Protein AF-A0A7S3WVI8-F1 (afdb_monomer)

Secondary structure (DSSP, 8-state):
---PPP-EEEEEEE-TTSPEEEEEEETT-BHHHHHHHHHHHH---GGGEEEE-SS-BPPTT-BGGGS-TTPPEEEEE--GGGSS---S-------TT--S--EEP--SSS---EEEE-SSSTTTHHHHHHHHHHHHHH--EEEEEE--HHHHHHTTTBGGGSEEEEE-BTTSSS-EEEEEE-TT--S--SSSSBSSEEEEETTT--B----TTSTTEEEEEETTTEEEEEESSBSEEEEE--HHHHHH-TTHHHHHHHHH--TT-EEEEEE-SBTTTB-TTGGGT--HHHHHHHHHTTSEEEE-SS-EEE--TTTPPPEEE-S-EEHHHHHHHHTTT-HHHHHHTTSHHHHHHHHHHHHHHSEEEETTS--B--HHHHHHHHHHHHHHHHHHB-TTSBBHHHHHHHHHHTTTSEEEEEESSSTHHHHHHHH-S-STTSEEEEESGGGS-HHHHHHHHHHHS---

Structure (mmCIF, N/CA/C/O backbone):
data_AF-A0A7S3WVI8-F1
#
_entry.id   AF-A0A7S3WVI8-F1
#
loop_
_atom_site.group_PDB
_atom_site.id
_atom_site.type_symbol
_atom_site.label_atom_id
_atom_site.label_alt_id
_atom_site.label_comp_id
_atom_site.label_asym_id
_atom_site.label_entity_id
_atom_site.label_seq_id
_atom_site.pdbx_PDB_ins_code
_atom_site.Cartn_x
_atom_site.Cartn_y
_atom_site.Cartn_z
_atom_site.occupancy
_atom_site.B_iso_or_equiv
_atom_site.auth_seq_id
_atom_site.auth_comp_id
_atom_site.auth_asym_id
_atom_site.auth_atom_id
_atom_site.pdbx_PDB_model_num
ATOM 1 N N . MET A 1 1 ? -26.622 28.959 64.400 1.00 35.22 1 MET A N 1
ATOM 2 C CA . MET A 1 1 ? -27.069 28.238 63.194 1.00 35.22 1 MET A CA 1
ATOM 3 C C . MET A 1 1 ? -25.890 28.204 62.249 1.00 35.22 1 MET A C 1
ATOM 5 O O . MET A 1 1 ? -25.579 29.219 61.642 1.00 35.22 1 MET A O 1
ATOM 9 N N . GLU A 1 2 ? -25.176 27.083 62.250 1.00 38.44 2 GLU A N 1
ATOM 10 C CA . GLU A 1 2 ? -24.232 26.728 61.192 1.00 38.44 2 GLU A CA 1
ATOM 11 C C . GLU A 1 2 ? -25.010 26.485 59.897 1.00 38.44 2 GLU A C 1
ATOM 13 O O . GLU A 1 2 ? -26.091 25.893 59.929 1.00 38.44 2 GLU A O 1
ATOM 18 N N . ILE A 1 3 ? -24.444 26.899 58.766 1.00 35.81 3 ILE A N 1
ATOM 19 C CA . ILE A 1 3 ? -24.697 26.242 57.486 1.00 35.81 3 ILE A CA 1
ATOM 20 C C . ILE A 1 3 ? -23.308 25.917 56.938 1.00 35.81 3 ILE A C 1
ATOM 22 O O . ILE A 1 3 ? -22.500 26.812 56.701 1.00 35.81 3 ILE A O 1
ATOM 26 N N . ASN A 1 4 ? -23.013 24.621 56.912 1.00 38.12 4 ASN A N 1
ATOM 27 C CA . ASN A 1 4 ? -21.703 24.026 56.684 1.00 38.12 4 ASN A CA 1
ATOM 28 C C . ASN A 1 4 ? -21.051 24.500 55.380 1.00 38.12 4 ASN A C 1
ATOM 30 O O . ASN A 1 4 ? -21.688 24.510 54.329 1.00 38.12 4 ASN A O 1
ATOM 34 N N . GLY A 1 5 ? -19.759 24.828 55.458 1.00 41.59 5 GLY A N 1
ATOM 35 C CA . GLY A 1 5 ? -18.912 25.021 54.288 1.00 41.59 5 GLY A CA 1
ATOM 36 C C . GLY A 1 5 ? -18.833 23.728 53.483 1.00 41.59 5 GLY A C 1
ATOM 37 O O . GLY A 1 5 ? -18.353 22.712 53.986 1.00 41.59 5 GLY A O 1
ATOM 38 N N . GLY A 1 6 ? -19.315 23.762 52.242 1.00 47.34 6 GLY A N 1
ATOM 39 C CA . GLY A 1 6 ? -19.049 22.698 51.283 1.00 47.34 6 GLY A CA 1
ATOM 40 C C . GLY A 1 6 ? -17.546 22.639 51.025 1.00 47.34 6 GLY A C 1
ATOM 41 O O . GLY A 1 6 ? -16.931 23.662 50.728 1.00 47.34 6 GLY A O 1
ATOM 42 N N . GLU A 1 7 ? -16.931 21.465 51.177 1.00 60.12 7 GLU A N 1
ATOM 43 C CA . GLU A 1 7 ? -15.527 21.268 50.812 1.00 60.12 7 GLU A CA 1
ATOM 44 C C . GLU A 1 7 ? -15.332 21.645 49.335 1.00 60.12 7 GLU A C 1
ATOM 46 O O . GLU A 1 7 ? -15.820 20.958 48.430 1.00 60.12 7 GLU A O 1
ATOM 51 N N . ALA A 1 8 ? -14.630 22.752 49.090 1.00 63.53 8 ALA A N 1
ATOM 52 C CA . ALA A 1 8 ? -14.197 23.134 47.756 1.00 63.53 8 ALA A CA 1
ATOM 53 C C . ALA A 1 8 ? -13.132 22.137 47.273 1.00 63.53 8 ALA A C 1
ATOM 55 O O . ALA A 1 8 ? -12.114 21.917 47.931 1.00 63.53 8 ALA A O 1
ATOM 56 N N . VAL A 1 9 ? -13.360 21.535 46.111 1.00 69.50 9 VAL A N 1
ATOM 57 C CA . VAL A 1 9 ? -12.444 20.618 45.432 1.00 69.50 9 VAL A CA 1
ATOM 58 C C . VAL A 1 9 ? -11.845 21.335 44.231 1.00 69.50 9 VAL A C 1
ATOM 60 O O . VAL A 1 9 ? -12.524 22.059 43.512 1.00 69.50 9 VAL A O 1
ATOM 63 N N . THR A 1 10 ? -10.550 21.140 43.993 1.00 70.81 10 THR A N 1
ATOM 64 C CA . THR A 1 10 ? -9.917 21.587 42.747 1.00 70.81 10 THR A CA 1
ATOM 65 C C . THR A 1 10 ? -9.973 20.453 41.735 1.00 70.81 10 THR A C 1
ATOM 67 O O . THR A 1 10 ? -9.287 19.445 41.905 1.00 70.81 10 THR A O 1
ATOM 70 N N . LEU A 1 11 ? -10.768 20.616 40.680 1.00 71.06 11 LEU A N 1
ATOM 71 C CA . LEU A 1 11 ? -10.830 19.664 39.576 1.00 71.06 11 LEU A CA 1
ATOM 72 C C . LEU A 1 11 ? -9.773 20.004 38.531 1.00 71.06 11 LEU A C 1
ATOM 74 O O . LEU A 1 11 ? -9.671 21.143 38.072 1.00 71.06 11 LEU A O 1
ATOM 78 N N . LYS A 1 12 ? -8.987 18.996 38.145 1.00 69.69 12 LYS A N 1
ATOM 79 C CA . LYS A 1 12 ? -8.108 19.074 36.980 1.00 69.69 12 LYS A CA 1
ATOM 80 C C . LYS A 1 12 ? -8.892 18.578 35.772 1.00 69.69 12 LYS A C 1
ATOM 82 O O . LYS A 1 12 ? -9.225 17.399 35.713 1.00 69.69 12 LYS A O 1
ATOM 87 N N . ILE A 1 13 ? -9.155 19.484 34.840 1.00 66.00 13 ILE A N 1
ATOM 88 C CA . ILE A 1 13 ? -9.888 19.224 33.607 1.00 66.00 13 ILE A CA 1
ATOM 89 C C . ILE A 1 13 ? -8.903 19.262 32.449 1.00 66.00 13 ILE A C 1
ATOM 91 O O . ILE A 1 13 ? -8.327 20.306 32.146 1.00 66.00 13 ILE A O 1
ATOM 95 N N . SER A 1 14 ? -8.684 18.122 31.808 1.00 62.94 14 SER A N 1
ATOM 96 C CA . SER A 1 14 ? -7.863 18.054 30.598 1.00 62.94 14 SER A CA 1
ATOM 97 C C . SER A 1 14 ? -8.748 18.316 29.381 1.00 62.94 14 SER A C 1
ATOM 99 O O . SER A 1 14 ? -9.724 17.598 29.168 1.00 62.94 14 SER A O 1
ATOM 101 N N . SER A 1 15 ? -8.428 19.361 28.614 1.00 59.47 15 SER A N 1
ATOM 102 C CA . SER A 1 15 ? -9.075 19.646 27.324 1.00 59.47 15 SER A CA 1
ATOM 103 C C . SER A 1 15 ? -8.373 18.906 26.178 1.00 59.47 15 SER A C 1
ATOM 105 O O . SER A 1 15 ? -7.208 18.528 26.303 1.00 59.47 15 SER A O 1
ATOM 107 N N . PHE A 1 16 ? -9.041 18.766 25.029 1.00 46.78 16 PHE A N 1
ATOM 108 C CA . PHE A 1 16 ? -8.487 18.136 23.815 1.00 46.78 16 PHE A CA 1
ATOM 109 C C . PHE A 1 16 ? -7.230 18.830 23.256 1.00 46.78 16 PHE A C 1
ATOM 111 O O . PHE A 1 16 ? -6.512 18.244 22.458 1.00 46.78 16 PHE A O 1
ATOM 118 N N . THR A 1 17 ? -6.933 20.060 23.691 1.00 45.22 17 THR A N 1
ATOM 119 C CA . THR A 1 17 ? -5.690 20.772 23.336 1.00 45.22 17 THR A CA 1
ATOM 120 C C . THR A 1 17 ? -4.491 20.356 24.201 1.00 45.22 17 THR A C 1
ATOM 122 O O . THR A 1 17 ? -3.407 20.921 24.073 1.00 45.22 17 THR A O 1
ATOM 125 N N . GLY A 1 18 ? -4.683 19.428 25.147 1.00 45.31 18 GLY A N 1
ATOM 126 C CA . GLY A 1 18 ? -3.672 19.020 26.126 1.00 45.31 18 GLY A CA 1
ATOM 127 C C . GLY A 1 18 ? -3.461 20.028 27.264 1.00 45.31 18 GLY A C 1
ATOM 128 O O . GLY A 1 18 ? -2.729 19.747 28.216 1.00 45.31 18 GLY A O 1
ATOM 129 N N . LYS A 1 19 ? -4.124 21.194 27.225 1.00 58.06 19 LYS A N 1
ATOM 130 C CA . LYS A 1 19 ? -4.105 22.171 28.320 1.00 58.06 19 LYS A CA 1
ATOM 131 C C . LYS A 1 19 ? -4.947 21.650 29.486 1.00 58.06 19 LYS A C 1
ATOM 133 O O . LYS A 1 19 ? -6.149 21.412 29.337 1.00 58.06 19 LYS A O 1
ATOM 138 N N . ALA A 1 20 ? -4.309 21.498 30.647 1.00 62.31 20 ALA A N 1
ATOM 139 C CA . ALA A 1 20 ? -4.981 21.185 31.902 1.00 62.31 20 ALA A CA 1
ATOM 140 C C . ALA A 1 20 ? -5.499 22.471 32.560 1.00 62.31 20 ALA A C 1
ATOM 142 O O . ALA A 1 20 ? -4.715 23.336 32.954 1.00 62.31 20 ALA A O 1
ATOM 143 N N . LEU A 1 21 ? -6.814 22.571 32.707 1.00 69.44 21 LEU A N 1
ATOM 144 C CA . LEU A 1 21 ? -7.495 23.615 33.457 1.00 69.44 21 LEU A CA 1
ATOM 145 C C . LEU A 1 21 ? -7.665 23.166 34.913 1.00 69.44 21 LEU A C 1
ATOM 147 O O . LEU A 1 21 ? -7.975 22.006 35.180 1.00 69.44 21 LEU A O 1
ATOM 151 N N . LYS A 1 22 ? -7.449 24.071 35.870 1.00 78.75 22 LYS A N 1
ATOM 152 C CA . LYS A 1 22 ? -7.734 23.822 37.289 1.00 78.75 22 LYS A CA 1
ATOM 153 C C . LYS A 1 22 ? -8.911 24.692 37.699 1.00 78.75 22 LYS A C 1
ATOM 155 O O . LYS A 1 22 ? -8.749 25.907 37.764 1.00 78.75 22 LYS A O 1
ATOM 160 N N . LEU A 1 23 ? -10.057 24.076 37.978 1.00 78.00 23 LEU A N 1
ATOM 161 C CA . LEU A 1 23 ? -11.263 24.790 38.395 1.00 78.00 23 LEU A CA 1
ATOM 162 C C . LEU A 1 23 ? -11.604 24.498 39.861 1.00 78.00 23 LEU A C 1
ATOM 164 O O . LEU A 1 23 ? -11.618 23.327 40.252 1.00 78.00 23 LEU A O 1
ATOM 168 N N . PRO A 1 24 ? -11.893 25.527 40.677 1.00 81.50 24 PRO A N 1
ATOM 169 C CA . PRO A 1 24 ? -12.534 25.327 41.967 1.00 81.50 24 PRO A CA 1
ATOM 170 C C . PRO A 1 24 ? -14.001 24.931 41.745 1.00 81.50 24 PRO A C 1
ATOM 172 O O . PRO A 1 24 ? -14.727 25.611 41.022 1.00 81.50 24 PRO A O 1
ATOM 175 N N . ALA A 1 25 ? -14.429 23.837 42.365 1.00 81.12 25 ALA A N 1
ATOM 176 C CA . ALA A 1 25 ? -15.795 23.327 42.317 1.00 81.12 25 ALA A CA 1
ATOM 177 C C . ALA A 1 25 ? -16.238 22.886 43.716 1.00 81.12 25 ALA A C 1
ATOM 179 O O . ALA A 1 25 ? -15.407 22.540 44.555 1.00 81.12 25 ALA A O 1
ATOM 180 N N . GLU A 1 26 ? -17.537 22.864 43.988 1.00 85.56 26 GLU A N 1
ATOM 181 C CA . GLU A 1 26 ? -18.055 22.339 45.255 1.00 85.56 26 GLU A CA 1
ATOM 182 C C . GLU A 1 26 ? -18.483 20.883 45.069 1.00 85.56 26 GLU A C 1
ATOM 184 O O . GLU A 1 26 ? -19.076 20.532 44.052 1.00 85.56 26 GLU A O 1
ATOM 189 N N . ARG A 1 27 ? -18.237 20.009 46.057 1.00 82.50 27 ARG A N 1
ATOM 190 C CA . ARG A 1 27 ? -18.648 18.589 45.966 1.00 82.50 27 ARG A CA 1
ATOM 191 C C . ARG A 1 27 ? -20.147 18.386 45.728 1.00 82.50 27 ARG A C 1
ATOM 193 O O . ARG A 1 27 ? -20.550 17.345 45.219 1.00 82.50 27 ARG A O 1
ATOM 200 N N . GLN A 1 28 ? -20.958 19.358 46.123 1.00 85.56 28 GLN A N 1
ATOM 201 C CA . GLN A 1 28 ? -22.409 19.348 45.957 1.00 85.56 28 GLN A CA 1
ATOM 202 C C . GLN A 1 28 ? -22.884 19.841 44.589 1.00 85.56 28 GLN A C 1
ATOM 204 O O . GLN A 1 28 ? -24.075 19.736 44.318 1.00 85.56 28 GLN A O 1
ATOM 209 N N . TRP A 1 29 ? -21.987 20.361 43.745 1.00 89.75 29 TRP A N 1
ATOM 210 C CA . TRP A 1 29 ? -22.363 20.738 42.391 1.00 89.75 29 TRP A CA 1
ATOM 211 C C . TRP A 1 29 ? -22.738 19.511 41.569 1.00 89.75 29 TRP A C 1
ATOM 213 O O . TRP A 1 29 ? -22.165 18.423 41.700 1.00 89.75 29 TRP A O 1
ATOM 223 N N . THR A 1 30 ? -23.692 19.738 40.687 1.00 90.50 30 THR A N 1
ATOM 224 C CA . THR A 1 30 ? -24.028 18.887 39.559 1.00 90.50 30 THR A CA 1
ATOM 225 C C . THR A 1 30 ? -23.033 19.086 38.416 1.00 90.50 30 THR A C 1
ATOM 227 O O . THR A 1 30 ? -22.301 20.078 38.334 1.00 90.50 30 THR A O 1
ATOM 230 N N . VAL A 1 31 ? -23.018 18.139 37.486 1.00 88.25 31 VAL A N 1
ATOM 231 C CA . VAL A 1 31 ? -22.256 18.254 36.240 1.00 88.25 31 VAL A CA 1
ATOM 232 C C . VAL A 1 31 ? -22.734 19.438 35.392 1.00 88.25 31 VAL A C 1
ATOM 234 O O . VAL A 1 31 ? -21.889 20.088 34.781 1.00 88.25 31 VAL A O 1
ATOM 237 N N . ASP A 1 32 ? -24.029 19.785 35.385 1.00 91.25 32 ASP A N 1
ATOM 238 C CA . ASP A 1 32 ? -24.518 20.992 34.686 1.00 91.25 32 ASP A CA 1
ATOM 239 C C . ASP A 1 32 ? -23.923 22.287 35.266 1.00 91.25 32 ASP A C 1
ATOM 241 O O . ASP A 1 32 ? -23.494 23.167 34.516 1.00 91.25 32 ASP A O 1
ATOM 245 N N . GLU A 1 33 ? -23.824 22.390 36.594 1.00 91.19 33 GLU A N 1
ATOM 246 C CA . GLU A 1 33 ? -23.203 23.542 37.266 1.00 91.19 33 GLU A CA 1
ATOM 247 C C . GLU A 1 33 ? -21.702 23.633 36.956 1.00 91.19 33 GLU A C 1
ATOM 249 O O . GLU A 1 33 ? -21.182 24.718 36.679 1.00 91.19 33 GLU A O 1
ATOM 254 N N . LEU A 1 34 ? -21.007 22.492 36.905 1.00 88.69 34 LEU A N 1
ATOM 255 C CA . LEU A 1 34 ? -19.611 22.446 36.474 1.00 88.69 34 LEU A CA 1
ATOM 256 C C . LEU A 1 34 ? -19.451 22.870 35.005 1.00 88.69 34 LEU A C 1
ATOM 258 O O . LEU A 1 34 ? -18.540 23.637 34.686 1.00 88.69 34 LEU A O 1
ATOM 262 N N . LYS A 1 35 ? -20.345 22.431 34.111 1.00 88.44 35 LYS A N 1
ATOM 263 C CA . LYS A 1 35 ? -20.334 22.859 32.705 1.00 88.44 35 LYS A CA 1
ATOM 264 C C . LYS A 1 35 ? -20.590 24.357 32.560 1.00 88.44 35 LYS A C 1
ATOM 266 O O . LYS A 1 35 ? -19.932 25.018 31.757 1.00 88.44 35 LYS A O 1
ATOM 271 N N . ALA A 1 36 ? -21.501 24.916 33.358 1.00 89.75 36 ALA A N 1
ATOM 272 C CA . ALA A 1 36 ? -21.759 26.358 33.382 1.00 89.75 36 ALA A CA 1
ATOM 273 C C . ALA A 1 36 ? -20.493 27.130 33.762 1.00 89.75 36 ALA A C 1
ATOM 275 O O . ALA A 1 36 ? -20.181 28.166 33.175 1.00 89.75 36 ALA A O 1
ATOM 276 N N . ARG A 1 37 ? -19.727 26.596 34.721 1.00 86.94 37 ARG A N 1
ATOM 277 C CA . ARG A 1 37 ? -18.466 27.203 35.135 1.00 86.94 37 ARG A CA 1
ATOM 278 C C . ARG A 1 37 ? -17.409 27.170 34.032 1.00 86.94 37 ARG A C 1
ATOM 280 O O . ARG A 1 37 ? -16.738 28.171 33.807 1.00 86.94 37 ARG A O 1
ATOM 287 N N . ILE A 1 38 ? -17.289 26.047 33.330 1.00 84.44 38 ILE A N 1
ATOM 288 C CA . ILE A 1 38 ? -16.389 25.909 32.177 1.00 84.44 38 ILE A CA 1
ATOM 289 C C . ILE A 1 38 ? -16.791 26.871 31.049 1.00 84.44 38 ILE A C 1
ATOM 291 O O . ILE A 1 38 ? -15.918 27.463 30.420 1.00 84.44 38 ILE A O 1
ATOM 295 N N . GLU A 1 39 ? -18.092 27.069 30.805 1.00 84.12 39 GLU A N 1
ATOM 296 C CA . GLU A 1 39 ? -18.573 28.044 29.815 1.00 84.12 39 GLU A CA 1
ATOM 297 C C . GLU A 1 39 ? -18.137 29.465 30.173 1.00 84.12 39 GLU A C 1
ATOM 299 O O . GLU A 1 39 ? -17.656 30.193 29.307 1.00 84.12 39 GLU A O 1
ATOM 304 N N . ALA A 1 40 ? -18.247 29.843 31.448 1.00 81.69 40 ALA A N 1
ATOM 305 C CA . ALA A 1 40 ? -17.833 31.159 31.917 1.00 81.69 40 ALA A CA 1
ATOM 306 C C . ALA A 1 40 ? -16.312 31.382 31.819 1.00 81.69 40 ALA A C 1
ATOM 308 O O . ALA A 1 40 ? -15.887 32.472 31.439 1.00 81.69 40 ALA A O 1
ATOM 309 N N . ASP A 1 41 ? -15.504 30.368 32.147 1.00 79.44 41 ASP A N 1
ATOM 310 C CA . ASP A 1 41 ? -14.045 30.511 32.230 1.00 79.44 41 ASP A CA 1
ATOM 311 C C . ASP A 1 41 ? -13.344 30.310 30.865 1.00 79.44 41 ASP A C 1
ATOM 313 O O . ASP A 1 41 ? -12.358 30.988 30.580 1.00 79.44 41 ASP A O 1
ATOM 317 N N . GLU A 1 42 ? -13.854 29.426 29.997 1.00 76.94 42 GLU A N 1
ATOM 318 C CA . GLU A 1 42 ? -13.229 29.084 28.702 1.00 76.94 42 GLU A CA 1
ATOM 319 C C . GLU A 1 42 ? -14.066 29.499 27.473 1.00 76.94 42 GLU A C 1
ATOM 321 O O . GLU A 1 42 ? -13.607 29.356 26.340 1.00 76.94 42 GLU A O 1
ATOM 326 N N . GLY A 1 43 ? -15.290 30.010 27.651 1.00 75.75 43 GLY A N 1
ATOM 327 C CA . GLY A 1 43 ? -16.155 30.461 26.550 1.00 75.75 43 GLY A CA 1
ATOM 328 C C . GLY A 1 43 ? -16.802 29.333 25.736 1.00 75.75 43 GLY A C 1
ATOM 329 O O . GLY A 1 43 ? -17.280 29.563 24.624 1.00 75.75 43 GLY A O 1
ATOM 330 N N . ILE A 1 44 ? -16.802 28.103 26.255 1.00 73.94 44 ILE A N 1
ATOM 331 C CA . ILE A 1 44 ? -17.338 26.916 25.577 1.00 73.94 44 ILE A CA 1
ATOM 332 C C . ILE A 1 44 ? -18.803 26.714 25.990 1.00 73.94 44 ILE A C 1
ATOM 334 O O . ILE A 1 44 ? -19.039 26.396 27.151 1.00 73.94 44 ILE A O 1
ATOM 338 N N . PRO A 1 45 ? -19.796 26.796 25.087 1.00 79.75 45 PRO A N 1
ATOM 339 C CA . PRO A 1 45 ? -21.201 26.642 25.464 1.00 79.75 45 PRO A CA 1
ATOM 340 C C . PRO A 1 45 ? -21.515 25.313 26.161 1.00 79.75 45 PRO A C 1
ATOM 342 O O . PRO A 1 45 ? -21.064 24.272 25.684 1.00 79.75 45 PRO A O 1
ATOM 345 N N . LYS A 1 46 ? -22.329 25.309 27.231 1.00 80.44 46 LYS A N 1
ATOM 346 C CA . LYS A 1 46 ? -22.669 24.089 28.005 1.00 80.44 46 LYS A CA 1
ATOM 347 C C . LYS A 1 46 ? -23.087 22.886 27.158 1.00 80.44 46 LYS A C 1
ATOM 349 O O . LYS A 1 46 ? -22.636 21.768 27.390 1.00 80.44 46 LYS A O 1
ATOM 354 N N . TRP A 1 47 ? -23.925 23.119 26.151 1.00 72.38 47 TRP A N 1
ATOM 355 C CA . TRP A 1 47 ? -24.440 22.077 25.257 1.00 72.38 47 TRP A CA 1
ATOM 356 C C . TRP A 1 47 ? -23.358 21.450 24.363 1.00 72.38 47 TRP A C 1
ATOM 358 O O . TRP A 1 47 ? -23.547 20.347 23.854 1.00 72.38 47 TRP A O 1
ATOM 368 N N . LYS A 1 48 ? -22.209 22.122 24.206 1.00 68.25 48 LYS A N 1
ATOM 369 C CA . LYS A 1 48 ? -21.018 21.579 23.547 1.00 68.25 48 LYS A CA 1
ATOM 370 C C . LYS A 1 48 ? -20.120 20.798 24.497 1.00 68.25 48 LYS A C 1
ATOM 372 O O . LYS A 1 48 ? -19.119 20.281 24.036 1.00 68.25 48 LYS A O 1
ATOM 377 N N . GLN A 1 49 ? -20.409 20.699 25.791 1.00 76.12 49 GLN A N 1
ATOM 378 C CA . GLN A 1 49 ? -19.516 20.060 26.757 1.00 76.12 49 GLN A CA 1
ATOM 379 C C . GLN A 1 49 ? -19.996 18.648 27.119 1.00 76.12 49 GLN A C 1
ATOM 381 O O . GLN A 1 49 ? -21.127 18.457 27.568 1.00 76.12 49 GLN A O 1
ATOM 386 N N . ALA A 1 50 ? -19.116 17.655 27.005 1.00 77.94 50 ALA A N 1
ATOM 387 C CA . ALA A 1 50 ? -19.232 16.356 27.662 1.00 77.94 50 ALA A CA 1
ATOM 388 C C . ALA A 1 50 ? -18.087 16.178 28.651 1.00 77.94 50 ALA A C 1
ATOM 390 O O . ALA A 1 50 ? -16.923 16.348 28.302 1.00 77.94 50 ALA A O 1
ATOM 391 N N . LEU A 1 51 ? -18.417 15.774 29.871 1.00 77.12 51 LEU A N 1
ATOM 392 C CA . LEU A 1 51 ? -17.432 15.447 30.891 1.00 77.12 51 LEU A CA 1
ATOM 393 C C . LEU A 1 51 ? -17.369 13.931 31.065 1.00 77.12 51 LEU A C 1
ATOM 395 O O . LEU A 1 51 ? -18.399 13.256 31.072 1.00 77.12 51 LEU A O 1
ATOM 399 N N . PHE A 1 52 ? -16.158 13.402 31.188 1.00 75.75 52 PHE A N 1
ATOM 400 C CA . PHE A 1 52 ? -15.897 11.975 31.339 1.00 75.75 52 PHE A CA 1
ATOM 401 C C . PHE A 1 52 ? -14.933 11.728 32.493 1.00 75.75 52 PHE A C 1
ATOM 403 O O . PHE A 1 52 ? -14.009 12.506 32.725 1.00 75.75 52 PHE A O 1
ATOM 410 N N . THR A 1 53 ? -15.117 10.607 33.177 1.00 71.56 53 THR A N 1
ATOM 411 C CA . THR A 1 53 ? -14.045 9.962 33.940 1.00 71.56 53 THR A CA 1
ATOM 412 C C . THR A 1 53 ? -13.404 8.883 33.077 1.00 71.56 53 THR A C 1
ATOM 414 O O . THR A 1 53 ? -13.946 8.512 32.035 1.00 71.56 53 THR A O 1
ATOM 417 N N . ASP A 1 54 ? -12.307 8.293 33.546 1.00 62.56 54 ASP A N 1
ATOM 418 C CA . ASP A 1 54 ? -11.668 7.153 32.870 1.00 62.56 54 ASP A CA 1
ATOM 419 C C . ASP A 1 54 ? -12.596 5.925 32.725 1.00 62.56 54 ASP A C 1
ATOM 421 O O . ASP A 1 54 ? -12.262 4.968 32.030 1.00 62.56 54 ASP A O 1
ATOM 425 N N . LYS A 1 55 ? -13.762 5.925 33.391 1.00 62.97 55 LYS A N 1
ATOM 426 C CA . LYS A 1 55 ? -14.697 4.792 33.442 1.00 62.97 55 LYS A CA 1
ATOM 427 C C . LYS A 1 55 ? -16.026 5.047 32.735 1.00 62.97 55 LYS A C 1
ATOM 429 O O . LYS A 1 55 ? -16.656 4.082 32.309 1.00 62.97 55 LYS A O 1
ATOM 434 N N . ARG A 1 56 ? -16.506 6.295 32.672 1.00 72.56 56 ARG A N 1
ATOM 435 C CA . ARG A 1 56 ? -17.827 6.615 32.100 1.00 72.56 56 ARG A CA 1
ATOM 436 C C . ARG A 1 56 ? -17.992 8.090 31.739 1.00 72.56 56 ARG A C 1
ATOM 438 O O . ARG A 1 56 ? -17.341 8.959 32.317 1.00 72.56 56 ARG A O 1
ATOM 445 N N . LYS A 1 57 ? -18.947 8.362 30.845 1.00 75.56 57 LYS A N 1
ATOM 446 C CA . LYS A 1 57 ? -19.528 9.698 30.658 1.00 75.56 57 LYS A CA 1
ATOM 447 C C . LYS A 1 57 ? -20.297 10.105 31.917 1.00 75.56 57 LYS A C 1
ATOM 449 O O . LYS A 1 57 ? -20.942 9.259 32.534 1.00 75.56 57 LYS A O 1
ATOM 454 N N . LEU A 1 58 ? -20.210 11.378 32.281 1.00 80.50 58 LEU A N 1
ATOM 455 C CA . LEU A 1 58 ? -20.995 11.967 33.357 1.00 80.50 58 LEU A CA 1
ATOM 456 C C . LEU A 1 58 ? -22.284 12.581 32.805 1.00 80.50 58 LEU A C 1
ATOM 458 O O . LEU A 1 58 ? -22.261 13.262 31.773 1.00 80.50 58 LEU A O 1
ATOM 462 N N . GLU A 1 59 ? -23.392 12.340 33.498 1.00 84.69 59 GLU A N 1
ATOM 463 C CA . GLU A 1 59 ? -24.699 12.912 33.168 1.00 84.69 59 GLU A CA 1
ATOM 464 C C . GLU A 1 59 ? -24.891 14.256 33.868 1.00 84.69 59 GLU A C 1
ATOM 466 O O . GLU A 1 59 ? -24.355 14.468 34.951 1.00 84.69 59 GLU A O 1
ATOM 471 N N . ASP A 1 60 ? -25.684 15.160 33.289 1.00 84.31 60 ASP A N 1
ATOM 472 C CA . ASP A 1 60 ? -25.873 16.522 33.822 1.00 84.31 60 ASP A CA 1
ATOM 473 C C . ASP A 1 60 ? -26.411 16.536 35.265 1.00 84.31 60 ASP A C 1
ATOM 475 O O . ASP A 1 60 ? -26.143 17.470 36.020 1.00 84.31 60 ASP A O 1
ATOM 479 N N . THR A 1 61 ? -27.113 15.472 35.667 1.00 89.19 61 THR A N 1
ATOM 480 C CA . THR A 1 61 ? -27.649 15.268 37.019 1.00 89.19 61 THR A CA 1
ATOM 481 C C . THR A 1 61 ? -26.674 14.607 37.996 1.00 89.19 61 THR A C 1
ATOM 483 O O . THR A 1 61 ? -26.998 14.502 39.179 1.00 89.19 61 THR A O 1
ATOM 486 N N . ASP A 1 62 ? -25.518 14.112 37.539 1.00 87.06 62 ASP A N 1
ATOM 487 C CA . ASP A 1 62 ? -24.523 13.505 38.426 1.00 87.06 62 ASP A CA 1
ATOM 488 C C . ASP A 1 62 ? -23.941 14.566 39.371 1.00 87.06 62 ASP A C 1
ATOM 490 O O . ASP A 1 62 ? -23.638 15.689 38.968 1.00 87.06 62 ASP A O 1
ATOM 494 N N . LEU A 1 63 ? -23.749 14.191 40.637 1.00 86.88 63 LEU A N 1
ATOM 495 C CA . LEU A 1 63 ? -23.109 15.035 41.646 1.00 86.88 63 LEU A CA 1
ATOM 496 C C . LEU A 1 63 ? -21.603 14.774 41.693 1.00 86.88 63 LEU A C 1
ATOM 498 O O . LEU A 1 63 ? -21.161 13.621 41.667 1.00 86.88 63 LEU A O 1
ATOM 502 N N . LEU A 1 64 ? -20.803 15.829 41.857 1.00 82.38 64 LEU A N 1
ATOM 503 C CA . LEU A 1 64 ? -19.342 15.710 41.926 1.00 82.38 64 LEU A CA 1
ATOM 504 C C . LEU A 1 64 ? -18.852 14.904 43.139 1.00 82.38 64 LEU A C 1
ATOM 506 O O . LEU A 1 64 ? -17.776 14.315 43.083 1.00 82.38 64 LEU A O 1
ATOM 510 N N . ASN A 1 65 ? -19.634 14.814 44.218 1.00 83.00 65 ASN A N 1
ATOM 511 C CA . ASN A 1 65 ? -19.322 13.977 45.383 1.00 83.00 65 ASN A CA 1
ATOM 512 C C . ASN A 1 65 ? -19.305 12.467 45.079 1.00 83.00 65 ASN A C 1
ATOM 514 O O . ASN A 1 65 ? -18.779 11.697 45.882 1.00 83.00 65 ASN A O 1
ATOM 518 N N . THR A 1 66 ? -19.860 12.049 43.939 1.00 73.38 66 THR A N 1
ATOM 519 C CA . THR A 1 66 ? -19.824 10.655 43.481 1.00 73.38 66 THR A CA 1
ATOM 520 C C . THR A 1 66 ? -18.510 10.305 42.782 1.00 73.38 66 THR A C 1
ATOM 522 O O . THR A 1 66 ? -18.231 9.127 42.553 1.00 73.38 66 THR A O 1
ATOM 525 N N . LEU A 1 67 ? -17.683 11.308 42.466 1.00 70.38 67 LEU A N 1
ATOM 526 C CA . LEU A 1 67 ? -16.372 11.115 41.862 1.00 70.38 67 LEU A CA 1
ATOM 527 C C . LEU A 1 67 ? -15.341 10.740 42.943 1.00 70.38 67 LEU A C 1
ATOM 529 O O . LEU A 1 67 ? -15.234 11.434 43.961 1.00 70.38 67 LEU A O 1
ATOM 533 N N . PRO A 1 68 ? -14.555 9.665 42.752 1.00 61.38 68 PRO A N 1
ATOM 534 C CA . PRO A 1 68 ? -13.464 9.317 43.654 1.00 61.38 68 PRO A CA 1
ATOM 535 C C . PRO A 1 68 ? -12.471 10.472 43.809 1.00 61.38 68 PRO A C 1
ATOM 537 O O . PRO A 1 68 ? -12.130 11.172 42.854 1.00 61.38 68 PRO A O 1
ATOM 540 N N . THR A 1 69 ? -11.970 10.675 45.028 1.00 55.44 69 THR A N 1
ATOM 541 C CA . THR A 1 69 ? -10.977 11.725 45.289 1.00 55.44 69 THR A CA 1
ATOM 542 C C . THR A 1 69 ? -9.651 11.316 44.646 1.00 55.44 69 THR A C 1
ATOM 544 O O . THR A 1 69 ? -8.971 10.439 45.168 1.00 55.44 69 THR A O 1
ATOM 547 N N . GLY A 1 70 ? -9.305 11.925 43.508 1.00 54.06 70 GLY A N 1
ATOM 548 C CA . GLY A 1 70 ? -8.083 11.623 42.750 1.00 54.06 70 GLY A CA 1
ATOM 549 C C . GLY A 1 70 ? -8.302 11.237 41.284 1.00 54.06 70 GLY A C 1
ATOM 550 O O . GLY A 1 70 ? -7.321 11.195 40.545 1.00 54.06 70 GLY A O 1
ATOM 551 N N . ASP A 1 71 ? -9.546 11.013 40.847 1.00 54.91 71 ASP A N 1
ATOM 552 C CA . ASP A 1 71 ? -9.847 10.760 39.432 1.00 54.91 71 ASP A CA 1
ATOM 553 C C . ASP A 1 71 ? -9.672 12.047 38.602 1.00 54.91 71 ASP A C 1
ATOM 555 O O . ASP A 1 71 ? -10.113 13.134 38.993 1.00 54.91 71 ASP A O 1
ATOM 559 N N . SER A 1 72 ? -9.023 11.937 37.439 1.00 59.97 72 SER A N 1
ATOM 560 C CA . SER A 1 72 ? -9.001 13.010 36.441 1.00 59.97 72 SER A CA 1
ATOM 561 C C . SER A 1 72 ? -10.328 13.057 35.690 1.00 59.97 72 SER A C 1
ATOM 563 O O . SER A 1 72 ? -10.784 12.044 35.163 1.00 59.97 72 SER A O 1
ATOM 565 N N . VAL A 1 73 ? -10.932 14.244 35.618 1.00 62.22 73 VAL A N 1
ATOM 566 C CA . VAL A 1 73 ? -12.106 14.496 34.777 1.00 62.22 73 VAL A CA 1
ATOM 567 C C . VAL A 1 73 ? -11.614 15.074 33.455 1.00 62.22 73 VAL A C 1
ATOM 569 O O . VAL A 1 73 ? -10.825 16.017 33.427 1.00 62.22 73 VAL A O 1
ATOM 572 N N . HIS A 1 74 ? -12.074 14.515 32.347 1.00 61.03 74 HIS A N 1
ATOM 573 C CA . HIS A 1 74 ? -11.708 14.947 31.002 1.00 61.03 74 HIS A CA 1
ATOM 574 C C . HIS A 1 74 ? -12.883 15.685 30.365 1.00 61.03 74 HIS A C 1
ATOM 576 O O . HIS A 1 74 ? -14.026 15.234 30.462 1.00 61.03 74 HIS A O 1
ATOM 582 N N . LEU A 1 75 ? -12.605 16.818 29.717 1.00 54.03 75 LEU A N 1
ATOM 583 C CA . LEU A 1 75 ? -13.600 17.597 28.981 1.00 54.03 75 LEU A CA 1
ATOM 584 C C . LEU A 1 75 ? -13.471 17.332 27.485 1.00 54.03 75 LEU A C 1
ATOM 586 O O . LEU A 1 75 ? -12.438 17.603 26.872 1.00 54.03 75 LEU A O 1
ATOM 590 N N . PHE A 1 76 ? -14.571 16.880 26.902 1.00 54.97 76 PHE A N 1
ATOM 591 C CA . PHE A 1 76 ? -14.744 16.642 25.480 1.00 54.97 76 PHE A CA 1
ATOM 592 C C . PHE A 1 76 ? -15.780 17.607 24.909 1.00 54.97 76 PHE A C 1
ATOM 594 O O . PHE A 1 76 ? -16.751 17.958 25.580 1.00 54.97 76 PHE A O 1
ATOM 601 N N . LEU A 1 77 ? -15.591 18.021 23.655 1.00 49.66 77 LEU A N 1
ATOM 602 C CA . LEU A 1 77 ? -16.586 18.811 22.942 1.00 49.66 77 LEU A CA 1
ATOM 603 C C . LEU A 1 77 ? -17.550 17.894 22.178 1.00 49.66 77 LEU A C 1
ATOM 605 O O . LEU A 1 77 ? -17.107 17.100 21.353 1.00 49.66 77 LEU A O 1
ATOM 609 N N . ILE A 1 78 ? -18.857 18.001 22.433 1.00 45.19 78 ILE A N 1
ATOM 610 C CA . ILE A 1 78 ? -19.896 17.303 21.660 1.00 45.19 78 ILE A CA 1
ATOM 611 C C . ILE A 1 78 ? -20.351 18.202 20.507 1.00 45.19 78 ILE A C 1
ATOM 613 O O . ILE A 1 78 ? -20.708 19.361 20.725 1.00 45.19 78 ILE A O 1
ATOM 617 N N . ASN A 1 79 ? -20.410 17.655 19.291 1.00 37.41 79 ASN A N 1
ATOM 618 C CA . ASN A 1 79 ? -21.152 18.257 18.184 1.00 37.41 79 ASN A CA 1
ATOM 619 C C . ASN A 1 79 ? -22.562 17.634 18.136 1.00 37.41 79 ASN A C 1
ATOM 621 O O . ASN A 1 79 ? -22.695 16.428 17.937 1.00 37.41 79 ASN A O 1
ATOM 625 N N . GLN A 1 80 ? -23.609 18.417 18.412 1.00 34.50 80 GLN A N 1
ATOM 626 C CA . GLN A 1 80 ? -24.913 17.887 18.839 1.00 34.50 80 GLN A CA 1
ATOM 627 C C . GLN A 1 80 ? -25.883 17.445 17.728 1.00 34.50 80 GLN A C 1
ATOM 629 O O . GLN A 1 80 ? -27.015 17.082 18.034 1.00 34.50 80 GLN A O 1
ATOM 634 N N . GLU A 1 81 ? -25.480 17.374 16.461 1.00 32.94 81 GLU A N 1
ATOM 635 C CA . GLU A 1 81 ? -26.396 16.917 15.399 1.00 32.94 81 GLU A CA 1
ATOM 636 C C . GLU A 1 81 ? -26.660 15.398 15.355 1.00 32.94 81 GLU A C 1
ATOM 638 O O . GLU A 1 81 ? -27.363 14.916 14.474 1.00 32.94 81 GLU A O 1
ATOM 643 N N . TYR A 1 82 ? -26.177 14.636 16.341 1.00 34.72 82 TYR A N 1
ATOM 644 C CA . TYR A 1 82 ? -26.319 13.175 16.391 1.00 34.72 82 TYR A CA 1
ATOM 645 C C . TYR A 1 82 ? -27.303 12.632 17.446 1.00 34.72 82 TYR A C 1
ATOM 647 O O . TYR A 1 82 ? -27.421 11.418 17.582 1.00 34.72 82 TYR A O 1
ATOM 655 N N . LEU A 1 83 ? -28.052 13.477 18.173 1.00 31.38 83 LEU A N 1
ATOM 656 C CA . LEU A 1 83 ? -29.008 13.007 19.201 1.00 31.38 83 LEU A CA 1
ATOM 657 C C . LEU A 1 83 ? -30.495 13.165 18.847 1.00 31.38 83 LEU A C 1
ATOM 659 O O . LEU A 1 83 ? -31.350 12.663 19.574 1.00 31.38 83 LEU A O 1
ATOM 663 N N . THR A 1 84 ? -30.835 13.777 17.713 1.00 29.02 84 THR A N 1
ATOM 664 C CA . THR A 1 84 ? -32.227 13.878 17.254 1.00 29.02 84 THR A CA 1
ATOM 665 C C . THR A 1 84 ? -32.389 13.145 15.932 1.00 29.02 84 THR A C 1
ATOM 667 O O . THR A 1 84 ? -32.220 13.753 14.882 1.00 29.02 84 THR A O 1
ATOM 670 N N . ASN A 1 85 ? -32.642 11.832 15.996 1.00 27.86 85 ASN A N 1
ATOM 671 C CA . ASN A 1 85 ? -33.543 11.067 15.111 1.00 27.86 85 ASN A CA 1
ATOM 672 C C . ASN A 1 85 ? -33.285 9.557 15.248 1.00 27.86 85 ASN A C 1
ATOM 674 O O . ASN A 1 85 ? -32.743 8.908 14.360 1.00 27.86 85 ASN A O 1
ATOM 678 N N . SER A 1 86 ? -33.726 8.972 16.364 1.00 30.34 86 SER A N 1
ATOM 679 C CA . SER A 1 86 ? -33.974 7.529 16.436 1.00 30.34 86 SER A CA 1
ATOM 680 C C . SER A 1 86 ? -35.465 7.294 16.233 1.00 30.34 86 SER A C 1
ATOM 682 O O . SER A 1 86 ? -36.236 7.354 17.182 1.00 30.34 86 SER A O 1
ATOM 684 N N . THR A 1 87 ? -35.878 7.123 14.976 1.00 27.67 87 THR A N 1
ATOM 685 C CA . THR A 1 87 ? -37.048 6.324 14.560 1.00 27.67 87 THR A CA 1
ATOM 686 C C . THR A 1 87 ? -37.022 6.130 13.037 1.00 27.67 87 THR A C 1
ATOM 688 O O . THR A 1 87 ? -37.719 6.818 12.304 1.00 27.67 87 THR A O 1
ATOM 691 N N . ASN A 1 88 ? -36.182 5.209 12.551 1.00 28.48 88 ASN A N 1
ATOM 692 C CA . ASN A 1 88 ? -36.532 4.150 11.583 1.00 28.48 88 ASN A CA 1
ATOM 693 C C . ASN A 1 88 ? -35.301 3.596 10.847 1.00 28.48 88 ASN A C 1
ATOM 695 O O . ASN A 1 88 ? -34.493 4.338 10.303 1.00 28.48 88 ASN A O 1
ATOM 699 N N . SER A 1 89 ? -35.244 2.260 10.811 1.00 28.61 89 SER A N 1
ATOM 700 C CA . SER A 1 89 ? -34.483 1.398 9.891 1.00 28.61 89 SER A CA 1
ATOM 701 C C . SER A 1 89 ? -32.977 1.659 9.730 1.00 28.61 89 SER A C 1
ATOM 703 O O . SER A 1 89 ? -32.510 2.148 8.709 1.00 28.61 89 SER A O 1
ATOM 705 N N . ASP A 1 90 ? -32.233 1.238 10.751 1.00 36.16 90 ASP A N 1
ATOM 706 C CA . ASP A 1 90 ? -31.266 0.132 10.665 1.00 36.16 90 ASP A CA 1
ATOM 707 C C . ASP A 1 90 ? -30.192 0.184 9.554 1.00 36.16 90 ASP A C 1
ATOM 709 O O . ASP A 1 90 ? -30.319 -0.452 8.507 1.00 36.16 90 ASP A O 1
ATOM 713 N N . ARG A 1 91 ? -29.109 0.933 9.836 1.00 31.83 91 ARG A N 1
ATOM 714 C CA . ARG A 1 91 ? -27.692 0.630 9.497 1.00 31.83 91 ARG A CA 1
ATOM 715 C C . ARG A 1 91 ? -26.686 1.631 10.102 1.00 31.83 91 ARG A C 1
ATOM 717 O O . ARG A 1 91 ? -25.607 1.851 9.564 1.00 31.83 91 ARG A O 1
ATOM 724 N N . SER A 1 92 ? -27.003 2.246 11.241 1.00 27.39 92 SER A N 1
ATOM 725 C CA . SER A 1 92 ? -26.056 3.113 11.946 1.00 27.39 92 SER A CA 1
ATOM 726 C C . SER A 1 92 ? -25.157 2.268 12.850 1.00 27.39 92 SER A C 1
ATOM 728 O O . SER A 1 92 ? -25.611 1.755 13.876 1.00 27.39 92 SER A O 1
ATOM 730 N N . VAL A 1 93 ? -23.877 2.141 12.493 1.00 33.44 93 VAL A N 1
ATOM 731 C CA . VAL A 1 93 ? -22.826 1.797 13.460 1.00 33.44 93 VAL A CA 1
ATOM 732 C C . VAL A 1 93 ? -23.003 2.739 14.651 1.00 33.44 93 VAL A C 1
ATOM 734 O O . VAL A 1 93 ? -23.002 3.958 14.477 1.00 33.44 93 VAL A O 1
ATOM 737 N N . LYS A 1 94 ? -23.221 2.192 15.852 1.00 27.47 94 LYS A N 1
ATOM 738 C CA . LYS A 1 94 ? -23.242 2.988 17.082 1.00 27.47 94 LYS A CA 1
ATOM 739 C C . LYS A 1 94 ? -21.837 3.556 17.290 1.00 27.47 94 LYS A C 1
ATOM 741 O O . LYS A 1 94 ? -20.976 2.889 17.847 1.00 27.47 94 LYS A O 1
ATOM 746 N N . LEU A 1 95 ? -21.618 4.778 16.812 1.00 35.72 95 LEU A N 1
ATOM 747 C CA . LEU A 1 95 ? -20.425 5.606 17.032 1.00 35.72 95 LEU A CA 1
ATOM 748 C C . LEU A 1 95 ? -20.445 6.280 18.424 1.00 35.72 95 LEU A C 1
ATOM 750 O O . LEU A 1 95 ? -19.723 7.246 18.668 1.00 35.72 95 LEU A O 1
ATOM 754 N N . ASP A 1 96 ? -21.280 5.787 19.344 1.00 28.02 96 ASP A N 1
ATOM 755 C CA . ASP A 1 96 ? -21.426 6.321 20.694 1.00 28.02 96 ASP A CA 1
ATOM 756 C C . ASP A 1 96 ? -20.193 5.978 21.543 1.00 28.02 96 ASP A C 1
ATOM 758 O O . ASP A 1 96 ? -20.023 4.848 22.000 1.00 28.02 96 ASP A O 1
ATOM 762 N N . GLY A 1 97 ? -19.345 6.982 21.790 1.00 36.28 97 GLY A N 1
ATOM 763 C CA . GLY A 1 97 ? -18.344 6.945 22.860 1.00 36.28 97 GLY A CA 1
ATOM 764 C C . GLY A 1 97 ? -16.911 6.589 22.462 1.00 36.28 97 GLY A C 1
ATOM 765 O O . GLY A 1 97 ? -16.218 5.978 23.268 1.00 36.28 97 GLY A O 1
ATOM 766 N N . MET A 1 98 ? -16.435 6.970 21.271 1.00 33.72 98 MET A N 1
ATOM 767 C CA . MET A 1 98 ? -15.045 6.702 20.868 1.00 33.72 98 MET A CA 1
ATOM 768 C C . MET A 1 98 ? -14.008 7.380 21.802 1.00 33.72 98 MET A C 1
ATOM 770 O O . MET A 1 98 ? -13.926 8.608 21.821 1.00 33.72 98 MET A O 1
ATOM 774 N N . PRO A 1 99 ? -13.161 6.621 22.535 1.00 33.06 99 PRO A N 1
ATOM 775 C CA . PRO A 1 99 ? -12.116 7.150 23.424 1.00 33.06 99 PRO A CA 1
ATOM 776 C C . PRO A 1 99 ? -10.796 7.462 22.684 1.00 33.06 99 PRO A C 1
ATOM 778 O O . PRO A 1 99 ? -9.705 7.427 23.268 1.00 33.06 99 PRO A O 1
ATOM 781 N N . TYR A 1 100 ? -10.868 7.706 21.375 1.00 42.09 100 TYR A N 1
ATOM 782 C CA . TYR A 1 100 ? -9.715 7.843 20.486 1.00 42.09 100 TYR A CA 1
ATOM 783 C C . TYR A 1 100 ? -9.358 9.327 20.304 1.00 42.09 100 TYR A C 1
ATOM 785 O O . TYR A 1 100 ? -10.245 10.173 20.256 1.00 42.09 100 TYR A O 1
ATOM 793 N N . SER A 1 101 ? -8.072 9.670 20.205 1.00 44.28 101 SER A N 1
ATOM 794 C CA . SER A 1 101 ? -7.584 11.037 19.942 1.00 44.28 101 SER A CA 1
ATOM 795 C C . SER A 1 101 ? -7.830 11.446 18.482 1.00 44.28 101 SER A C 1
ATOM 797 O O . SER A 1 101 ? -6.887 11.648 17.720 1.00 44.28 101 SER A O 1
ATOM 799 N N . LEU A 1 102 ? -9.093 11.461 18.072 1.00 43.12 102 LEU A N 1
ATOM 800 C CA . LEU A 1 102 ? -9.524 11.847 16.740 1.00 43.12 102 LEU A CA 1
ATOM 801 C C . LEU A 1 102 ? -10.107 13.257 16.819 1.00 43.12 102 LEU A C 1
ATOM 803 O O . LEU A 1 102 ? -11.138 13.464 17.461 1.00 43.12 102 LEU A O 1
ATOM 807 N N . GLN A 1 103 ? -9.446 14.233 16.200 1.00 47.12 103 GLN A N 1
ATOM 808 C CA . GLN A 1 103 ? -9.952 15.606 16.142 1.00 47.12 103 GLN A CA 1
ATOM 809 C C . GLN A 1 103 ? -10.768 15.809 14.864 1.00 47.12 103 GLN A C 1
ATOM 811 O O . GLN A 1 103 ? -10.241 15.622 13.772 1.00 47.12 103 GLN A O 1
ATOM 816 N N . LEU A 1 104 ? -12.036 16.217 14.987 1.00 53.28 104 LEU A N 1
ATOM 817 C CA . LEU A 1 104 ? -12.864 16.570 13.829 1.00 53.28 104 LEU A CA 1
ATOM 818 C C . LEU A 1 104 ? -12.282 17.809 13.127 1.00 53.28 104 LEU A C 1
ATOM 820 O O . LEU A 1 104 ? -12.067 18.837 13.776 1.00 53.28 104 LEU A O 1
ATOM 824 N N . LEU A 1 105 ? -12.060 17.719 11.815 1.00 50.44 105 LEU A N 1
ATOM 825 C CA . LEU A 1 105 ? -11.652 18.857 10.987 1.00 50.44 105 LEU A CA 1
ATOM 826 C C . LEU A 1 105 ? -12.895 19.568 10.423 1.00 50.44 105 LEU A C 1
ATOM 828 O O . LEU A 1 105 ? -13.782 18.926 9.861 1.00 50.44 105 LEU A O 1
ATOM 832 N N . ASP A 1 106 ? -12.971 20.895 10.575 1.00 51.44 106 ASP A N 1
ATOM 833 C CA . ASP A 1 106 ? -14.037 21.709 9.975 1.00 51.44 106 ASP A CA 1
ATOM 834 C C . ASP A 1 106 ? -13.799 21.829 8.462 1.00 51.44 106 ASP A C 1
ATOM 836 O O . ASP A 1 106 ? -12.785 22.381 8.031 1.00 51.44 106 ASP A O 1
ATOM 840 N N . SER A 1 107 ? -14.701 21.259 7.659 1.00 48.28 107 SER A N 1
ATOM 841 C CA . SER A 1 107 ? -14.571 21.165 6.197 1.00 48.28 107 SER A CA 1
ATOM 842 C C . SER A 1 107 ? -15.489 22.116 5.419 1.00 48.28 107 SER A C 1
ATOM 844 O O . SER A 1 107 ? -15.423 22.136 4.194 1.00 48.28 107 SER A O 1
ATOM 846 N N . GLY A 1 108 ? -16.295 22.956 6.084 1.00 45.16 108 GLY A N 1
ATOM 847 C CA . GLY A 1 108 ? -17.012 24.062 5.428 1.00 45.16 108 GLY A CA 1
ATOM 848 C C . GLY A 1 108 ? -18.040 23.692 4.338 1.00 45.16 108 GLY A C 1
ATOM 849 O O . GLY A 1 108 ? -18.430 24.576 3.582 1.00 45.16 108 GLY A O 1
ATOM 850 N N . GLY A 1 109 ? -18.496 22.436 4.261 1.00 46.81 109 GLY A N 1
ATOM 851 C CA . GLY A 1 109 ? -19.488 21.927 3.296 1.00 46.81 109 GLY A CA 1
ATOM 852 C C . GLY A 1 109 ? -20.170 20.641 3.795 1.00 46.81 109 GLY A C 1
ATOM 853 O O . GLY A 1 109 ? -19.892 20.203 4.914 1.00 46.81 109 GLY A O 1
ATOM 854 N N . GLU A 1 110 ? -21.094 20.044 3.024 1.00 46.91 110 GLU A N 1
ATOM 855 C CA . GLU A 1 110 ? -21.883 18.859 3.430 1.00 46.91 110 GLU A CA 1
ATOM 856 C C . GLU A 1 110 ? -21.017 17.652 3.882 1.00 46.91 110 GLU A C 1
ATOM 858 O O . GLU A 1 110 ? -20.589 16.822 3.090 1.00 46.91 110 GLU A O 1
ATOM 863 N N . ARG A 1 111 ? -20.808 17.561 5.202 1.00 56.38 111 ARG A N 1
ATOM 864 C CA . ARG A 1 111 ? -20.422 16.422 6.066 1.00 56.38 111 ARG A CA 1
ATOM 865 C C . ARG A 1 111 ? -19.804 15.169 5.423 1.00 56.38 111 ARG A C 1
ATOM 867 O O . ARG A 1 111 ? -20.452 14.126 5.346 1.00 56.38 111 ARG A O 1
ATOM 874 N N . CYS A 1 112 ? -18.496 15.213 5.184 1.00 56.75 112 CYS A N 1
ATOM 875 C CA . CYS A 1 112 ? -17.637 14.027 5.303 1.00 56.75 112 CYS A CA 1
ATOM 876 C C . CYS A 1 112 ? -17.073 13.920 6.733 1.00 56.75 112 CYS A C 1
ATOM 878 O O . CYS A 1 112 ? -16.708 14.927 7.343 1.00 56.75 112 CYS A O 1
ATOM 880 N N . ASN A 1 113 ? -16.984 12.702 7.277 1.00 68.56 113 ASN A N 1
ATOM 881 C CA . ASN A 1 113 ? -16.444 12.454 8.619 1.00 68.56 113 ASN A CA 1
ATOM 882 C C . ASN A 1 113 ? -14.907 12.445 8.591 1.00 68.56 113 ASN A C 1
ATOM 884 O O . ASN A 1 113 ? -14.291 11.388 8.437 1.00 68.56 113 ASN A O 1
ATOM 888 N N . VAL A 1 114 ? -14.299 13.628 8.715 1.00 72.94 114 VAL A N 1
ATOM 889 C CA . VAL A 1 114 ? -12.841 13.807 8.680 1.00 72.94 114 VAL A CA 1
ATOM 890 C C . VAL A 1 114 ? -12.257 13.971 10.079 1.00 72.94 114 VAL A C 1
ATOM 892 O O . VAL A 1 114 ? -12.632 14.883 10.814 1.00 72.94 114 VAL A O 1
ATOM 895 N N . TYR A 1 115 ? -11.284 13.131 10.415 1.00 77.38 115 TYR A N 1
ATOM 896 C CA . TYR A 1 115 ? -10.605 13.111 11.702 1.00 77.38 115 TYR A CA 1
ATOM 897 C C . TYR A 1 115 ? -9.095 13.204 11.539 1.00 77.38 115 TYR A C 1
ATOM 899 O O . TYR A 1 115 ? -8.548 12.622 10.613 1.00 77.38 115 TYR A O 1
ATOM 907 N N . ASP A 1 116 ? -8.415 13.853 12.474 1.00 80.50 116 ASP A N 1
ATOM 908 C CA . ASP A 1 116 ? -6.955 13.835 12.576 1.00 80.50 116 ASP A CA 1
ATOM 909 C C . ASP A 1 116 ? -6.475 12.968 13.747 1.00 80.50 116 ASP A C 1
ATOM 911 O O . ASP A 1 116 ? -7.086 12.982 14.817 1.00 80.50 116 ASP A O 1
ATOM 915 N N . ILE A 1 117 ? -5.379 12.231 13.549 1.00 82.31 117 ILE A N 1
ATOM 916 C CA . ILE A 1 117 ? -4.718 11.413 14.569 1.00 82.31 117 ILE A CA 1
ATOM 917 C C . ILE A 1 117 ? -3.200 11.600 14.553 1.00 82.31 117 ILE A C 1
ATOM 919 O O . ILE A 1 117 ? -2.537 11.534 13.519 1.00 82.31 117 ILE A O 1
ATOM 923 N N . ASN A 1 118 ? -2.610 11.743 15.737 1.00 84.19 118 ASN A N 1
ATOM 924 C CA . ASN A 1 118 ? -1.161 11.764 15.892 1.00 84.19 118 ASN A CA 1
ATOM 925 C C . ASN A 1 118 ? -0.598 10.339 16.038 1.00 84.19 118 ASN A C 1
ATOM 927 O O . ASN A 1 118 ? -0.769 9.722 17.090 1.00 84.19 118 ASN A O 1
ATOM 931 N N . LEU A 1 119 ? 0.125 9.849 15.024 1.00 87.94 119 LEU A N 1
ATOM 932 C CA . LEU A 1 119 ? 0.771 8.523 15.040 1.00 87.94 119 LEU A CA 1
ATOM 933 C C . LEU A 1 119 ? 2.307 8.572 15.011 1.00 87.94 119 LEU A C 1
ATOM 935 O O . LEU A 1 119 ? 2.961 7.527 15.018 1.00 87.94 119 LEU A O 1
ATOM 939 N N . HIS A 1 120 ? 2.904 9.764 14.996 1.00 84.62 120 HIS A N 1
ATOM 940 C CA . HIS A 1 120 ? 4.358 9.913 14.884 1.00 84.62 120 HIS A CA 1
ATOM 941 C C . HIS A 1 120 ? 5.002 10.683 16.041 1.00 84.62 120 HIS A C 1
ATOM 943 O O . HIS A 1 120 ? 6.157 10.408 16.369 1.00 84.62 120 HIS A O 1
ATOM 949 N N . LYS A 1 121 ? 4.291 11.611 16.693 1.00 77.19 121 LYS A N 1
ATOM 950 C CA . LYS A 1 121 ? 4.847 12.431 17.780 1.00 77.19 121 LYS A CA 1
ATOM 951 C C . LYS A 1 121 ? 4.561 11.826 19.155 1.00 77.19 121 LYS A C 1
ATOM 953 O O . LYS A 1 121 ? 3.423 11.504 19.495 1.00 77.19 121 LYS A O 1
ATOM 958 N N . ALA A 1 122 ? 5.603 11.753 19.977 1.00 73.88 122 ALA A N 1
ATOM 959 C CA . ALA A 1 122 ? 5.501 11.480 21.408 1.00 73.88 122 ALA A CA 1
ATOM 960 C C . ALA A 1 122 ? 4.812 12.646 22.159 1.00 73.88 122 ALA A C 1
ATOM 962 O O . ALA A 1 122 ? 4.838 13.777 21.666 1.00 73.88 122 ALA A O 1
ATOM 963 N N . PRO A 1 123 ? 4.230 12.409 23.352 1.00 66.75 123 PRO A N 1
ATOM 964 C CA . PRO A 1 123 ? 4.180 11.136 24.086 1.00 66.75 123 PRO A CA 1
ATOM 965 C C . PRO A 1 123 ? 3.019 10.214 23.680 1.00 66.75 123 PRO A C 1
ATOM 967 O O . PRO A 1 123 ? 2.964 9.074 24.119 1.00 66.75 123 PRO A O 1
ATOM 970 N N . GLU A 1 124 ? 2.092 10.681 22.845 1.00 70.94 124 GLU A N 1
ATOM 971 C CA . GLU A 1 124 ? 0.809 9.998 22.619 1.00 70.94 124 GLU A CA 1
ATOM 972 C C . GLU A 1 124 ? 0.855 8.896 21.553 1.00 70.94 124 GLU A C 1
ATOM 974 O O . GLU A 1 124 ? -0.072 8.094 21.473 1.00 70.94 124 GLU A O 1
ATOM 979 N N . LYS A 1 125 ? 1.933 8.829 20.756 1.00 77.31 125 LYS A N 1
ATOM 980 C CA . LYS A 1 125 ? 2.108 7.876 19.646 1.00 77.31 125 LYS A CA 1
ATOM 981 C C . LYS A 1 125 ? 1.689 6.445 19.998 1.00 77.31 125 LYS A C 1
ATOM 983 O O . LYS A 1 125 ? 0.887 5.863 19.278 1.00 77.31 125 LYS A O 1
ATOM 988 N N . GLU A 1 126 ? 2.226 5.874 21.075 1.00 81.19 126 GLU A N 1
ATOM 989 C CA . GLU A 1 126 ? 2.002 4.459 21.417 1.00 81.19 126 GLU A CA 1
ATOM 990 C C . GLU A 1 126 ? 0.528 4.177 21.728 1.00 81.19 126 GLU A C 1
ATOM 992 O O . GLU A 1 126 ? -0.064 3.246 21.181 1.00 81.19 126 GLU A O 1
ATOM 997 N N . LEU A 1 127 ? -0.092 5.043 22.534 1.00 79.50 127 LEU A N 1
ATOM 998 C CA . LEU A 1 127 ? -1.516 4.958 22.843 1.00 79.50 127 LEU A CA 1
ATOM 999 C C . LEU A 1 127 ? -2.365 5.150 21.581 1.00 79.50 127 LEU A C 1
ATOM 1001 O O . LEU A 1 127 ? -3.354 4.452 21.374 1.00 79.50 127 LEU A O 1
ATOM 1005 N N . ASN A 1 128 ? -1.979 6.069 20.701 1.00 82.50 128 ASN A N 1
ATOM 1006 C CA . ASN A 1 128 ? -2.736 6.350 19.488 1.00 82.50 128 ASN A CA 1
ATOM 1007 C C . ASN A 1 128 ? -2.633 5.226 18.450 1.00 82.50 128 ASN A C 1
ATOM 1009 O O . ASN A 1 128 ? -3.596 5.014 17.718 1.00 82.50 128 ASN A O 1
ATOM 1013 N N . VAL A 1 129 ? -1.553 4.437 18.438 1.00 88.75 129 VAL A N 1
ATOM 1014 C CA . VAL A 1 129 ? -1.484 3.194 17.650 1.00 88.75 129 VAL A CA 1
ATOM 1015 C C . VAL A 1 129 ? -2.549 2.192 18.112 1.00 88.75 129 VAL A C 1
ATOM 1017 O O . VAL A 1 129 ? -3.267 1.651 17.272 1.00 88.75 129 VAL A O 1
ATOM 1020 N N . GLN A 1 130 ? -2.717 1.991 19.425 1.00 85.25 130 GLN A N 1
ATOM 1021 C CA . GLN A 1 130 ? -3.766 1.110 19.976 1.00 85.25 130 GLN A CA 1
ATOM 1022 C C . GLN A 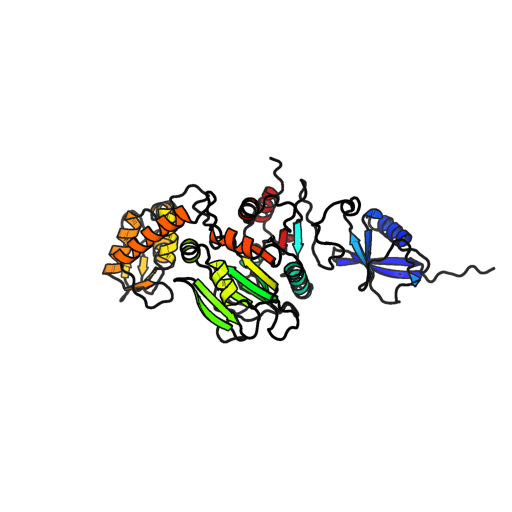1 130 ? -5.172 1.594 19.583 1.00 85.25 130 GLN A C 1
ATOM 1024 O O . GLN A 1 130 ? -6.053 0.815 19.205 1.00 85.25 130 GLN A O 1
ATOM 1029 N N . ARG A 1 131 ? -5.388 2.911 19.656 1.00 81.75 131 ARG A N 1
ATOM 1030 C CA . ARG A 1 131 ? -6.657 3.563 19.307 1.00 81.75 131 ARG A CA 1
ATOM 1031 C C . ARG A 1 131 ? -6.969 3.445 17.816 1.00 81.75 131 ARG A C 1
ATOM 1033 O O . ARG A 1 131 ? -8.084 3.088 17.450 1.00 81.75 131 ARG A O 1
ATOM 1040 N N . TYR A 1 132 ? -5.973 3.684 16.968 1.00 88.50 132 TYR A N 1
ATOM 1041 C CA . TYR A 1 132 ? -6.080 3.521 15.522 1.00 88.50 132 TYR A CA 1
ATOM 1042 C C . TYR A 1 132 ? -6.374 2.069 15.135 1.00 88.50 132 TYR A C 1
ATOM 1044 O O . TYR A 1 132 ? -7.259 1.817 14.319 1.00 88.50 132 TYR A O 1
ATOM 1052 N N . TYR A 1 133 ? -5.703 1.107 15.774 1.00 91.94 133 TYR A N 1
ATOM 1053 C CA . TYR A 1 133 ? -6.019 -0.310 15.609 1.00 91.94 133 TYR A CA 1
ATOM 1054 C C . TYR A 1 133 ? -7.469 -0.619 15.997 1.00 91.94 133 TYR A C 1
ATOM 1056 O O . TYR A 1 133 ? -8.166 -1.291 15.243 1.00 91.94 133 TYR A O 1
ATOM 1064 N N . SER A 1 134 ? -7.947 -0.094 17.129 1.00 84.06 134 SER A N 1
ATOM 1065 C CA . SER A 1 134 ? -9.325 -0.314 17.590 1.00 84.06 134 SER A CA 1
ATOM 1066 C C . SER A 1 134 ? -10.349 0.223 16.588 1.00 84.06 134 SER A C 1
ATOM 1068 O O . SER A 1 134 ? -11.266 -0.503 16.215 1.00 84.06 134 SER A O 1
ATOM 1070 N N . LEU A 1 135 ? -10.136 1.439 16.065 1.00 83.94 135 LEU A N 1
ATOM 1071 C CA . LEU A 1 135 ? -10.940 1.990 14.970 1.00 83.94 135 LEU A CA 1
ATOM 1072 C C . LEU A 1 135 ? -10.951 1.041 13.763 1.00 83.94 135 LEU A C 1
ATOM 1074 O O . LEU A 1 135 ? -12.015 0.716 13.242 1.00 83.94 135 LEU A O 1
ATOM 1078 N N . CYS A 1 136 ? -9.779 0.572 13.331 1.00 87.69 136 CYS A N 1
ATOM 1079 C CA . CYS A 1 136 ? -9.671 -0.321 12.179 1.00 87.69 136 CYS A CA 1
ATOM 1080 C C . CYS A 1 136 ? -10.314 -1.690 12.423 1.00 87.69 136 CYS A C 1
ATOM 1082 O O . CYS A 1 136 ? -10.874 -2.276 11.502 1.00 87.69 136 CYS A O 1
ATOM 1084 N N . LYS A 1 137 ? -10.259 -2.207 13.647 1.00 87.25 137 LYS A N 1
ATOM 1085 C CA . LYS A 1 137 ? -10.867 -3.484 14.023 1.00 87.25 137 LYS A CA 1
ATOM 1086 C C . LYS A 1 137 ? -12.392 -3.399 14.066 1.00 87.25 137 LYS A C 1
ATOM 1088 O O . LYS A 1 137 ? -13.064 -4.294 13.548 1.00 87.25 137 LYS A O 1
ATOM 1093 N N . ASP A 1 138 ? -12.916 -2.350 14.692 1.00 79.56 138 ASP A N 1
ATOM 1094 C CA . ASP A 1 138 ? -14.337 -2.236 15.024 1.00 79.56 138 ASP A CA 1
ATOM 1095 C C . ASP A 1 138 ? -15.162 -1.674 13.864 1.00 79.56 138 ASP A C 1
ATOM 1097 O O . ASP A 1 138 ? -16.331 -2.031 13.703 1.00 79.56 138 ASP A O 1
ATOM 1101 N N . TYR A 1 139 ? -14.551 -0.846 13.013 1.00 79.38 139 TYR A N 1
ATOM 1102 C CA . TYR A 1 139 ? -15.188 -0.397 11.783 1.00 79.38 139 TYR A CA 1
ATOM 1103 C C . TYR A 1 139 ? -15.372 -1.569 10.800 1.00 79.38 139 TYR A C 1
ATOM 1105 O O . TYR A 1 139 ? -14.650 -2.569 10.820 1.00 79.38 139 TYR A O 1
ATOM 1113 N N . ILE A 1 140 ? -16.382 -1.477 9.943 1.00 80.88 140 ILE A N 1
ATOM 1114 C CA . ILE A 1 140 ? -16.678 -2.449 8.884 1.00 80.88 140 ILE A CA 1
ATOM 1115 C C . ILE A 1 140 ? -16.803 -1.658 7.587 1.00 80.88 140 ILE A C 1
ATOM 1117 O O . ILE A 1 140 ? -17.249 -0.517 7.618 1.00 80.88 140 ILE A O 1
ATOM 1121 N N . ASP A 1 141 ? -16.430 -2.271 6.467 1.00 84.81 141 ASP A N 1
ATOM 1122 C CA . ASP A 1 141 ? -16.403 -1.663 5.134 1.00 84.81 141 ASP A CA 1
ATOM 1123 C C . ASP A 1 141 ? -15.200 -0.735 4.934 1.00 84.81 141 ASP A C 1
ATOM 1125 O O . ASP A 1 141 ? -14.080 -1.083 5.314 1.00 84.81 141 ASP A O 1
ATOM 1129 N N . LEU A 1 142 ? -15.407 0.386 4.243 1.00 89.75 142 LEU A N 1
ATOM 1130 C CA . LEU A 1 142 ? -14.355 1.233 3.703 1.00 89.75 142 LEU A CA 1
ATOM 1131 C C . LEU A 1 142 ? -14.095 2.433 4.606 1.00 89.75 142 LEU A C 1
ATOM 1133 O O . LEU A 1 142 ? -14.998 3.230 4.851 1.00 89.75 142 LEU A O 1
ATOM 1137 N N . HIS A 1 143 ? -12.845 2.629 5.002 1.00 88.88 143 HIS A N 1
ATOM 1138 C CA . HIS A 1 143 ? -12.383 3.941 5.439 1.00 88.88 143 HIS A CA 1
ATOM 1139 C C . HIS A 1 143 ? -11.070 4.309 4.754 1.00 88.88 143 HIS A C 1
ATOM 1141 O O . HIS A 1 143 ? -10.407 3.481 4.123 1.00 88.88 143 HIS A O 1
ATOM 1147 N N . VAL A 1 144 ? -10.690 5.572 4.877 1.00 92.12 144 VAL A N 1
ATOM 1148 C CA . VAL A 1 144 ? -9.464 6.116 4.301 1.00 92.12 144 VAL A CA 1
ATOM 1149 C C . VAL A 1 144 ? -8.534 6.532 5.427 1.00 92.12 144 VAL A C 1
ATOM 1151 O O . VAL A 1 144 ? -8.968 7.163 6.386 1.00 92.12 144 VAL A O 1
ATOM 1154 N N . THR A 1 145 ? -7.254 6.198 5.299 1.00 94.00 145 THR A N 1
ATOM 1155 C CA . THR A 1 145 ? -6.187 6.792 6.102 1.00 94.00 145 THR A CA 1
ATOM 1156 C C . THR A 1 145 ? -5.174 7.467 5.187 1.00 94.00 145 THR A C 1
ATOM 1158 O O . THR A 1 145 ? -4.548 6.824 4.343 1.00 94.00 145 THR A O 1
ATOM 1161 N N . THR A 1 146 ? -4.991 8.769 5.376 1.00 92.19 146 THR A N 1
ATOM 1162 C CA . THR A 1 146 ? -4.002 9.573 4.665 1.00 92.19 146 THR A CA 1
ATOM 1163 C C . THR A 1 146 ? -2.816 9.832 5.589 1.00 92.19 146 THR A C 1
ATOM 1165 O O . THR A 1 146 ? -2.899 10.590 6.556 1.00 92.19 146 THR A O 1
ATOM 1168 N N . SER A 1 147 ? -1.706 9.156 5.307 1.00 93.69 147 SER A N 1
ATOM 1169 C CA . SER A 1 147 ? -0.455 9.234 6.061 1.00 93.69 147 SER A CA 1
ATOM 1170 C C . SER A 1 147 ? 0.303 10.538 5.781 1.00 93.69 147 SER A C 1
ATOM 1172 O O . SER A 1 147 ? 0.233 11.093 4.686 1.00 93.69 147 SER A O 1
ATOM 1174 N N . CYS A 1 148 ? 1.097 11.011 6.746 1.00 90.50 148 CYS A N 1
ATOM 1175 C CA . CYS A 1 148 ? 1.843 12.262 6.603 1.00 90.50 148 CYS A CA 1
ATOM 1176 C C . CYS A 1 148 ? 3.080 12.109 5.699 1.00 90.50 148 CYS A C 1
ATOM 1178 O O . CYS A 1 148 ? 4.145 11.662 6.142 1.00 90.50 148 CYS A O 1
ATOM 1180 N N . PHE A 1 149 ? 2.982 12.545 4.440 1.00 92.12 149 PHE A N 1
ATOM 1181 C CA . PHE A 1 149 ? 4.111 12.504 3.503 1.00 92.12 149 PHE A CA 1
ATOM 1182 C C . PHE A 1 149 ? 5.295 13.365 3.968 1.00 92.12 149 PHE A C 1
ATOM 1184 O O . PHE A 1 149 ? 6.455 12.976 3.806 1.00 92.12 149 PHE A O 1
ATOM 1191 N N . THR A 1 150 ? 5.020 14.518 4.587 1.00 90.56 150 THR A N 1
ATOM 1192 C CA . THR A 1 150 ? 6.054 15.427 5.101 1.00 90.56 150 THR A CA 1
ATOM 1193 C C . THR A 1 150 ? 6.938 14.755 6.146 1.00 90.56 150 THR A C 1
ATOM 1195 O O . THR A 1 150 ? 8.162 14.813 6.006 1.00 90.56 150 THR A O 1
ATOM 1198 N N . ILE A 1 151 ? 6.350 14.078 7.143 1.00 91.88 151 ILE A N 1
ATOM 1199 C CA . ILE A 1 151 ? 7.109 13.340 8.166 1.00 91.88 151 ILE A CA 1
ATOM 1200 C C . ILE A 1 151 ? 7.966 12.261 7.510 1.00 91.88 151 ILE A C 1
ATOM 1202 O O . ILE A 1 151 ? 9.167 12.191 7.777 1.00 91.88 151 ILE A O 1
ATOM 1206 N N . TRP A 1 152 ? 7.375 11.445 6.635 1.00 95.00 152 TRP A N 1
ATOM 1207 C CA . TRP A 1 152 ? 8.094 10.361 5.969 1.00 95.00 152 TRP A CA 1
ATOM 1208 C C . TRP A 1 152 ? 9.295 10.891 5.173 1.00 95.00 152 TRP A C 1
ATOM 1210 O O . TRP A 1 152 ? 10.420 10.419 5.338 1.00 95.00 152 TRP A O 1
ATOM 1220 N N . ARG A 1 153 ? 9.099 11.957 4.386 1.00 94.50 153 ARG A N 1
ATOM 1221 C CA . ARG A 1 153 ? 10.163 12.616 3.614 1.00 94.50 153 ARG A CA 1
ATOM 1222 C C . ARG A 1 153 ? 11.266 13.196 4.504 1.00 94.50 153 ARG A C 1
ATOM 1224 O O . ARG A 1 153 ? 12.442 13.015 4.193 1.00 94.50 153 ARG A O 1
ATOM 1231 N N . GLN A 1 154 ? 10.909 13.904 5.577 1.00 94.06 154 GLN A N 1
ATOM 1232 C CA . GLN A 1 154 ? 11.878 14.518 6.498 1.00 94.06 154 GLN A CA 1
ATOM 1233 C C . GLN A 1 154 ? 12.729 13.471 7.222 1.00 94.06 154 GLN A C 1
ATOM 1235 O O . GLN A 1 154 ? 13.913 13.696 7.465 1.00 94.06 154 GLN A O 1
ATOM 1240 N N . ASN A 1 155 ? 12.159 12.297 7.481 1.00 94.75 155 ASN A N 1
ATOM 1241 C CA . ASN A 1 155 ? 12.847 11.169 8.097 1.00 94.75 155 ASN A CA 1
ATOM 1242 C C . ASN A 1 155 ? 13.458 10.223 7.060 1.00 94.75 155 ASN A C 1
ATOM 1244 O O . ASN A 1 155 ? 13.472 9.017 7.257 1.00 94.75 155 ASN A O 1
ATOM 1248 N N . LYS A 1 156 ? 13.962 10.756 5.939 1.00 95.81 156 LYS A N 1
ATOM 1249 C CA . LYS A 1 156 ? 14.686 9.990 4.906 1.00 95.81 156 LYS A CA 1
ATOM 1250 C C . LYS A 1 156 ? 13.912 8.785 4.353 1.00 95.81 156 LYS A C 1
ATOM 1252 O O . LYS A 1 156 ? 14.533 7.844 3.871 1.00 95.81 156 LYS A O 1
ATOM 1257 N N . LYS A 1 157 ? 12.577 8.840 4.375 1.00 96.19 157 LYS A N 1
ATOM 1258 C CA . LYS A 1 157 ? 11.685 7.797 3.857 1.00 96.19 157 LYS A CA 1
ATOM 1259 C C . LYS A 1 157 ? 11.861 6.435 4.536 1.00 96.19 157 LYS A C 1
ATOM 1261 O O . LYS A 1 157 ? 11.796 5.406 3.872 1.00 96.19 157 LYS A O 1
ATOM 1266 N N . THR A 1 158 ? 12.094 6.425 5.846 1.00 97.44 158 THR A N 1
ATOM 1267 C CA . THR A 1 158 ? 12.256 5.176 6.598 1.00 97.44 158 THR A CA 1
ATOM 1268 C C . THR A 1 158 ? 10.929 4.518 6.963 1.00 97.44 158 THR A C 1
ATOM 1270 O O . THR A 1 158 ? 9.911 5.200 7.128 1.00 97.44 158 THR A O 1
ATOM 1273 N N . ASN A 1 159 ? 10.958 3.200 7.176 1.00 97.81 159 ASN A N 1
ATOM 1274 C CA . ASN A 1 159 ? 9.824 2.410 7.658 1.00 97.81 159 ASN A CA 1
ATOM 1275 C C . ASN A 1 159 ? 9.239 2.977 8.957 1.00 97.81 159 ASN A C 1
ATOM 1277 O O . ASN A 1 159 ? 8.029 3.145 9.066 1.00 97.81 159 ASN A O 1
ATOM 1281 N N . GLY A 1 160 ? 10.074 3.381 9.919 1.00 96.31 160 GLY A N 1
ATOM 1282 C CA . GLY A 1 160 ? 9.628 3.938 11.201 1.00 96.31 160 GLY A CA 1
ATOM 1283 C C . GLY A 1 160 ? 8.812 5.232 11.103 1.00 96.31 160 GLY A C 1
ATOM 1284 O O . GLY A 1 160 ? 8.085 5.578 12.042 1.00 96.31 160 GLY A O 1
ATOM 1285 N N . SER A 1 161 ? 8.886 5.922 9.963 1.00 95.81 161 SER A N 1
ATOM 1286 C CA . SER A 1 161 ? 8.139 7.151 9.668 1.00 95.81 161 SER A CA 1
ATOM 1287 C C . SER A 1 161 ? 7.121 6.982 8.542 1.00 95.81 161 SER A C 1
ATOM 1289 O O . SER A 1 161 ? 6.546 7.971 8.094 1.00 95.81 161 SER A O 1
ATOM 1291 N N . ALA A 1 162 ? 6.915 5.754 8.069 1.00 96.94 162 ALA A N 1
ATOM 1292 C CA . ALA A 1 162 ? 6.026 5.459 6.960 1.00 96.94 162 ALA A CA 1
ATOM 1293 C C . ALA A 1 162 ? 4.574 5.214 7.415 1.00 96.94 162 ALA A C 1
ATOM 1295 O O . ALA A 1 162 ? 4.208 5.549 8.547 1.00 96.94 162 ALA A O 1
ATOM 1296 N N . LYS A 1 163 ? 3.745 4.621 6.545 1.00 97.19 163 LYS A N 1
ATOM 1297 C CA . LYS A 1 163 ? 2.327 4.351 6.818 1.00 97.19 163 LYS A CA 1
ATOM 1298 C C . LYS A 1 163 ? 2.188 3.368 7.976 1.00 97.19 163 LYS A C 1
ATOM 1300 O O . LYS A 1 163 ? 2.748 2.276 7.920 1.00 97.19 163 LYS A O 1
ATOM 1305 N N . VAL A 1 164 ? 1.447 3.744 9.014 1.00 97.69 164 VAL A N 1
ATOM 1306 C CA . VAL A 1 164 ? 1.281 2.924 10.224 1.00 97.69 164 VAL A CA 1
ATOM 1307 C C . VAL A 1 164 ? 0.349 1.751 9.962 1.00 97.69 164 VAL A C 1
ATOM 1309 O O . VAL A 1 164 ? -0.804 1.943 9.585 1.00 97.69 164 VAL A O 1
ATOM 1312 N N . ILE A 1 165 ? 0.864 0.542 10.192 1.00 98.38 165 ILE A N 1
ATOM 1313 C CA . ILE A 1 165 ? 0.155 -0.730 10.038 1.00 98.38 165 ILE A CA 1
ATOM 1314 C C . ILE A 1 165 ? 0.183 -1.449 11.393 1.00 98.38 165 ILE A C 1
ATOM 1316 O O . ILE A 1 165 ? 1.179 -2.092 11.726 1.00 98.38 165 ILE A O 1
ATOM 1320 N N . PRO A 1 166 ? -0.858 -1.320 12.228 1.00 97.75 166 PRO A N 1
ATOM 1321 C CA . PRO A 1 166 ? -0.927 -2.039 13.491 1.00 97.75 166 PRO A CA 1
ATOM 1322 C C . PRO A 1 166 ? -1.213 -3.525 13.259 1.00 97.75 166 PRO A C 1
ATOM 1324 O O . PRO A 1 166 ? -2.045 -3.867 12.426 1.00 97.75 166 PRO A O 1
ATOM 1327 N N . THR A 1 167 ? -0.562 -4.402 14.017 1.00 97.94 167 THR A N 1
ATOM 1328 C CA . THR A 1 167 ? -0.741 -5.859 13.979 1.00 97.94 167 THR A CA 1
ATOM 1329 C C . THR A 1 167 ? -0.670 -6.456 15.384 1.00 97.94 167 THR A C 1
ATOM 1331 O O . THR A 1 167 ? -0.214 -5.804 16.323 1.00 97.94 167 THR A O 1
ATOM 1334 N N . LEU A 1 168 ? -1.112 -7.702 15.538 1.00 97.00 168 LEU A N 1
ATOM 1335 C CA . LEU A 1 168 ? -1.070 -8.437 16.798 1.00 97.00 168 LEU A CA 1
ATOM 1336 C C . LEU A 1 168 ? -0.221 -9.708 16.685 1.00 97.00 168 LEU A C 1
ATOM 1338 O O . LEU A 1 168 ? -0.211 -10.356 15.628 1.00 97.00 168 LEU A O 1
ATOM 1342 N N . PRO A 1 169 ? 0.436 -10.122 17.783 1.00 96.44 169 PRO A N 1
ATOM 1343 C CA . PRO A 1 169 ? 1.111 -11.408 17.832 1.00 96.44 169 PRO A CA 1
ATOM 1344 C C . PRO A 1 169 ? 0.090 -12.555 17.780 1.00 96.44 169 PRO A C 1
ATOM 1346 O O . PRO A 1 169 ? -1.035 -12.439 18.272 1.00 96.44 169 PRO A O 1
ATOM 1349 N N . ALA A 1 170 ? 0.492 -13.700 17.231 1.00 91.62 170 ALA A N 1
ATOM 1350 C CA . ALA A 1 170 ? -0.353 -14.884 17.058 1.00 91.62 170 ALA A CA 1
ATOM 1351 C C . ALA A 1 170 ? -0.903 -15.451 18.381 1.00 91.62 170 ALA A C 1
ATOM 1353 O O . ALA A 1 170 ? -1.940 -16.107 18.386 1.00 91.62 170 ALA A O 1
ATOM 1354 N N . GLY A 1 171 ? -0.250 -15.170 19.513 1.00 88.75 171 GLY A N 1
ATOM 1355 C CA . GLY A 1 171 ? -0.730 -15.548 20.846 1.00 88.75 171 GLY A CA 1
ATOM 1356 C C . GLY A 1 171 ? -1.833 -14.647 21.417 1.00 88.75 171 GLY A C 1
ATOM 1357 O O . GLY A 1 171 ? -2.366 -14.954 22.482 1.00 88.75 171 GLY A O 1
ATOM 1358 N N . HIS A 1 172 ? -2.178 -13.534 20.760 1.00 93.56 172 HIS A N 1
ATOM 1359 C CA . HIS A 1 172 ? -3.202 -12.619 21.264 1.00 93.56 172 HIS A CA 1
ATOM 1360 C C . HIS A 1 172 ? -4.613 -13.241 21.155 1.00 93.56 172 HIS A C 1
ATOM 1362 O O . HIS A 1 172 ? -4.890 -13.891 20.139 1.00 93.56 172 HIS A O 1
ATOM 1368 N N . PRO A 1 173 ? -5.524 -13.023 22.131 1.00 89.62 173 PRO A N 1
ATOM 1369 C CA . PRO A 1 173 ? -6.880 -13.590 22.103 1.00 89.62 173 PRO A CA 1
ATOM 1370 C C . PRO A 1 173 ? -7.741 -13.127 20.923 1.00 89.62 173 PRO A C 1
ATOM 1372 O O . PRO A 1 173 ? -8.648 -13.837 20.503 1.00 89.62 173 PRO A O 1
ATOM 1375 N N . GLU A 1 174 ? -7.481 -11.928 20.401 1.00 89.56 174 GLU A N 1
ATOM 1376 C CA . GLU A 1 174 ? -8.198 -11.418 19.231 1.00 89.56 174 GLU A CA 1
ATOM 1377 C C . GLU A 1 174 ? -7.739 -12.112 17.944 1.00 89.56 174 GLU A C 1
ATOM 1379 O O . GLU A 1 174 ? -6.569 -12.037 17.567 1.00 89.56 174 GLU A O 1
ATOM 1384 N N . GLU A 1 175 ? -8.682 -12.717 17.224 1.00 91.62 175 GLU A N 1
ATOM 1385 C CA . GLU A 1 175 ? -8.455 -13.361 15.926 1.00 91.62 175 GLU A CA 1
ATOM 1386 C C . GLU A 1 175 ? -8.564 -12.353 14.773 1.00 91.62 175 GLU A C 1
ATOM 1388 O O . GLU A 1 175 ? -9.428 -12.447 13.897 1.00 91.62 175 GLU A O 1
ATOM 1393 N N . VAL A 1 176 ? -7.693 -11.343 14.799 1.00 95.94 176 VAL A N 1
ATOM 1394 C CA . VAL A 1 176 ? -7.592 -10.328 13.745 1.00 95.94 176 VAL A CA 1
ATOM 1395 C C . VAL A 1 176 ? -6.341 -10.572 12.915 1.00 95.94 176 VAL A C 1
ATOM 1397 O O . VAL A 1 176 ? -5.248 -10.712 13.464 1.00 95.94 176 VAL A O 1
ATOM 1400 N N . ARG A 1 177 ? -6.498 -10.594 11.590 1.00 97.75 177 ARG A N 1
ATOM 1401 C CA . ARG A 1 177 ? -5.388 -10.677 10.639 1.00 97.75 177 ARG A CA 1
ATOM 1402 C C . ARG A 1 177 ? -5.306 -9.433 9.775 1.00 97.75 177 ARG A C 1
ATOM 1404 O O . ARG A 1 177 ? -6.309 -8.945 9.254 1.00 97.75 177 ARG A O 1
ATOM 1411 N N . VAL A 1 178 ? -4.084 -8.950 9.606 1.00 98.56 178 VAL A N 1
ATOM 1412 C CA . VAL A 1 178 ? -3.785 -7.708 8.905 1.00 98.56 178 VAL A CA 1
ATOM 1413 C C . VAL A 1 178 ? -3.136 -8.007 7.564 1.00 98.56 178 VAL A C 1
ATOM 1415 O O . VAL A 1 178 ? -2.170 -8.760 7.479 1.00 98.56 178 VAL A O 1
ATOM 1418 N N . PHE A 1 179 ? -3.649 -7.396 6.508 1.00 98.75 179 PHE A N 1
ATOM 1419 C CA . PHE A 1 179 ? -3.026 -7.405 5.192 1.00 98.75 179 PHE A CA 1
ATOM 1420 C C . PHE A 1 179 ? -2.585 -5.992 4.842 1.00 98.75 179 PHE A C 1
ATOM 1422 O O . PHE A 1 179 ? -3.331 -5.046 5.089 1.00 98.75 179 PHE A O 1
ATOM 1429 N N . PHE A 1 180 ? -1.409 -5.847 4.240 1.00 98.62 180 PHE A N 1
ATOM 1430 C CA . PHE A 1 180 ? -0.967 -4.578 3.673 1.00 98.62 180 PHE A CA 1
ATOM 1431 C C . PHE A 1 180 ? -0.493 -4.774 2.236 1.00 98.62 180 PHE A C 1
ATOM 1433 O O . PHE A 1 180 ? 0.522 -5.423 2.003 1.00 98.62 180 PHE A O 1
ATOM 1440 N N . PHE A 1 181 ? -1.249 -4.227 1.286 1.00 98.00 181 PHE A N 1
ATOM 1441 C CA . PHE A 1 181 ? -0.944 -4.235 -0.141 1.00 98.00 181 PHE A CA 1
ATOM 1442 C C . PHE A 1 181 ? -0.375 -2.878 -0.561 1.00 98.00 181 PHE A C 1
ATOM 1444 O O . PHE A 1 181 ? -1.076 -1.872 -0.465 1.00 98.00 181 PHE A O 1
ATOM 1451 N N . ASP A 1 182 ? 0.869 -2.859 -1.036 1.00 95.94 182 ASP A N 1
ATOM 1452 C CA . ASP A 1 182 ? 1.542 -1.653 -1.541 1.00 95.94 182 ASP A CA 1
ATOM 1453 C C . ASP A 1 182 ? 2.670 -2.063 -2.501 1.00 95.94 182 ASP A C 1
ATOM 1455 O O . ASP A 1 182 ? 3.454 -2.958 -2.194 1.00 95.94 182 ASP A O 1
ATOM 1459 N N . ASP A 1 183 ? 2.761 -1.455 -3.680 1.00 90.88 183 ASP A N 1
ATOM 1460 C CA . ASP A 1 183 ? 3.749 -1.793 -4.714 1.00 90.88 183 ASP A CA 1
ATOM 1461 C C . ASP A 1 183 ? 5.176 -1.323 -4.375 1.00 90.88 183 ASP A C 1
ATOM 1463 O O . ASP A 1 183 ? 6.149 -1.819 -4.949 1.00 90.88 183 ASP A O 1
ATOM 1467 N N . ASN A 1 184 ? 5.326 -0.416 -3.405 1.00 91.00 184 ASN A N 1
ATOM 1468 C CA . ASN A 1 184 ? 6.596 0.189 -3.005 1.00 91.00 184 ASN A CA 1
ATOM 1469 C C . ASN A 1 184 ? 7.185 -0.415 -1.720 1.00 91.00 184 ASN A C 1
ATOM 1471 O O . ASN A 1 184 ? 8.087 0.166 -1.117 1.00 91.00 184 ASN A O 1
ATOM 1475 N N . LEU A 1 185 ? 6.718 -1.595 -1.301 1.00 94.25 185 LEU A N 1
ATOM 1476 C CA . LEU A 1 185 ? 7.304 -2.314 -0.168 1.00 94.25 185 LEU A CA 1
ATOM 1477 C C . LEU A 1 185 ? 8.790 -2.645 -0.396 1.00 94.25 185 LEU A C 1
ATOM 1479 O O . LEU A 1 185 ? 9.205 -3.118 -1.463 1.00 94.25 185 LEU A O 1
ATOM 1483 N N . GLU A 1 186 ? 9.586 -2.422 0.645 1.00 92.69 186 GLU A N 1
ATOM 1484 C CA . GLU A 1 186 ? 11.010 -2.751 0.727 1.00 92.69 186 GLU A CA 1
ATOM 1485 C C . GLU A 1 186 ? 11.216 -3.780 1.844 1.00 92.69 186 GLU A C 1
ATOM 1487 O O . GLU A 1 186 ? 10.495 -3.776 2.839 1.00 92.69 186 GLU A O 1
ATOM 1492 N N . TRP A 1 187 ? 12.175 -4.691 1.665 1.00 93.38 187 TRP A N 1
ATOM 1493 C CA . TRP A 1 187 ? 12.259 -5.918 2.470 1.00 93.38 187 TRP A CA 1
ATOM 1494 C C . TRP A 1 187 ? 13.420 -5.976 3.465 1.00 93.38 187 TRP A C 1
ATOM 1496 O O . TRP A 1 187 ? 13.643 -7.030 4.057 1.00 93.38 187 TRP A O 1
ATOM 1506 N N . ASP A 1 188 ? 14.155 -4.875 3.641 1.00 92.50 188 ASP A N 1
ATOM 1507 C CA . ASP A 1 188 ? 15.132 -4.748 4.733 1.00 92.50 188 ASP A CA 1
ATOM 1508 C C . ASP A 1 188 ? 14.416 -4.892 6.086 1.00 92.50 188 ASP A C 1
ATOM 1510 O O . ASP A 1 188 ? 14.867 -5.626 6.951 1.00 92.50 188 ASP A O 1
ATOM 1514 N N . GLY A 1 189 ? 13.219 -4.304 6.208 1.00 93.75 189 GLY A N 1
ATOM 1515 C CA . GLY A 1 189 ? 12.260 -4.621 7.269 1.00 93.75 189 GLY A CA 1
ATOM 1516 C C . GLY A 1 189 ? 12.556 -4.031 8.645 1.00 93.75 189 GLY A C 1
ATOM 1517 O O . GLY A 1 189 ? 11.706 -4.126 9.529 1.00 93.75 189 GLY A O 1
ATOM 1518 N N . THR A 1 190 ? 13.702 -3.370 8.807 1.00 97.88 190 THR A N 1
ATOM 1519 C CA . THR A 1 190 ? 14.086 -2.646 10.026 1.00 97.88 190 THR A CA 1
ATOM 1520 C C . THR A 1 190 ? 13.437 -1.256 10.105 1.00 97.88 190 THR A C 1
ATOM 1522 O O . THR A 1 190 ? 12.961 -0.714 9.100 1.00 97.88 190 THR A O 1
ATOM 1525 N N . GLU A 1 191 ? 13.396 -0.660 11.305 1.00 97.31 191 GLU A N 1
ATOM 1526 C CA . GLU A 1 191 ? 12.741 0.639 11.547 1.00 97.31 191 GLU A CA 1
ATOM 1527 C C . GLU A 1 191 ? 13.457 1.789 10.821 1.00 97.31 191 GLU A C 1
ATOM 1529 O O . GLU A 1 191 ? 12.817 2.700 10.284 1.00 97.31 191 GLU A O 1
ATOM 1534 N N . GLU A 1 192 ? 14.787 1.736 10.779 1.00 97.25 192 GLU A N 1
ATOM 1535 C CA . GLU A 1 192 ? 15.659 2.749 10.188 1.00 97.25 192 GLU A CA 1
ATOM 1536 C C . GLU A 1 192 ? 15.906 2.545 8.692 1.00 97.25 192 GLU A C 1
ATOM 1538 O O . GLU A 1 192 ? 16.408 3.460 8.032 1.00 97.25 192 GLU A O 1
ATOM 1543 N N . ALA A 1 193 ? 15.572 1.376 8.143 1.00 96.81 193 ALA A N 1
ATOM 1544 C CA . ALA A 1 193 ? 15.673 1.148 6.713 1.00 96.81 193 ALA A CA 1
ATOM 1545 C C . ALA A 1 193 ? 14.675 2.004 5.936 1.00 96.81 193 ALA A C 1
ATOM 1547 O O . ALA A 1 193 ? 13.598 2.360 6.425 1.00 96.81 193 ALA A O 1
ATOM 1548 N N . SER A 1 194 ? 15.042 2.310 4.692 1.00 96.12 194 SER A N 1
ATOM 1549 C CA . SER A 1 194 ? 14.116 2.869 3.712 1.00 96.12 194 SER A CA 1
ATOM 1550 C C . SER A 1 194 ? 12.905 1.942 3.551 1.00 96.12 194 SER A C 1
ATOM 1552 O O . SER A 1 194 ? 13.011 0.719 3.681 1.00 96.12 194 SER A O 1
ATOM 1554 N N . GLY A 1 195 ? 11.738 2.539 3.323 1.00 96.19 195 GLY A N 1
ATOM 1555 C CA . GLY A 1 195 ? 10.533 1.798 2.990 1.00 96.19 195 GLY A CA 1
ATOM 1556 C C . GLY A 1 195 ? 9.244 2.517 3.365 1.00 96.19 195 GLY A C 1
ATOM 1557 O O . GLY A 1 195 ? 9.232 3.671 3.802 1.00 96.19 195 GLY A O 1
ATOM 1558 N N . ILE A 1 196 ? 8.131 1.823 3.131 1.00 96.50 196 ILE A N 1
ATOM 1559 C CA . ILE A 1 196 ? 6.775 2.386 3.162 1.00 96.50 196 ILE A CA 1
ATOM 1560 C C . ILE A 1 196 ? 5.899 1.813 4.290 1.00 96.50 196 ILE A C 1
ATOM 1562 O O . ILE A 1 196 ? 4.780 2.285 4.500 1.00 96.50 196 ILE A O 1
ATOM 1566 N N . CYS A 1 197 ? 6.402 0.821 5.031 1.00 97.94 197 CYS A N 1
ATOM 1567 C CA . CYS A 1 197 ? 5.634 0.075 6.023 1.00 97.94 197 CYS A CA 1
ATOM 1568 C C . CYS A 1 197 ? 6.122 0.364 7.437 1.00 97.94 197 CYS A C 1
ATOM 1570 O O . CYS A 1 197 ? 7.218 -0.028 7.827 1.00 97.94 197 CYS A O 1
ATOM 1572 N N . ASN A 1 198 ? 5.270 0.995 8.233 1.00 97.94 198 ASN A N 1
ATOM 1573 C CA . ASN A 1 198 ? 5.512 1.234 9.644 1.00 97.94 198 ASN A CA 1
ATOM 1574 C C . ASN A 1 198 ? 4.727 0.209 10.468 1.00 97.94 198 ASN A C 1
ATOM 1576 O O . ASN A 1 198 ? 3.666 0.519 11.016 1.00 97.94 198 ASN A O 1
ATOM 1580 N N . LEU A 1 199 ? 5.211 -1.037 10.480 1.00 98.56 199 LEU A N 1
ATOM 1581 C CA . LEU A 1 199 ? 4.551 -2.147 11.165 1.00 98.56 199 LEU A CA 1
ATOM 1582 C C . LEU A 1 199 ? 4.679 -1.967 12.682 1.00 98.56 199 LEU A C 1
ATOM 1584 O O . LEU A 1 199 ? 5.787 -1.865 13.215 1.00 98.56 199 LEU A O 1
ATOM 1588 N N . ARG A 1 200 ? 3.546 -1.897 13.384 1.00 97.88 200 ARG A N 1
ATOM 1589 C CA . ARG A 1 200 ? 3.510 -1.650 14.829 1.00 97.88 200 ARG A CA 1
ATOM 1590 C C . ARG A 1 200 ? 2.757 -2.740 15.562 1.00 97.88 200 ARG A C 1
ATOM 1592 O O . ARG A 1 200 ? 1.698 -3.175 15.126 1.00 97.88 200 ARG A O 1
ATOM 1599 N N . ASP A 1 201 ? 3.270 -3.119 16.720 1.00 97.44 201 ASP A N 1
ATOM 1600 C CA . ASP A 1 201 ? 2.520 -3.911 17.680 1.00 97.44 201 ASP A CA 1
ATOM 1601 C C . ASP A 1 201 ? 1.355 -3.063 18.191 1.00 97.44 201 ASP A C 1
ATOM 1603 O O . ASP A 1 201 ? 1.554 -2.017 18.811 1.00 97.44 201 ASP A O 1
ATOM 1607 N N . ALA A 1 202 ? 0.134 -3.509 17.922 1.00 95.69 202 ALA A N 1
ATOM 1608 C CA . ALA A 1 202 ? -1.071 -2.798 18.302 1.00 95.69 202 ALA A CA 1
ATOM 1609 C C . ALA A 1 202 ? -1.264 -2.715 19.820 1.00 95.69 202 ALA A C 1
ATOM 1611 O O . ALA A 1 202 ? -2.066 -1.899 20.247 1.00 95.69 202 ALA A O 1
ATOM 1612 N N . THR A 1 203 ? -0.553 -3.509 20.629 1.00 91.69 203 THR A N 1
ATOM 1613 C CA . THR A 1 203 ? -0.622 -3.467 22.099 1.00 91.69 203 THR A CA 1
ATOM 1614 C C . THR A 1 203 ? 0.415 -2.531 22.709 1.00 91.69 203 THR A C 1
ATOM 1616 O O . THR A 1 203 ? 0.108 -1.794 23.641 1.00 91.69 203 THR A O 1
ATOM 1619 N N . THR A 1 204 ? 1.641 -2.518 22.185 1.00 91.75 204 THR A N 1
ATOM 1620 C CA . THR A 1 204 ? 2.747 -1.742 22.771 1.00 91.75 204 THR A CA 1
ATOM 1621 C C . THR A 1 204 ? 3.085 -0.473 21.995 1.00 91.75 204 THR A C 1
ATOM 1623 O O . THR A 1 204 ? 3.809 0.373 22.507 1.00 91.75 204 THR A O 1
ATOM 1626 N N . GLY A 1 205 ? 2.611 -0.332 20.756 1.00 91.81 205 GLY A N 1
ATOM 1627 C CA . GLY A 1 205 ? 2.988 0.755 19.853 1.00 91.81 205 GLY A CA 1
ATOM 1628 C C . GLY A 1 205 ? 4.427 0.669 19.331 1.00 91.81 205 GLY A C 1
ATOM 1629 O O . GLY A 1 205 ? 4.870 1.568 18.611 1.00 91.81 205 GLY A O 1
ATOM 1630 N N . LYS A 1 206 ? 5.172 -0.391 19.672 1.00 95.12 206 LYS A N 1
ATOM 1631 C CA . LYS A 1 206 ? 6.565 -0.590 19.248 1.00 95.12 206 LYS A CA 1
ATOM 1632 C C . LYS A 1 206 ? 6.652 -1.051 17.800 1.00 95.12 206 LYS A C 1
ATOM 1634 O O . LYS A 1 206 ? 5.707 -1.624 17.264 1.00 95.12 206 LYS A O 1
ATOM 1639 N N . PHE A 1 207 ? 7.790 -0.772 17.162 1.00 97.38 207 PHE A N 1
ATOM 1640 C CA . PHE A 1 207 ? 8.072 -1.291 15.824 1.00 97.38 207 PHE A CA 1
ATOM 1641 C C . PHE A 1 207 ? 8.180 -2.811 15.853 1.00 97.38 207 PHE A C 1
ATOM 1643 O O . PHE A 1 207 ? 8.765 -3.372 16.781 1.00 97.38 207 PHE A O 1
ATOM 1650 N N . VAL A 1 208 ? 7.637 -3.453 14.827 1.00 98.19 208 VAL A N 1
ATOM 1651 C CA . VAL A 1 208 ? 7.819 -4.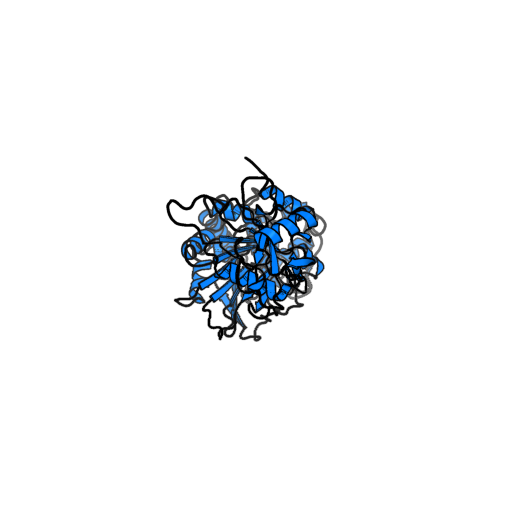879 14.584 1.00 98.19 208 VAL A CA 1
ATOM 1652 C C . VAL A 1 208 ? 8.745 -5.010 13.392 1.00 98.19 208 VAL A C 1
ATOM 1654 O O . VAL A 1 208 ? 8.357 -4.700 12.269 1.00 98.19 208 VAL A O 1
ATOM 1657 N N . ASP A 1 209 ? 9.969 -5.458 13.656 1.00 98.19 209 ASP A N 1
ATOM 1658 C CA . ASP A 1 209 ? 10.926 -5.784 12.605 1.00 98.19 209 ASP A CA 1
ATOM 1659 C C . ASP A 1 209 ? 10.343 -6.891 11.725 1.00 98.19 209 ASP A C 1
ATOM 1661 O O . ASP A 1 209 ? 9.972 -7.962 12.216 1.00 98.19 209 ASP A O 1
ATOM 1665 N N . PHE A 1 210 ? 10.208 -6.595 10.439 1.00 97.94 210 PHE A N 1
ATOM 1666 C CA . PHE A 1 210 ? 9.652 -7.513 9.461 1.00 97.94 210 PHE A CA 1
ATOM 1667 C C . PHE A 1 210 ? 10.695 -7.981 8.454 1.00 97.94 210 PHE A C 1
ATOM 1669 O O . PHE A 1 210 ? 10.314 -8.419 7.375 1.00 97.94 210 PHE A O 1
ATOM 1676 N N . ALA A 1 211 ? 11.989 -7.905 8.775 1.00 97.00 211 ALA A N 1
ATOM 1677 C CA . ALA A 1 211 ? 13.056 -8.500 7.981 1.00 97.00 211 ALA A CA 1
ATOM 1678 C C . ALA A 1 211 ? 12.849 -10.016 7.835 1.00 97.00 211 ALA A C 1
ATOM 1680 O O . ALA A 1 211 ? 12.324 -10.690 8.722 1.00 97.00 211 ALA A O 1
ATOM 1681 N N . GLU A 1 212 ? 13.270 -10.580 6.703 1.00 95.94 212 GLU A N 1
ATOM 1682 C CA . GLU A 1 212 ? 13.151 -12.023 6.474 1.00 95.94 212 GLU A CA 1
ATOM 1683 C C . GLU A 1 212 ? 13.994 -12.810 7.491 1.00 95.94 212 GLU A C 1
ATOM 1685 O O . GLU A 1 212 ? 15.179 -12.535 7.670 1.00 95.94 212 GLU A O 1
ATOM 1690 N N . GLY A 1 213 ? 13.383 -13.794 8.156 1.00 96.25 213 GLY A N 1
ATOM 1691 C CA . GLY A 1 213 ? 14.005 -14.575 9.230 1.00 96.25 213 GLY A CA 1
ATOM 1692 C C . GLY A 1 213 ? 13.891 -13.957 10.629 1.00 96.25 213 GLY A C 1
ATOM 1693 O O . GLY A 1 213 ? 14.217 -14.629 11.607 1.00 96.25 213 GLY A O 1
ATOM 1694 N N . THR A 1 214 ? 13.386 -12.729 10.750 1.00 97.25 214 THR A N 1
ATOM 1695 C CA . THR A 1 214 ? 13.110 -12.061 12.031 1.00 97.25 214 THR A CA 1
ATOM 1696 C C . THR A 1 214 ? 11.621 -12.166 12.361 1.00 97.25 214 THR A C 1
ATOM 1698 O O . THR A 1 214 ? 10.796 -12.136 11.455 1.00 97.25 214 THR A O 1
ATOM 1701 N N . ASN A 1 215 ? 11.247 -12.299 13.642 1.00 97.56 215 ASN A N 1
ATOM 1702 C CA . ASN A 1 215 ? 9.843 -12.311 14.098 1.00 97.56 215 ASN A CA 1
ATOM 1703 C C . ASN A 1 215 ? 8.937 -13.272 13.297 1.00 97.56 215 ASN A C 1
ATOM 1705 O O . ASN A 1 215 ? 7.810 -12.932 12.927 1.00 97.56 215 ASN A O 1
ATOM 1709 N N . GLY A 1 216 ? 9.456 -14.451 12.945 1.00 97.12 216 GLY A N 1
ATOM 1710 C CA . GLY A 1 216 ? 8.749 -15.462 12.157 1.00 97.12 216 GLY A CA 1
ATOM 1711 C C . GLY A 1 216 ? 8.423 -15.072 10.710 1.00 97.12 216 GLY A C 1
ATOM 1712 O O . GLY A 1 216 ? 7.626 -15.770 10.085 1.00 97.12 216 GLY A O 1
ATOM 1713 N N . PHE A 1 217 ? 8.978 -13.976 10.175 1.00 98.38 217 PHE A N 1
ATOM 1714 C CA . PHE A 1 217 ? 8.725 -13.554 8.800 1.00 98.38 217 PHE A CA 1
ATOM 1715 C C . PHE A 1 217 ? 9.443 -14.434 7.782 1.00 98.38 217 PHE A C 1
ATOM 1717 O O . PHE A 1 217 ? 10.656 -14.641 7.846 1.0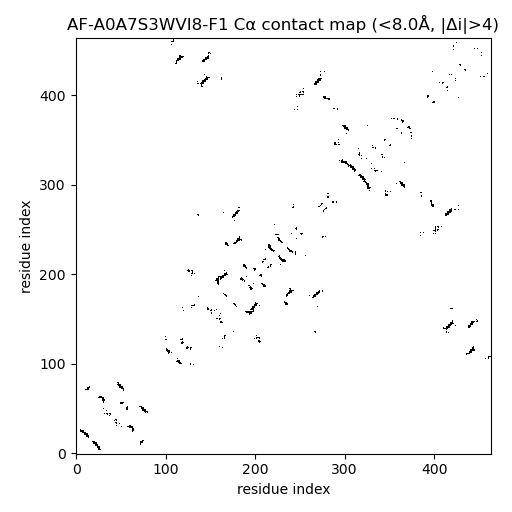0 98.38 217 PHE A O 1
ATOM 1724 N N . VAL A 1 218 ? 8.689 -14.882 6.785 1.00 97.25 218 VAL A N 1
ATOM 1725 C CA . VAL A 1 218 ? 9.183 -15.633 5.630 1.00 97.25 218 VAL A CA 1
ATOM 1726 C C . VAL A 1 218 ? 8.670 -15.001 4.342 1.00 97.25 218 VAL A C 1
ATOM 1728 O O . VAL A 1 218 ? 7.594 -14.394 4.316 1.00 97.25 218 VAL A O 1
ATOM 1731 N N . ARG A 1 219 ? 9.445 -15.137 3.263 1.00 95.62 219 ARG A N 1
ATOM 1732 C CA . ARG A 1 219 ? 9.085 -14.601 1.951 1.00 95.62 219 ARG A CA 1
ATOM 1733 C C . ARG A 1 219 ? 8.573 -15.690 1.015 1.00 95.62 219 ARG A C 1
ATOM 1735 O O . ARG A 1 219 ? 9.151 -16.763 0.883 1.00 95.62 219 ARG A O 1
ATOM 1742 N N . GLU A 1 220 ? 7.512 -15.360 0.296 1.00 94.19 220 GLU A N 1
ATOM 1743 C CA . GLU A 1 220 ? 6.895 -16.170 -0.745 1.00 94.19 220 GLU A CA 1
ATOM 1744 C C . GLU A 1 220 ? 6.564 -15.311 -1.974 1.00 94.19 220 GLU A C 1
ATOM 1746 O O . GLU A 1 220 ? 6.732 -14.089 -1.991 1.00 94.19 220 GLU A O 1
ATOM 1751 N N . ARG A 1 221 ? 6.082 -15.960 -3.036 1.00 90.25 221 ARG A N 1
ATOM 1752 C CA . ARG A 1 221 ? 5.595 -15.294 -4.246 1.00 90.25 221 ARG A CA 1
ATOM 1753 C C . ARG A 1 221 ? 4.151 -15.688 -4.550 1.00 90.25 221 ARG A C 1
ATOM 1755 O O . ARG A 1 221 ? 3.692 -16.785 -4.209 1.00 90.25 221 ARG A O 1
ATOM 1762 N N . ALA A 1 222 ? 3.452 -14.779 -5.217 1.00 87.50 222 ALA A N 1
ATOM 1763 C CA . ALA A 1 222 ? 2.172 -15.017 -5.873 1.00 87.50 222 ALA A CA 1
ATOM 1764 C C . ALA A 1 222 ? 2.237 -14.444 -7.293 1.00 87.50 222 ALA A C 1
ATOM 1766 O O . ALA A 1 222 ? 2.966 -13.487 -7.533 1.00 87.50 222 ALA A O 1
ATOM 1767 N N . GLY A 1 223 ? 1.506 -15.031 -8.241 1.00 81.94 223 GLY A N 1
ATOM 1768 C CA . GLY A 1 223 ? 1.604 -14.607 -9.640 1.00 81.94 223 GLY A CA 1
ATOM 1769 C C . GLY A 1 223 ? 3.040 -14.689 -10.168 1.00 81.94 223 GLY A C 1
ATOM 1770 O O . GLY A 1 223 ? 3.805 -15.576 -9.773 1.00 81.94 223 GLY A O 1
ATOM 1771 N N . ARG A 1 224 ? 3.405 -13.768 -11.062 1.00 80.25 224 ARG A N 1
ATOM 1772 C CA . ARG A 1 224 ? 4.759 -13.704 -11.629 1.00 80.25 224 ARG A CA 1
ATOM 1773 C C . ARG A 1 224 ? 5.664 -12.768 -10.840 1.00 80.25 224 ARG A C 1
ATOM 1775 O O . ARG A 1 224 ? 6.843 -13.070 -10.644 1.00 80.25 224 ARG A O 1
ATOM 1782 N N . HIS A 1 225 ? 5.127 -11.641 -10.385 1.00 83.00 225 HIS A N 1
ATOM 1783 C CA . HIS A 1 225 ? 5.934 -10.528 -9.891 1.00 83.00 225 HIS A CA 1
ATOM 1784 C C . HIS A 1 225 ? 5.649 -10.172 -8.430 1.00 83.00 225 HIS A C 1
ATOM 1786 O O . HIS A 1 225 ? 6.511 -9.588 -7.772 1.00 83.00 225 HIS A O 1
ATOM 1792 N N . THR A 1 226 ? 4.488 -10.554 -7.906 1.00 90.94 226 THR A N 1
ATOM 1793 C CA . THR A 1 226 ? 4.067 -10.241 -6.542 1.00 90.94 226 THR A CA 1
ATOM 1794 C C . THR A 1 226 ? 4.912 -10.994 -5.523 1.00 90.94 226 THR A C 1
ATOM 1796 O O . THR A 1 226 ? 5.067 -12.220 -5.569 1.00 90.94 226 THR A O 1
ATOM 1799 N N . VAL A 1 227 ? 5.446 -10.242 -4.565 1.00 93.62 227 VAL A N 1
ATOM 1800 C CA . VAL A 1 227 ? 6.231 -10.773 -3.450 1.00 93.62 227 VAL A CA 1
ATOM 1801 C C . VAL A 1 227 ? 5.424 -10.604 -2.171 1.00 93.62 227 VAL A C 1
ATOM 1803 O O . VAL A 1 227 ? 4.870 -9.539 -1.913 1.00 93.62 227 VAL A O 1
ATOM 1806 N N . ILE A 1 228 ? 5.349 -11.668 -1.381 1.00 97.12 228 ILE A N 1
ATOM 1807 C CA . ILE A 1 228 ? 4.583 -11.720 -0.139 1.00 97.12 228 ILE A CA 1
ATOM 1808 C C . ILE A 1 228 ? 5.548 -12.008 0.998 1.00 97.12 228 ILE A C 1
ATOM 1810 O O . ILE A 1 228 ? 6.367 -12.914 0.895 1.00 97.12 228 ILE A O 1
ATOM 1814 N N . GLN A 1 229 ? 5.430 -11.267 2.087 1.00 97.62 229 GLN A N 1
ATOM 1815 C CA . GLN A 1 229 ? 6.150 -11.514 3.323 1.00 97.62 229 GLN A CA 1
ATOM 1816 C C . GLN A 1 229 ? 5.132 -11.637 4.452 1.00 97.62 229 GLN A C 1
ATOM 1818 O O . GLN A 1 229 ? 4.364 -10.714 4.714 1.00 97.62 229 GLN A O 1
ATOM 1823 N N . HIS A 1 230 ? 5.072 -12.800 5.088 1.00 97.88 230 HIS A N 1
ATOM 1824 C CA . HIS A 1 230 ? 4.095 -13.102 6.137 1.00 97.88 230 HIS A CA 1
ATOM 1825 C C . HIS A 1 230 ? 4.800 -13.700 7.345 1.00 97.88 230 HIS A C 1
ATOM 1827 O O . HIS A 1 230 ? 5.919 -14.190 7.214 1.00 97.88 230 HIS A O 1
ATOM 1833 N N . SER A 1 231 ? 4.168 -13.618 8.515 1.00 98.00 231 SER A N 1
ATOM 1834 C CA . SER A 1 231 ? 4.767 -14.072 9.768 1.00 98.00 231 SER A CA 1
ATOM 1835 C C . SER A 1 231 ? 3.973 -15.204 10.415 1.00 98.00 231 SER A C 1
ATOM 1837 O O . SER A 1 231 ? 2.743 -15.183 10.459 1.00 98.00 231 SER A O 1
ATOM 1839 N N . SER A 1 232 ? 4.687 -16.189 10.966 1.00 94.06 232 SER A N 1
ATOM 1840 C CA . SER A 1 232 ? 4.101 -17.209 11.845 1.00 94.06 232 SER A CA 1
ATOM 1841 C C . SER A 1 232 ? 3.869 -16.715 13.276 1.00 94.06 232 SER A C 1
ATOM 1843 O O . SER A 1 232 ? 3.083 -17.307 14.012 1.00 94.06 232 SER A O 1
ATOM 1845 N N . GLU A 1 233 ? 4.561 -15.653 13.689 1.00 97.62 233 GLU A N 1
ATOM 1846 C CA . GLU A 1 233 ? 4.497 -15.088 15.044 1.00 97.62 233 GLU A CA 1
ATOM 1847 C C . GLU A 1 233 ? 3.572 -13.871 15.126 1.00 97.62 233 GLU A C 1
ATOM 1849 O O . GLU A 1 233 ? 3.072 -13.545 16.202 1.00 97.62 233 GLU A O 1
ATOM 1854 N N . TRP A 1 234 ? 3.294 -13.234 13.989 1.00 97.81 234 TRP A N 1
ATOM 1855 C CA . TRP A 1 234 ? 2.423 -12.073 13.852 1.00 97.81 234 TRP A CA 1
ATOM 1856 C C . TRP A 1 234 ? 1.330 -12.361 12.836 1.00 97.81 234 TRP A C 1
ATOM 1858 O O . TRP A 1 234 ? 1.604 -12.854 11.745 1.00 97.81 234 TRP A O 1
ATOM 1868 N N . ARG A 1 235 ? 0.081 -11.996 13.140 1.00 96.50 235 ARG A N 1
ATOM 1869 C CA . ARG A 1 235 ? -1.055 -12.197 12.224 1.00 96.50 235 ARG A CA 1
ATOM 1870 C C . ARG A 1 235 ? -1.070 -11.142 11.116 1.00 96.50 235 ARG A C 1
ATOM 1872 O O . ARG A 1 235 ? -2.040 -10.401 10.968 1.00 96.50 235 ARG A O 1
ATOM 1879 N N . CYS A 1 236 ? 0.005 -11.057 10.338 1.00 97.88 236 CYS A N 1
ATOM 1880 C CA . CYS A 1 236 ? 0.125 -10.094 9.252 1.00 97.88 236 CYS A CA 1
ATOM 1881 C C . CYS A 1 236 ? 0.719 -10.674 7.969 1.00 97.88 236 CYS A C 1
ATOM 1883 O O . CYS A 1 236 ? 1.509 -11.619 7.982 1.00 97.88 236 CYS A O 1
ATOM 1885 N N . VAL A 1 237 ? 0.305 -10.072 6.855 1.00 98.62 237 VAL A N 1
ATOM 1886 C CA . VAL A 1 237 ? 0.715 -10.420 5.497 1.00 98.62 237 VAL A CA 1
ATOM 1887 C C . VAL A 1 237 ? 1.007 -9.125 4.745 1.00 98.62 237 VAL A C 1
ATOM 1889 O O . VAL A 1 237 ? 0.105 -8.341 4.449 1.00 98.62 237 VAL A O 1
ATOM 1892 N N . LEU A 1 238 ? 2.279 -8.893 4.448 1.00 98.62 238 LEU A N 1
ATOM 1893 C CA . LEU A 1 238 ? 2.766 -7.756 3.676 1.00 98.62 238 LEU A CA 1
ATOM 1894 C C . LEU A 1 238 ? 2.901 -8.192 2.219 1.00 98.62 238 LEU A C 1
ATOM 1896 O O . LEU A 1 238 ? 3.566 -9.181 1.914 1.00 98.62 238 LEU A O 1
ATOM 1900 N N . VAL A 1 239 ? 2.256 -7.479 1.307 1.00 98.25 239 VAL A N 1
ATOM 1901 C CA . VAL A 1 239 ? 2.158 -7.862 -0.099 1.00 98.25 239 VAL A CA 1
ATOM 1902 C C . VAL A 1 239 ? 2.688 -6.727 -0.948 1.00 98.25 239 VAL A C 1
ATOM 1904 O O . VAL A 1 239 ? 2.011 -5.712 -1.124 1.00 98.25 239 VAL A O 1
ATOM 1907 N N . LYS A 1 240 ? 3.879 -6.927 -1.523 1.00 95.94 240 LYS A N 1
ATOM 1908 C CA . LYS A 1 240 ? 4.377 -6.052 -2.579 1.00 95.94 240 LYS A CA 1
ATOM 1909 C C . LYS A 1 240 ? 3.589 -6.326 -3.839 1.00 95.94 240 LYS A C 1
ATOM 1911 O O . LYS A 1 240 ? 3.927 -7.231 -4.607 1.00 95.94 240 LYS A O 1
ATOM 1916 N N . ALA A 1 241 ? 2.485 -5.603 -3.963 1.00 92.50 241 ALA A N 1
ATOM 1917 C CA . ALA A 1 241 ? 1.513 -5.836 -5.003 1.00 92.50 241 ALA A CA 1
ATOM 1918 C C . ALA A 1 241 ? 2.113 -5.499 -6.364 1.00 92.50 241 ALA A C 1
ATOM 1920 O O . ALA A 1 241 ? 2.882 -4.549 -6.505 1.00 92.50 241 ALA A O 1
ATOM 1921 N N . ASN A 1 242 ? 1.749 -6.282 -7.373 1.00 87.38 242 ASN A N 1
ATOM 1922 C CA . ASN A 1 242 ? 2.087 -5.960 -8.743 1.00 87.38 242 ASN A CA 1
ATOM 1923 C C . ASN A 1 242 ? 0.812 -5.717 -9.541 1.00 87.38 242 ASN A C 1
ATOM 1925 O O . ASN A 1 242 ? -0.048 -6.592 -9.638 1.00 87.38 242 ASN A O 1
ATOM 1929 N N . ILE A 1 243 ? 0.706 -4.529 -10.133 1.00 79.88 243 ILE A N 1
ATOM 1930 C CA . ILE A 1 243 ? -0.486 -4.149 -10.887 1.00 79.88 243 ILE A CA 1
ATOM 1931 C C . ILE A 1 243 ? -0.724 -5.049 -12.107 1.00 79.88 243 ILE A C 1
ATOM 1933 O O . ILE A 1 243 ? -1.868 -5.298 -12.471 1.00 79.88 243 ILE A O 1
ATOM 1937 N N . LEU A 1 244 ? 0.337 -5.591 -12.711 1.00 80.00 244 LEU A N 1
ATOM 1938 C CA . LEU A 1 244 ? 0.228 -6.481 -13.864 1.00 80.00 244 LEU A CA 1
ATOM 1939 C C . LEU A 1 244 ? -0.373 -7.834 -13.465 1.00 80.00 244 LEU A C 1
ATOM 1941 O O . LEU A 1 244 ? -1.318 -8.288 -14.107 1.00 80.00 244 LEU A O 1
ATOM 1945 N N . ASP A 1 245 ? 0.090 -8.419 -12.354 1.00 84.94 245 ASP A N 1
ATOM 1946 C CA . ASP A 1 245 ? -0.525 -9.629 -11.787 1.00 84.94 245 ASP A CA 1
ATOM 1947 C C . ASP A 1 245 ? -2.000 -9.367 -11.407 1.00 84.94 245 ASP A C 1
ATOM 1949 O O . ASP A 1 245 ? -2.866 -10.222 -11.602 1.00 84.94 245 ASP A O 1
ATOM 1953 N N . ALA A 1 246 ? -2.304 -8.165 -10.900 1.00 84.62 246 ALA A N 1
ATOM 1954 C CA . ALA A 1 246 ? -3.661 -7.763 -10.531 1.00 84.62 246 ALA A CA 1
ATOM 1955 C C . ALA A 1 246 ? -4.607 -7.568 -11.730 1.00 84.62 246 ALA A C 1
ATOM 1957 O O . ALA A 1 246 ? -5.826 -7.667 -11.548 1.00 84.62 246 ALA A O 1
ATOM 1958 N N . TYR A 1 247 ? -4.071 -7.293 -12.926 1.00 78.75 247 TYR A N 1
ATOM 1959 C CA . TYR A 1 247 ? -4.833 -7.181 -14.174 1.00 78.75 247 TYR A CA 1
ATOM 1960 C C . TYR A 1 247 ? -5.024 -8.511 -14.891 1.00 78.75 247 TYR A C 1
ATOM 1962 O O . TYR A 1 247 ? -6.056 -8.710 -15.525 1.00 78.75 247 TYR A O 1
ATOM 1970 N N . GLU A 1 248 ? -4.067 -9.431 -14.792 1.00 81.31 248 GLU A N 1
ATOM 1971 C CA . GLU A 1 248 ? -4.223 -10.769 -15.371 1.00 81.31 248 GLU A CA 1
ATOM 1972 C C . GLU A 1 248 ? -5.282 -11.596 -14.642 1.00 81.31 248 GLU A C 1
ATOM 1974 O O . GLU A 1 248 ? -5.957 -12.429 -15.255 1.00 81.31 248 GLU A O 1
ATOM 1979 N N . ASP A 1 249 ? -5.437 -11.364 -13.337 1.00 84.94 249 ASP A N 1
ATOM 1980 C CA . ASP A 1 249 ? -6.336 -12.129 -12.492 1.00 84.94 249 ASP A CA 1
ATOM 1981 C C . ASP A 1 249 ? -7.336 -11.224 -11.758 1.00 84.94 249 ASP A C 1
ATOM 1983 O O . ASP A 1 249 ? -7.000 -10.595 -10.750 1.00 84.94 249 ASP A O 1
ATOM 1987 N N . PRO A 1 250 ? -8.620 -11.215 -12.155 1.00 85.75 250 PRO A N 1
ATOM 1988 C CA . PRO A 1 250 ? -9.621 -10.418 -11.460 1.00 85.75 250 PRO A CA 1
ATOM 1989 C C . PRO A 1 250 ? -9.879 -10.916 -10.025 1.00 85.75 250 PRO A C 1
ATOM 1991 O O . PRO A 1 250 ? -10.550 -10.236 -9.257 1.00 85.75 250 PRO A O 1
ATOM 1994 N N . SER A 1 251 ? -9.377 -12.091 -9.639 1.00 90.75 251 SER A N 1
ATOM 1995 C CA . SER A 1 251 ? -9.424 -12.612 -8.270 1.00 90.75 251 SER A CA 1
ATOM 1996 C C . SER A 1 251 ? -8.096 -12.458 -7.518 1.00 90.75 251 SER A C 1
ATOM 1998 O O . SER A 1 251 ? -7.970 -13.024 -6.434 1.00 90.75 251 SER A O 1
ATOM 2000 N N . TYR A 1 252 ? -7.136 -11.691 -8.045 1.00 93.19 252 TYR A N 1
ATOM 2001 C CA . TYR A 1 252 ? -5.789 -11.504 -7.494 1.00 93.19 252 TYR A CA 1
ATOM 2002 C C . TYR A 1 252 ? -5.765 -11.272 -5.971 1.00 93.19 252 TYR A C 1
ATOM 2004 O O . TYR A 1 252 ? -5.237 -12.098 -5.223 1.00 93.19 252 TYR A O 1
ATOM 2012 N N . PHE A 1 253 ? -6.409 -10.203 -5.487 1.00 95.56 253 PHE A N 1
ATOM 2013 C CA . PHE A 1 253 ? -6.425 -9.881 -4.056 1.00 95.56 253 PHE A CA 1
ATOM 2014 C C . PHE A 1 253 ? -7.150 -10.949 -3.230 1.00 95.56 253 PHE A C 1
ATOM 2016 O O . PHE A 1 253 ? -6.674 -11.336 -2.165 1.00 95.56 253 PHE A O 1
ATOM 2023 N N . ILE A 1 254 ? -8.273 -11.471 -3.738 1.00 94.69 254 ILE A N 1
ATOM 2024 C CA . ILE A 1 254 ? -9.071 -12.500 -3.056 1.00 94.69 254 ILE A CA 1
ATOM 2025 C C . ILE A 1 254 ? -8.242 -13.768 -2.847 1.00 94.69 254 ILE A C 1
ATOM 2027 O O . ILE A 1 254 ? -8.224 -14.297 -1.742 1.00 94.69 254 ILE A O 1
ATOM 2031 N N . LYS A 1 255 ? -7.536 -14.245 -3.879 1.00 94.81 255 LYS A N 1
ATOM 2032 C CA . LYS A 1 255 ? -6.713 -15.460 -3.794 1.00 94.81 255 LYS A CA 1
ATOM 2033 C C . LYS A 1 255 ? -5.585 -15.306 -2.783 1.00 94.81 255 LYS A C 1
ATOM 2035 O O . LYS A 1 255 ? -5.320 -16.241 -2.032 1.00 94.81 255 LYS A O 1
ATOM 2040 N N . ILE A 1 256 ? -4.942 -14.137 -2.744 1.00 96.94 256 ILE A N 1
ATOM 2041 C CA . ILE A 1 256 ? -3.904 -13.849 -1.749 1.00 96.94 256 ILE A CA 1
ATOM 2042 C C . ILE A 1 256 ? -4.513 -13.840 -0.345 1.00 96.94 256 ILE A C 1
ATOM 2044 O O . ILE A 1 256 ? -4.014 -14.542 0.528 1.00 96.94 256 ILE A O 1
ATOM 2048 N N . ILE A 1 257 ? -5.619 -13.125 -0.128 1.00 97.44 257 ILE A N 1
ATOM 2049 C CA . ILE A 1 257 ? -6.277 -13.076 1.184 1.00 97.44 257 ILE A CA 1
ATOM 2050 C C . ILE A 1 257 ? -6.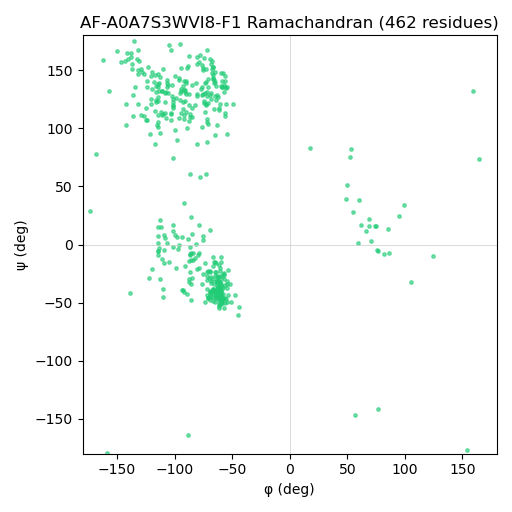691 -14.478 1.640 1.00 97.44 257 ILE A C 1
ATOM 2052 O O . ILE A 1 257 ? -6.312 -14.899 2.728 1.00 97.44 257 ILE A O 1
ATOM 2056 N N . GLN A 1 258 ? -7.385 -15.235 0.787 1.00 95.50 258 GLN A N 1
ATOM 2057 C CA . GLN A 1 258 ? -7.854 -16.589 1.092 1.00 95.50 258 GLN A CA 1
ATOM 2058 C C . GLN A 1 258 ? -6.716 -17.558 1.416 1.00 95.50 258 GLN A C 1
ATOM 2060 O O . GLN A 1 258 ? -6.886 -18.423 2.271 1.00 95.50 258 GLN A O 1
ATOM 2065 N N . ARG A 1 259 ? -5.557 -17.412 0.760 1.00 95.88 259 ARG A N 1
ATOM 2066 C CA . ARG A 1 259 ? -4.377 -18.246 1.020 1.00 95.88 259 ARG A CA 1
ATOM 2067 C C . ARG A 1 259 ? -3.844 -18.075 2.442 1.00 95.88 259 ARG A C 1
ATOM 2069 O O . ARG A 1 259 ? -3.330 -19.042 2.995 1.00 95.88 259 ARG A O 1
ATOM 2076 N N . PHE A 1 260 ? -3.951 -16.876 3.015 1.00 96.00 260 PHE A N 1
ATOM 2077 C CA . PHE A 1 260 ? -3.340 -16.550 4.307 1.00 96.00 260 PHE A CA 1
ATOM 2078 C C . PHE A 1 260 ? -4.342 -16.271 5.432 1.00 96.00 260 PHE A C 1
ATOM 2080 O O . PHE A 1 260 ? -3.913 -16.040 6.557 1.00 96.00 260 PHE A O 1
ATOM 2087 N N . SER A 1 261 ? -5.647 -16.281 5.161 1.00 94.62 261 SER A N 1
ATOM 2088 C CA . SER A 1 261 ? -6.702 -16.123 6.169 1.00 94.62 261 SER A CA 1
ATOM 2089 C C . SER A 1 261 ? -7.230 -17.465 6.674 1.00 94.62 261 SER A C 1
ATOM 2091 O O . SER A 1 261 ? -7.303 -18.432 5.913 1.00 94.62 261 SER A O 1
ATOM 2093 N N . HIS A 1 262 ? -7.710 -17.498 7.915 1.00 89.75 262 HIS A N 1
ATOM 2094 C CA . HIS A 1 262 ? -8.422 -18.643 8.480 1.00 89.75 262 HIS A CA 1
ATOM 2095 C C . HIS A 1 262 ? -9.918 -18.353 8.686 1.00 89.75 262 HIS A C 1
ATOM 2097 O O . HIS A 1 262 ? -10.311 -17.204 8.910 1.00 89.75 262 HIS A O 1
ATOM 2103 N N . PRO A 1 263 ? -10.788 -19.383 8.624 1.00 86.94 263 PRO A N 1
ATOM 2104 C CA . PRO A 1 263 ? -12.203 -19.218 8.932 1.00 86.94 263 PRO A CA 1
ATOM 2105 C C . PRO A 1 263 ? -12.402 -18.655 10.341 1.00 86.94 263 PRO A C 1
ATOM 2107 O O . PRO A 1 263 ? -11.843 -19.179 11.296 1.00 86.94 263 PRO A O 1
ATOM 2110 N N . GLY A 1 264 ? -13.231 -17.620 10.468 1.00 85.38 264 GLY A N 1
ATOM 2111 C CA . GLY A 1 264 ? -13.524 -16.985 11.760 1.00 85.38 264 GLY A CA 1
ATOM 2112 C C . GLY A 1 264 ? -12.832 -15.639 11.939 1.00 85.38 264 GLY A C 1
ATOM 2113 O O . GLY A 1 264 ? -13.462 -14.728 12.474 1.00 85.38 264 GLY A O 1
ATOM 2114 N N . GLU A 1 265 ? -11.639 -15.464 11.366 1.00 92.06 265 GLU A N 1
ATOM 2115 C CA . GLU A 1 265 ? -10.845 -14.247 11.534 1.00 92.06 265 GLU A CA 1
ATOM 2116 C C . GLU A 1 265 ? -11.587 -12.987 11.055 1.00 92.06 265 GLU A C 1
ATOM 2118 O O . GLU A 1 265 ? -12.262 -12.968 10.016 1.00 92.06 265 GLU A O 1
ATOM 2123 N N . LYS A 1 266 ? -11.427 -11.895 11.808 1.00 94.19 266 LYS A N 1
ATOM 2124 C CA . LYS A 1 266 ? -11.691 -10.541 11.312 1.00 94.19 266 LYS A CA 1
ATOM 2125 C C . LYS A 1 266 ? -10.456 -10.097 10.530 1.00 94.19 266 LYS A C 1
ATOM 2127 O O . LYS A 1 266 ? -9.326 -10.345 10.935 1.00 94.19 266 LYS A O 1
ATOM 2132 N N . LEU A 1 267 ? -10.676 -9.432 9.401 1.00 97.94 267 LEU A N 1
ATOM 2133 C CA . LEU A 1 267 ? -9.593 -8.988 8.527 1.00 97.94 267 LEU A CA 1
ATOM 2134 C C . LEU A 1 267 ? -9.566 -7.468 8.510 1.00 97.94 267 LEU A C 1
ATOM 2136 O O . LEU A 1 267 ? -10.627 -6.844 8.420 1.00 97.94 267 LEU A O 1
ATOM 2140 N N . ILE A 1 268 ? -8.362 -6.911 8.573 1.00 98.31 268 ILE A N 1
ATOM 2141 C CA . ILE A 1 268 ? -8.088 -5.501 8.305 1.00 98.31 268 ILE A CA 1
ATOM 2142 C C . ILE A 1 268 ? -7.161 -5.465 7.095 1.00 98.31 268 ILE A C 1
ATOM 2144 O O . ILE A 1 268 ? -6.044 -5.977 7.147 1.00 98.31 268 ILE A O 1
ATOM 2148 N N . VAL A 1 269 ? -7.642 -4.911 5.989 1.00 98.56 269 VAL A N 1
ATOM 2149 C CA . VAL A 1 269 ? -6.940 -4.930 4.707 1.00 98.56 269 VAL A CA 1
ATOM 2150 C C . VAL A 1 269 ? -6.567 -3.508 4.324 1.00 98.56 269 VAL A C 1
ATOM 2152 O O . VAL A 1 269 ? -7.400 -2.749 3.838 1.00 98.56 269 VAL A O 1
ATOM 2155 N N . TYR A 1 270 ? -5.307 -3.151 4.551 1.00 98.38 270 TYR A N 1
ATOM 2156 C CA . TYR A 1 270 ? -4.718 -1.899 4.098 1.00 98.38 270 TYR A CA 1
ATOM 2157 C C . TYR A 1 270 ? -4.326 -2.023 2.630 1.00 98.38 270 TYR A C 1
ATOM 2159 O O . TYR A 1 270 ? -3.615 -2.954 2.248 1.00 98.38 270 TYR A O 1
ATOM 2167 N N . MET A 1 271 ? -4.770 -1.081 1.808 1.00 96.25 271 MET A N 1
ATOM 2168 C CA . MET A 1 271 ? -4.471 -1.054 0.381 1.00 96.25 271 MET A CA 1
ATOM 2169 C C . MET A 1 271 ? -3.996 0.336 -0.007 1.00 96.25 271 MET A C 1
ATOM 2171 O O . MET A 1 271 ? -4.723 1.316 0.171 1.00 96.25 271 MET A O 1
ATOM 2175 N N . ASP A 1 272 ? -2.779 0.430 -0.538 1.00 93.94 272 ASP A N 1
ATOM 2176 C CA . ASP A 1 272 ? -2.401 1.638 -1.252 1.00 93.94 272 ASP A CA 1
ATOM 2177 C C . ASP A 1 272 ? -3.255 1.788 -2.510 1.00 93.94 272 ASP A C 1
ATOM 2179 O O . ASP A 1 272 ? -3.714 0.821 -3.121 1.00 93.94 272 ASP A O 1
ATOM 2183 N N . VAL A 1 273 ? -3.510 3.037 -2.872 1.00 86.81 273 VAL A N 1
ATOM 2184 C CA . VAL A 1 273 ? -4.298 3.363 -4.055 1.00 86.81 273 VAL A CA 1
ATOM 2185 C C . VAL A 1 273 ? -3.417 3.385 -5.298 1.00 86.81 273 VAL A C 1
ATOM 2187 O O . VAL A 1 273 ? -3.774 2.797 -6.324 1.00 86.81 273 VAL A O 1
ATOM 2190 N N . ASN A 1 274 ? -2.272 4.056 -5.215 1.00 82.12 274 ASN A N 1
ATOM 2191 C CA . ASN A 1 274 ? -1.443 4.354 -6.370 1.00 82.12 274 ASN A CA 1
ATOM 2192 C C . ASN A 1 274 ? -0.702 3.094 -6.800 1.00 82.12 274 ASN A C 1
ATOM 2194 O O . ASN A 1 274 ? -0.092 2.421 -5.985 1.00 82.12 274 ASN A O 1
ATOM 2198 N N . SER A 1 275 ? -0.769 2.743 -8.084 1.00 75.75 275 SER A N 1
ATOM 2199 C CA . SER A 1 275 ? -0.041 1.594 -8.644 1.00 75.75 275 SER A CA 1
ATOM 2200 C C . SER A 1 275 ? -0.376 0.225 -8.021 1.00 75.75 275 SER A C 1
ATOM 2202 O O . SER A 1 275 ? 0.168 -0.785 -8.452 1.00 75.75 275 SER A O 1
ATOM 2204 N N . THR A 1 276 ? -1.305 0.165 -7.064 1.00 81.50 276 THR A N 1
ATOM 2205 C CA . THR A 1 276 ? -1.837 -1.066 -6.464 1.00 81.50 276 THR A CA 1
ATOM 2206 C C . THR A 1 276 ? -3.286 -1.294 -6.900 1.00 81.50 276 THR A C 1
ATOM 2208 O O . THR A 1 276 ? -3.635 -2.397 -7.311 1.00 81.50 276 THR A O 1
ATOM 2211 N N . ILE A 1 277 ? -4.124 -0.250 -6.865 1.00 83.94 277 ILE A N 1
ATOM 2212 C CA . ILE A 1 277 ? -5.533 -0.294 -7.302 1.00 83.94 277 ILE A CA 1
ATOM 2213 C C . ILE A 1 277 ? -5.741 0.515 -8.591 1.00 83.94 277 ILE A C 1
ATOM 2215 O O . ILE A 1 277 ? -6.524 0.116 -9.458 1.00 83.94 277 ILE A O 1
ATOM 2219 N N . VAL A 1 278 ? -5.051 1.655 -8.712 1.00 77.56 278 VAL A N 1
ATOM 2220 C CA . VAL A 1 278 ? -5.204 2.626 -9.804 1.00 77.56 278 VAL A CA 1
ATOM 2221 C C . VAL A 1 278 ? -3.943 2.687 -10.654 1.00 77.56 278 VAL A C 1
ATOM 2223 O O . VAL A 1 278 ? -2.843 2.895 -10.141 1.00 77.56 278 VAL A O 1
ATOM 2226 N N . CYS A 1 279 ? -4.107 2.618 -11.973 1.00 69.25 279 CYS A N 1
ATOM 2227 C CA . CYS A 1 279 ? -3.062 3.012 -12.912 1.00 69.25 279 CYS A CA 1
ATOM 2228 C C . CYS A 1 279 ? -3.206 4.508 -13.237 1.00 69.25 279 CYS A C 1
ATOM 2230 O O . CYS A 1 279 ? -4.051 4.906 -14.034 1.00 69.25 279 CYS A O 1
ATOM 2232 N N . ASN A 1 280 ? -2.390 5.360 -12.608 1.00 54.97 280 ASN A N 1
ATOM 2233 C CA . ASN A 1 280 ? -2.543 6.822 -12.674 1.00 54.97 280 ASN A CA 1
ATOM 2234 C C . ASN A 1 280 ? -2.428 7.440 -14.082 1.00 54.97 280 ASN A C 1
ATOM 2236 O O . ASN A 1 280 ? -2.928 8.543 -14.298 1.00 54.97 280 ASN A O 1
ATOM 2240 N N . ASP A 1 281 ? -1.824 6.757 -15.055 1.00 52.03 281 ASP A N 1
ATOM 2241 C CA . ASP A 1 281 ? -1.617 7.330 -16.390 1.00 52.03 281 ASP A CA 1
ATOM 2242 C C . ASP A 1 281 ? -2.761 7.048 -17.386 1.00 52.03 281 ASP A C 1
ATOM 2244 O O . ASP A 1 281 ? -2.934 7.817 -18.331 1.00 52.03 281 ASP A O 1
ATOM 2248 N N . THR A 1 282 ? -3.625 6.051 -17.143 1.00 48.19 282 THR A N 1
ATOM 2249 C CA . THR A 1 282 ? -4.870 5.880 -17.935 1.00 48.19 282 THR A CA 1
ATOM 2250 C C . THR A 1 282 ? -5.883 6.989 -17.642 1.00 48.19 282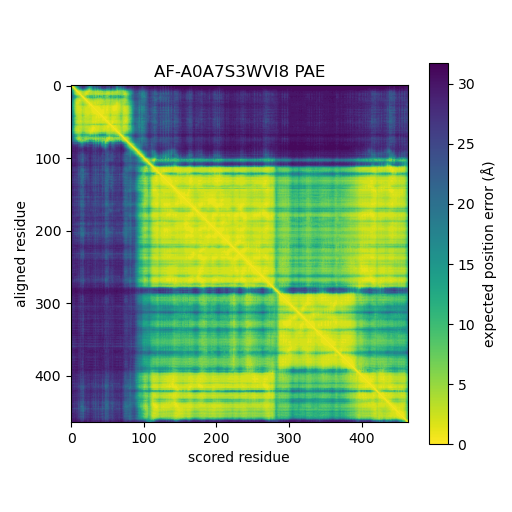 THR A C 1
ATOM 2252 O O . THR A 1 282 ? -6.643 7.399 -18.515 1.00 48.19 282 THR A O 1
ATOM 2255 N N . VAL A 1 283 ? -5.838 7.542 -16.427 1.00 40.78 283 VAL A N 1
ATOM 2256 C CA . VAL A 1 283 ? -6.719 8.617 -15.939 1.00 40.78 283 VAL A CA 1
ATOM 2257 C C . VAL A 1 283 ? -6.448 9.964 -16.620 1.00 40.78 283 VAL A C 1
ATOM 2259 O O . VAL A 1 283 ? -7.327 10.820 -16.661 1.00 40.78 283 VAL A O 1
ATOM 2262 N N . GLN A 1 284 ? -5.248 10.156 -17.173 1.00 40.50 284 GLN A N 1
ATOM 2263 C CA . GLN A 1 284 ? -4.825 11.409 -17.811 1.00 40.50 284 GLN A CA 1
ATOM 2264 C C . GLN A 1 284 ? -4.924 11.381 -19.346 1.00 40.50 284 GLN A C 1
ATOM 2266 O O . GLN A 1 284 ? -4.437 12.300 -19.998 1.00 40.50 284 GLN A O 1
ATOM 2271 N N . GLY A 1 285 ? -5.526 10.340 -19.936 1.00 45.34 285 GLY A N 1
ATOM 2272 C CA . GLY A 1 285 ? -5.615 10.199 -21.394 1.00 45.34 285 GLY A CA 1
ATOM 2273 C C . GLY A 1 285 ? -4.270 9.925 -22.077 1.00 45.34 285 GLY A C 1
ATOM 2274 O O . GLY A 1 285 ? -4.131 10.203 -23.267 1.00 45.34 285 GLY A O 1
ATOM 2275 N N . LYS A 1 286 ? -3.273 9.411 -21.340 1.00 52.16 286 LYS A N 1
ATOM 2276 C CA . LYS A 1 286 ? -1.985 9.001 -21.912 1.00 52.16 286 LYS A CA 1
ATOM 2277 C C . LYS A 1 286 ? -2.095 7.637 -22.590 1.00 52.16 286 LYS A C 1
ATOM 2279 O O . LYS A 1 286 ? -2.978 6.836 -22.284 1.00 52.16 286 LYS A O 1
ATOM 2284 N N . ASP A 1 287 ? -1.168 7.394 -23.511 1.00 70.12 287 ASP A N 1
ATOM 2285 C CA . ASP A 1 287 ? -1.010 6.127 -24.215 1.00 70.12 287 ASP A CA 1
ATOM 2286 C C . ASP A 1 287 ? -0.830 4.953 -23.233 1.00 70.12 287 ASP A C 1
ATOM 2288 O O . ASP A 1 287 ? 0.173 4.851 -22.523 1.00 70.12 287 ASP A O 1
ATOM 2292 N N . VAL A 1 288 ? -1.822 4.056 -23.212 1.00 71.88 288 VAL A N 1
ATOM 2293 C CA . VAL A 1 288 ? -1.825 2.826 -22.403 1.00 71.88 288 VAL A CA 1
ATOM 2294 C C . VAL A 1 288 ? -0.594 1.971 -22.706 1.00 71.88 288 VAL A C 1
ATOM 2296 O O . VAL A 1 288 ? -0.051 1.349 -21.790 1.00 71.88 288 VAL A O 1
ATOM 2299 N N . GLY A 1 289 ? -0.142 1.961 -23.968 1.00 80.44 289 GLY A N 1
ATOM 2300 C CA . GLY A 1 289 ? 1.045 1.231 -24.403 1.00 80.44 289 GLY A CA 1
ATOM 2301 C C . GLY A 1 289 ? 2.299 1.731 -23.692 1.00 80.44 289 GLY A C 1
ATOM 2302 O O . GLY A 1 289 ? 2.964 0.959 -22.999 1.00 80.44 289 GLY A O 1
ATOM 2303 N N . GLY A 1 290 ? 2.572 3.033 -23.766 1.00 84.44 290 GLY A N 1
ATOM 2304 C CA . GLY A 1 290 ? 3.727 3.636 -23.109 1.00 84.44 290 GLY A CA 1
ATOM 2305 C C . GLY A 1 290 ? 3.747 3.481 -21.586 1.00 84.44 290 GLY A C 1
ATOM 2306 O O . GLY A 1 290 ? 4.791 3.168 -21.006 1.00 84.44 290 GLY A O 1
ATOM 2307 N N . THR A 1 291 ? 2.604 3.610 -20.908 1.00 78.38 291 THR A N 1
ATOM 2308 C CA . THR A 1 291 ? 2.525 3.368 -19.454 1.00 78.38 291 THR A CA 1
ATOM 2309 C C . THR A 1 291 ? 2.828 1.917 -19.092 1.00 78.38 291 THR A C 1
ATOM 2311 O O . THR A 1 291 ? 3.561 1.646 -18.130 1.00 78.38 291 THR A O 1
ATOM 2314 N N . LEU A 1 292 ? 2.281 0.974 -19.861 1.00 83.31 292 LEU A N 1
ATOM 2315 C CA . LEU A 1 292 ? 2.537 -0.443 -19.658 1.00 83.31 292 LEU A CA 1
ATOM 2316 C C . LEU A 1 292 ? 4.017 -0.762 -19.895 1.00 83.31 292 LEU A C 1
ATOM 2318 O O . LEU A 1 292 ? 4.631 -1.413 -19.054 1.00 83.31 292 LEU A O 1
ATOM 2322 N N . LEU A 1 293 ? 4.621 -0.235 -20.963 1.00 90.38 293 LEU A N 1
ATOM 2323 C CA . LEU A 1 293 ? 6.053 -0.387 -21.234 1.00 90.38 293 LEU A CA 1
ATOM 2324 C C . LEU A 1 293 ? 6.912 0.190 -20.114 1.00 90.38 293 LEU A C 1
ATOM 2326 O O . LEU A 1 293 ? 7.8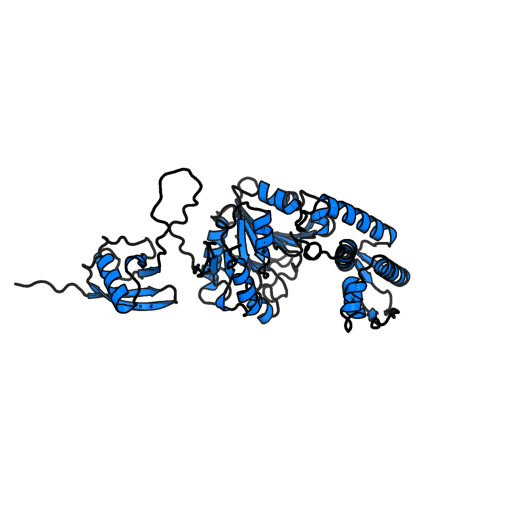37 -0.474 -19.651 1.00 90.38 293 LEU A O 1
ATOM 2330 N N . SER A 1 294 ? 6.564 1.374 -19.610 1.00 87.75 294 SER A N 1
ATOM 2331 C CA . SER A 1 294 ? 7.246 1.989 -18.470 1.00 87.75 294 SER A CA 1
ATOM 2332 C C . SER A 1 294 ? 7.180 1.137 -17.206 1.00 87.75 294 SER A C 1
ATOM 2334 O O . SER A 1 294 ? 8.119 1.129 -16.404 1.00 87.75 294 SER A O 1
ATOM 2336 N N . THR A 1 295 ? 6.074 0.425 -17.009 1.00 83.56 295 THR A N 1
ATOM 2337 C CA . THR A 1 295 ? 5.895 -0.520 -15.902 1.00 83.56 295 THR A CA 1
ATOM 2338 C C . THR A 1 295 ? 6.705 -1.795 -16.139 1.00 83.56 295 THR A C 1
ATOM 2340 O O . THR A 1 295 ? 7.492 -2.189 -15.285 1.00 83.56 295 THR A O 1
ATOM 2343 N N . MET A 1 296 ? 6.597 -2.406 -17.319 1.00 88.12 296 MET A N 1
ATOM 2344 C CA . MET A 1 296 ? 7.317 -3.632 -17.673 1.00 88.12 296 MET A CA 1
ATOM 2345 C C . MET A 1 296 ? 8.844 -3.445 -17.661 1.00 88.12 296 MET A C 1
ATOM 2347 O O . MET A 1 296 ? 9.559 -4.335 -17.209 1.00 88.12 296 MET A O 1
ATOM 2351 N N . PHE A 1 297 ? 9.352 -2.282 -18.083 1.00 93.00 297 PHE A N 1
ATOM 2352 C CA . PHE A 1 297 ? 10.782 -1.939 -18.052 1.00 93.00 297 PHE A CA 1
ATOM 2353 C C . PHE A 1 297 ? 11.355 -1.846 -16.631 1.00 93.00 297 PHE A C 1
ATOM 2355 O O . PHE A 1 297 ? 12.562 -2.003 -16.452 1.00 93.00 297 PHE A O 1
ATOM 2362 N N . GLU A 1 298 ? 10.526 -1.596 -15.614 1.00 88.88 298 GLU A N 1
ATOM 2363 C CA . GLU A 1 298 ? 10.972 -1.659 -14.216 1.00 88.88 298 GLU A CA 1
ATOM 2364 C C . GLU A 1 298 ? 11.293 -3.104 -13.803 1.00 88.88 298 GLU A C 1
ATOM 2366 O O . GLU A 1 298 ? 12.160 -3.329 -12.967 1.00 88.88 298 GLU A O 1
ATOM 2371 N N . PHE A 1 299 ? 10.645 -4.094 -14.426 1.00 85.62 299 PHE A N 1
ATOM 2372 C CA . PHE A 1 299 ? 10.785 -5.507 -14.072 1.00 85.62 299 PHE A CA 1
ATOM 2373 C C . PHE A 1 299 ? 11.794 -6.270 -14.927 1.00 85.62 299 PHE A C 1
ATOM 2375 O O . PHE A 1 299 ? 12.007 -7.454 -14.679 1.00 85.62 299 PHE A O 1
ATOM 2382 N N . VAL A 1 300 ? 12.444 -5.622 -15.893 1.00 91.75 300 VAL A N 1
ATOM 2383 C CA . VAL A 1 300 ? 13.511 -6.237 -16.688 1.00 91.75 300 VAL A CA 1
ATOM 2384 C C . VAL A 1 300 ? 14.847 -5.639 -16.283 1.00 91.75 300 VAL A C 1
ATOM 2386 O O . VAL A 1 300 ? 15.047 -4.430 -16.371 1.00 91.75 300 VAL A O 1
ATOM 2389 N N . GLU A 1 301 ? 15.771 -6.491 -15.856 1.00 94.56 301 GLU A N 1
ATOM 2390 C CA . GLU A 1 301 ? 17.151 -6.133 -15.560 1.00 94.56 301 GLU A CA 1
ATOM 2391 C C . GLU A 1 301 ? 18.054 -6.390 -16.763 1.00 94.56 301 GLU A C 1
ATOM 2393 O O . GLU A 1 301 ? 18.033 -7.468 -17.364 1.00 94.56 301 GLU A O 1
ATOM 2398 N N . VAL A 1 302 ? 18.900 -5.404 -17.055 1.00 95.44 302 VAL A N 1
ATOM 2399 C CA . VAL A 1 302 ? 20.020 -5.516 -17.983 1.00 95.44 302 VAL A CA 1
ATOM 2400 C C . VAL A 1 302 ? 21.311 -5.698 -17.190 1.00 95.44 302 VAL A C 1
ATOM 2402 O O . VAL A 1 302 ? 21.687 -4.868 -16.359 1.00 95.44 302 VAL A O 1
ATOM 2405 N N . GLY A 1 303 ? 21.985 -6.821 -17.420 1.00 94.31 303 GLY A N 1
ATOM 2406 C CA . GLY A 1 303 ? 23.259 -7.172 -16.803 1.00 94.31 303 GLY A CA 1
ATOM 2407 C C . GLY A 1 303 ? 24.368 -7.222 -17.849 1.00 94.31 303 GLY A C 1
ATOM 2408 O O . GLY A 1 303 ? 24.400 -8.198 -18.609 1.00 94.31 303 GLY A O 1
ATOM 2409 N N . PRO A 1 304 ? 25.266 -6.223 -17.901 1.00 94.62 304 PRO A N 1
ATOM 2410 C CA . PRO A 1 304 ? 26.346 -6.208 -18.876 1.00 94.62 304 PRO A CA 1
ATOM 2411 C C . PRO A 1 304 ? 27.460 -7.194 -18.459 1.00 94.62 304 PRO A C 1
ATOM 2413 O O . PRO A 1 304 ? 27.803 -7.241 -17.274 1.00 94.62 304 PRO A O 1
ATOM 2416 N N . PRO A 1 305 ? 28.012 -8.011 -19.381 1.00 91.81 305 PRO A N 1
ATOM 2417 C CA . PRO A 1 305 ? 29.105 -8.936 -19.063 1.00 91.81 305 PRO A CA 1
ATOM 2418 C C . PRO A 1 305 ? 30.412 -8.195 -18.734 1.00 91.81 305 PRO A C 1
ATOM 2420 O O . PRO A 1 305 ? 31.168 -8.626 -17.869 1.00 91.81 305 PRO A O 1
ATOM 2423 N N . GLU A 1 306 ? 30.634 -7.052 -19.383 1.00 92.31 306 GLU A N 1
ATOM 2424 C CA . GLU A 1 306 ? 31.711 -6.093 -19.133 1.00 92.31 306 GLU A CA 1
ATOM 2425 C C . GLU A 1 306 ? 31.139 -4.674 -19.197 1.00 92.31 306 GLU A C 1
ATOM 2427 O O . GLU A 1 306 ? 30.036 -4.482 -19.700 1.00 92.31 306 GLU A O 1
ATOM 2432 N N . ALA A 1 307 ? 31.865 -3.669 -18.700 1.00 93.94 307 ALA A N 1
ATOM 2433 C CA . ALA A 1 307 ? 31.378 -2.291 -18.727 1.00 93.94 307 ALA A CA 1
ATOM 2434 C C . ALA A 1 307 ? 31.020 -1.849 -20.161 1.00 93.94 307 ALA A C 1
ATOM 2436 O O . ALA A 1 307 ? 31.883 -1.838 -21.036 1.00 93.94 307 ALA A O 1
ATOM 2437 N N . LEU A 1 308 ? 29.764 -1.455 -20.373 1.00 94.62 308 LEU A N 1
ATOM 2438 C CA . LEU A 1 308 ? 29.226 -1.071 -21.677 1.00 94.62 308 LEU A CA 1
ATOM 2439 C C . LEU A 1 308 ? 28.857 0.413 -21.680 1.00 94.62 308 LEU A C 1
ATOM 2441 O O . LEU A 1 308 ? 28.082 0.858 -20.834 1.00 94.62 308 LEU A O 1
ATOM 2445 N N . ASP A 1 309 ? 29.373 1.164 -22.650 1.00 93.00 309 ASP A N 1
ATOM 2446 C CA . ASP A 1 309 ? 28.952 2.540 -22.913 1.00 93.00 309 ASP A CA 1
ATOM 2447 C C . ASP A 1 309 ? 27.815 2.533 -23.949 1.00 93.00 309 ASP A C 1
ATOM 2449 O O . ASP A 1 309 ? 28.022 2.252 -25.132 1.00 93.00 309 ASP A O 1
ATOM 2453 N N . LEU A 1 310 ? 26.598 2.817 -23.489 1.00 92.62 310 LEU A N 1
ATOM 2454 C CA . LEU A 1 310 ? 25.408 2.966 -24.319 1.00 92.62 310 LEU A CA 1
ATOM 2455 C C . LEU A 1 310 ? 25.318 4.414 -24.809 1.00 92.62 310 LEU A C 1
ATOM 2457 O O . LEU A 1 310 ? 25.071 5.330 -24.023 1.00 92.62 310 LEU A O 1
ATOM 2461 N N . ASN A 1 311 ? 25.496 4.609 -26.114 1.00 90.06 311 ASN A N 1
ATOM 2462 C CA . ASN A 1 311 ? 25.378 5.906 -26.775 1.00 90.06 311 ASN A CA 1
ATOM 2463 C C . ASN A 1 311 ? 24.162 5.880 -27.699 1.00 90.06 311 ASN A C 1
ATOM 2465 O O . ASN A 1 311 ? 24.248 5.386 -28.820 1.00 90.06 311 ASN A O 1
ATOM 2469 N N . TRP A 1 312 ? 23.032 6.382 -27.211 1.00 89.06 312 TRP A N 1
ATOM 2470 C CA . TRP A 1 312 ? 21.779 6.371 -27.956 1.00 89.06 312 TRP A CA 1
ATOM 2471 C C . TRP A 1 312 ? 21.610 7.657 -28.771 1.00 89.06 312 TRP A C 1
ATOM 2473 O O . TRP A 1 312 ? 21.817 8.763 -28.269 1.00 89.06 312 TRP A O 1
ATOM 2483 N N . GLU A 1 313 ? 21.241 7.522 -30.042 1.00 84.81 313 GLU A N 1
ATOM 2484 C CA . GLU A 1 313 ? 21.047 8.660 -30.945 1.00 84.81 313 GLU A CA 1
ATOM 2485 C C . GLU A 1 313 ? 19.810 9.496 -30.567 1.00 84.81 313 GLU A C 1
ATOM 2487 O O . GLU A 1 313 ? 18.891 9.013 -29.912 1.00 84.81 313 GLU A O 1
ATOM 2492 N N . GLY A 1 314 ? 19.745 10.757 -31.013 1.00 81.88 314 GLY A N 1
ATOM 2493 C CA . GLY A 1 314 ? 18.559 11.609 -30.817 1.00 81.88 314 GLY A CA 1
ATOM 2494 C C . GLY A 1 314 ? 18.598 12.522 -29.586 1.00 81.88 314 GLY A C 1
ATOM 2495 O O . GLY A 1 314 ? 17.552 12.935 -29.097 1.00 81.88 314 GLY A O 1
ATOM 2496 N N . GLY A 1 315 ? 19.794 12.859 -29.092 1.00 83.50 315 GLY A N 1
ATOM 2497 C CA . GLY A 1 315 ? 19.973 13.817 -27.991 1.00 83.50 315 GLY A CA 1
ATOM 2498 C C . GLY A 1 315 ? 19.845 13.216 -26.590 1.00 83.50 315 GLY A C 1
ATOM 2499 O O . GLY A 1 315 ? 19.733 13.965 -25.622 1.00 83.50 315 GLY A O 1
ATOM 2500 N N . TYR A 1 316 ? 19.868 11.886 -26.483 1.00 91.19 316 TYR A N 1
ATOM 2501 C CA . TYR A 1 316 ? 19.927 11.174 -25.211 1.00 91.19 316 TYR A CA 1
ATOM 2502 C C . TYR A 1 316 ? 21.338 11.238 -24.618 1.00 91.19 316 TYR A C 1
ATOM 2504 O O . TYR A 1 316 ? 22.342 11.315 -25.329 1.00 91.19 316 TYR A O 1
ATOM 2512 N N . GLU A 1 317 ? 21.411 11.209 -23.295 1.00 92.38 317 GLU A N 1
ATOM 2513 C CA . GLU A 1 317 ? 22.668 11.193 -22.560 1.00 92.38 317 GLU A CA 1
ATOM 2514 C C . GLU A 1 317 ? 23.337 9.810 -22.665 1.00 92.38 317 GLU A C 1
ATOM 2516 O O . GLU A 1 317 ? 22.654 8.786 -22.551 1.00 92.38 317 GLU A O 1
ATOM 2521 N N . PRO A 1 318 ? 24.670 9.749 -22.837 1.00 92.25 318 PRO A N 1
ATOM 2522 C CA . PRO A 1 318 ? 25.419 8.503 -22.741 1.00 92.25 318 PRO A CA 1
ATOM 2523 C C . PRO A 1 318 ? 25.249 7.841 -21.373 1.00 92.25 318 PRO A C 1
ATOM 2525 O O . PRO A 1 318 ? 25.385 8.497 -20.337 1.00 92.25 318 PRO A O 1
ATOM 2528 N N . VAL A 1 319 ? 25.032 6.526 -21.355 1.00 93.88 319 VAL A N 1
ATOM 2529 C CA . VAL A 1 319 ? 24.902 5.751 -20.115 1.00 93.88 319 VAL A CA 1
ATOM 2530 C C . VAL A 1 319 ? 25.964 4.669 -20.052 1.00 93.88 319 VAL A C 1
ATOM 2532 O O . VAL A 1 319 ? 26.057 3.814 -20.927 1.00 93.88 319 VAL A O 1
ATOM 2535 N N . ARG A 1 320 ? 26.737 4.663 -18.965 1.00 94.62 320 ARG A N 1
ATOM 2536 C CA . ARG A 1 320 ? 27.730 3.620 -18.704 1.00 94.62 320 ARG A CA 1
ATOM 2537 C C . ARG A 1 320 ? 27.171 2.540 -17.783 1.00 94.62 320 ARG A C 1
ATOM 2539 O O . ARG A 1 320 ? 27.010 2.738 -16.574 1.00 94.62 320 ARG A O 1
ATOM 2546 N N . LEU A 1 321 ? 26.924 1.365 -18.347 1.00 93.81 321 LEU A N 1
ATOM 2547 C CA . LEU A 1 321 ? 26.432 0.190 -17.640 1.00 93.81 321 LEU A CA 1
ATOM 2548 C C . LEU A 1 321 ? 27.612 -0.610 -17.081 1.00 93.81 321 LEU A C 1
ATOM 2550 O O . LEU A 1 321 ? 28.333 -1.276 -17.813 1.00 93.81 321 LEU A O 1
ATOM 2554 N N . THR A 1 322 ? 27.811 -0.549 -15.765 1.00 93.50 322 THR A N 1
ATOM 2555 C CA . THR A 1 322 ? 28.870 -1.297 -15.052 1.00 93.50 322 THR A CA 1
ATOM 2556 C C . THR A 1 322 ? 28.342 -2.405 -14.148 1.00 93.50 322 THR A C 1
ATOM 2558 O O . THR A 1 322 ? 29.110 -3.219 -13.646 1.00 93.50 322 THR A O 1
ATOM 2561 N N . LYS A 1 323 ? 27.034 -2.415 -13.896 1.00 93.25 323 LYS A N 1
ATOM 2562 C CA . LYS A 1 323 ? 26.344 -3.348 -13.005 1.00 93.25 323 LYS A CA 1
ATOM 2563 C C . LYS A 1 323 ? 24.922 -3.565 -13.502 1.00 93.25 323 LYS A C 1
ATOM 2565 O O . LYS A 1 323 ? 24.439 -2.772 -14.311 1.00 93.25 323 LYS A O 1
ATOM 2570 N N . LYS A 1 324 ? 24.259 -4.596 -12.974 1.00 93.12 324 LYS A N 1
ATOM 2571 C CA . LYS A 1 324 ? 22.835 -4.844 -13.222 1.00 93.12 324 LYS A CA 1
ATOM 2572 C C . LYS A 1 324 ? 21.996 -3.619 -12.845 1.00 93.12 324 LYS A C 1
ATOM 2574 O O . LYS A 1 324 ? 22.220 -3.030 -11.784 1.00 93.12 324 LYS A O 1
ATOM 2579 N N . ARG A 1 325 ? 21.061 -3.245 -13.718 1.00 93.25 325 ARG A N 1
ATOM 2580 C CA . ARG A 1 325 ? 20.077 -2.165 -13.519 1.00 93.25 325 ARG A CA 1
ATOM 2581 C C . ARG A 1 325 ? 18.771 -2.535 -14.208 1.00 93.25 325 ARG A C 1
ATOM 2583 O O . ARG A 1 325 ? 18.796 -3.323 -15.149 1.00 93.25 325 ARG A O 1
ATOM 2590 N N . THR A 1 326 ? 17.654 -1.956 -13.780 1.00 94.56 326 THR A N 1
ATOM 2591 C CA . THR A 1 326 ? 16.387 -2.118 -14.510 1.00 94.56 326 THR A CA 1
ATOM 2592 C C . THR A 1 326 ? 16.427 -1.316 -15.811 1.00 94.56 326 THR A C 1
ATOM 2594 O O . THR A 1 326 ? 17.099 -0.283 -15.885 1.00 94.56 326 THR A O 1
ATOM 2597 N N . LEU A 1 327 ? 15.703 -1.742 -16.848 1.00 95.88 327 LEU A N 1
ATOM 2598 C CA . LEU A 1 327 ? 15.624 -0.980 -18.097 1.00 95.88 327 LEU A CA 1
ATOM 2599 C C . LEU A 1 327 ? 15.074 0.428 -17.852 1.00 95.88 327 LEU A C 1
ATOM 2601 O O . LEU A 1 327 ? 15.569 1.388 -18.435 1.00 95.88 327 LEU A O 1
ATOM 2605 N N . LYS A 1 328 ? 14.118 0.590 -16.928 1.00 94.31 328 LYS A N 1
ATOM 2606 C CA . LYS A 1 328 ? 13.593 1.915 -16.568 1.00 94.31 328 LYS A CA 1
ATOM 2607 C C . LYS A 1 328 ? 14.658 2.827 -15.952 1.00 94.31 328 LYS A C 1
ATOM 2609 O O . LYS A 1 328 ? 14.649 4.026 -16.226 1.00 94.31 328 LYS A O 1
ATOM 2614 N N . GLN A 1 329 ? 15.578 2.295 -15.142 1.00 94.38 329 GLN A N 1
ATOM 2615 C CA . GLN A 1 329 ? 16.714 3.068 -14.621 1.00 94.38 329 GLN A CA 1
ATOM 2616 C C . GLN A 1 329 ? 17.633 3.539 -15.751 1.00 94.38 329 GLN A C 1
ATOM 2618 O O . GLN A 1 329 ? 18.014 4.708 -15.765 1.00 94.38 329 GLN A O 1
ATOM 2623 N N . VAL A 1 330 ? 17.917 2.669 -16.727 1.00 95.19 330 VAL A N 1
ATOM 2624 C CA . VAL A 1 330 ? 18.705 3.039 -17.914 1.00 95.19 330 VAL A CA 1
ATOM 2625 C C . VAL A 1 330 ? 18.031 4.180 -18.673 1.00 95.19 330 VAL A C 1
ATOM 2627 O O . VAL A 1 330 ? 18.672 5.195 -18.926 1.00 95.19 330 VAL A O 1
ATOM 2630 N N . VAL A 1 331 ? 16.726 4.078 -18.939 1.00 95.12 331 VAL A N 1
ATOM 2631 C CA . VAL A 1 331 ? 15.955 5.138 -19.612 1.00 95.12 331 VAL A CA 1
ATOM 2632 C C . VAL A 1 331 ? 16.007 6.454 -18.835 1.00 95.12 331 VAL A C 1
ATOM 2634 O O . VAL A 1 331 ? 16.288 7.494 -19.422 1.00 95.12 331 VAL A O 1
ATOM 2637 N N . LYS A 1 332 ? 15.797 6.426 -17.511 1.00 93.56 332 LYS A N 1
ATOM 2638 C CA . LYS A 1 332 ? 15.870 7.630 -16.663 1.00 93.56 332 LYS A CA 1
ATOM 2639 C C . LYS A 1 332 ? 17.232 8.323 -16.743 1.00 93.56 332 LYS A C 1
ATOM 2641 O O . LYS A 1 332 ? 17.282 9.550 -16.721 1.00 93.56 332 LYS A O 1
ATOM 2646 N N . GLU A 1 333 ? 18.320 7.560 -16.825 1.00 93.38 333 GLU A N 1
ATOM 2647 C CA . GLU A 1 333 ? 19.671 8.106 -16.991 1.00 93.38 333 GLU A CA 1
ATOM 2648 C C . GLU A 1 333 ? 19.887 8.672 -18.398 1.00 93.38 333 GLU A C 1
ATOM 2650 O O . GLU A 1 333 ? 20.379 9.793 -18.524 1.00 93.38 333 GLU A O 1
ATOM 2655 N N . MET A 1 334 ? 19.434 7.963 -19.437 1.00 94.38 334 MET A N 1
ATOM 2656 C CA . MET A 1 334 ? 19.488 8.429 -20.830 1.00 94.38 334 MET A CA 1
ATOM 2657 C C . MET A 1 334 ? 18.729 9.748 -21.036 1.00 94.38 334 MET A C 1
ATOM 2659 O O . MET A 1 334 ? 19.056 10.523 -21.930 1.00 94.38 334 MET A O 1
ATOM 2663 N N . THR A 1 335 ? 17.707 10.023 -20.225 1.00 93.25 335 THR A N 1
ATOM 2664 C CA . THR A 1 335 ? 16.845 11.207 -20.360 1.00 93.25 335 THR A CA 1
ATOM 2665 C C . THR A 1 335 ? 17.021 12.212 -19.225 1.00 93.25 335 THR A C 1
ATOM 2667 O O . THR A 1 335 ? 16.179 13.092 -19.053 1.00 93.25 335 THR A O 1
ATOM 2670 N N . LEU A 1 336 ? 18.088 12.101 -18.426 1.00 88.75 336 LEU A N 1
ATOM 2671 C CA . LEU A 1 336 ? 18.243 12.846 -17.170 1.00 88.75 336 LEU A CA 1
ATOM 2672 C C . LEU A 1 336 ? 18.090 14.369 -17.333 1.00 88.75 336 LEU A C 1
ATOM 2674 O O . LEU A 1 336 ? 17.575 15.038 -16.440 1.00 88.75 336 LEU A O 1
ATOM 2678 N N . LYS A 1 337 ? 18.528 14.918 -18.473 1.00 87.62 337 LYS A N 1
ATOM 2679 C CA . LYS A 1 337 ? 18.486 16.361 -18.761 1.00 87.62 337 LYS A CA 1
ATOM 2680 C C . LYS A 1 337 ? 17.279 16.809 -19.590 1.00 87.62 337 LYS A C 1
ATOM 2682 O O . LYS A 1 337 ? 17.139 18.006 -19.826 1.00 87.62 337 LYS A O 1
ATOM 2687 N N . ASN A 1 338 ? 16.428 15.890 -20.050 1.00 87.75 338 ASN A N 1
ATOM 2688 C CA . ASN A 1 338 ? 15.342 16.214 -20.972 1.00 87.75 338 ASN A CA 1
ATOM 2689 C C . ASN A 1 338 ? 14.066 15.411 -20.664 1.00 87.75 338 ASN A C 1
ATOM 2691 O O . ASN A 1 338 ? 13.931 14.239 -21.019 1.00 87.75 338 ASN A O 1
ATOM 2695 N N . HIS A 1 339 ? 13.108 16.086 -20.026 1.00 85.00 339 HIS A N 1
ATOM 2696 C CA . HIS A 1 339 ? 11.814 15.508 -19.664 1.00 85.00 339 HIS A CA 1
ATOM 2697 C C . HIS A 1 339 ? 10.948 15.160 -20.889 1.00 85.00 339 HIS A C 1
ATOM 2699 O O . HIS A 1 339 ? 10.172 14.200 -20.848 1.00 85.00 339 HIS A O 1
ATOM 2705 N N . ASP A 1 340 ? 11.094 15.893 -21.994 1.00 86.94 340 ASP A N 1
ATOM 2706 C CA . ASP A 1 340 ? 10.347 15.615 -23.221 1.00 86.94 340 ASP A CA 1
ATOM 2707 C C . ASP A 1 340 ? 10.835 14.311 -23.856 1.00 86.94 340 ASP A C 1
ATOM 2709 O O . ASP A 1 340 ? 10.012 13.480 -24.238 1.00 86.94 340 ASP A O 1
ATOM 2713 N N . LEU A 1 341 ? 12.152 14.062 -23.867 1.00 89.31 341 LEU A N 1
ATOM 2714 C CA . LEU A 1 341 ? 12.703 12.775 -24.311 1.00 89.31 341 LEU A CA 1
ATOM 2715 C C . LEU A 1 341 ? 12.208 11.613 -23.448 1.00 89.31 341 LEU A C 1
ATOM 2717 O O . LEU A 1 341 ? 11.874 10.564 -23.990 1.00 89.31 341 LEU A O 1
ATOM 2721 N N . TYR A 1 342 ? 12.112 11.796 -22.126 1.00 90.00 342 TYR A N 1
ATOM 2722 C CA . TYR A 1 342 ? 11.538 10.774 -21.243 1.00 90.00 342 TYR A CA 1
ATOM 2723 C C . TYR A 1 342 ? 10.080 10.472 -21.582 1.00 90.00 342 TYR A C 1
ATOM 2725 O O . TYR A 1 342 ? 9.664 9.319 -21.540 1.00 90.00 342 TYR A O 1
ATOM 2733 N N . THR A 1 343 ? 9.306 11.501 -21.921 1.00 85.50 343 THR A N 1
ATOM 2734 C CA . THR A 1 343 ? 7.883 11.346 -22.229 1.00 85.50 343 THR A CA 1
ATOM 2735 C C . THR A 1 343 ? 7.674 10.592 -23.545 1.00 85.50 343 THR A C 1
ATOM 2737 O O . THR A 1 343 ? 6.848 9.686 -23.586 1.00 85.50 343 THR A O 1
ATOM 2740 N N . HIS A 1 344 ? 8.458 10.902 -24.584 1.00 87.56 344 HIS A N 1
ATOM 2741 C CA . HIS A 1 344 ? 8.351 10.257 -25.902 1.00 87.56 344 HIS A CA 1
ATOM 2742 C C . HIS A 1 344 ? 9.041 8.889 -25.974 1.00 87.56 344 HIS A C 1
ATOM 2744 O O . HIS A 1 344 ? 8.691 8.076 -26.820 1.00 87.56 344 HIS A O 1
ATOM 2750 N N . PHE A 1 345 ? 9.998 8.592 -25.085 1.00 91.75 345 PHE A N 1
ATOM 2751 C CA . PHE A 1 345 ? 10.722 7.314 -25.095 1.00 91.75 345 PHE A CA 1
ATOM 2752 C C . PHE A 1 345 ? 9.789 6.093 -25.043 1.00 91.75 345 PHE A C 1
ATOM 2754 O O . PHE A 1 345 ? 10.109 5.039 -25.587 1.00 91.75 345 PHE A O 1
ATOM 2761 N N . TRP A 1 346 ? 8.639 6.233 -24.385 1.00 91.62 346 TRP A N 1
ATOM 2762 C CA . TRP A 1 346 ? 7.708 5.134 -24.153 1.00 91.62 346 TRP A CA 1
ATOM 2763 C C . TRP A 1 346 ? 6.889 4.723 -25.383 1.00 91.62 346 TRP A C 1
ATOM 2765 O O . TRP A 1 346 ? 6.070 3.817 -25.277 1.00 91.62 346 TRP A O 1
ATOM 2775 N N . GLU A 1 347 ? 7.129 5.322 -26.549 1.00 90.88 347 GLU A N 1
ATOM 2776 C CA . GLU A 1 347 ? 6.634 4.789 -27.817 1.00 90.88 347 GLU A CA 1
ATOM 2777 C C . GLU A 1 347 ? 7.155 3.360 -28.053 1.00 90.88 347 GLU A C 1
ATOM 2779 O O . GLU A 1 347 ? 8.343 3.064 -27.868 1.00 90.88 347 GLU A O 1
ATOM 2784 N N . GLU A 1 348 ? 6.262 2.468 -28.494 1.00 90.88 348 GLU A N 1
ATOM 2785 C CA . GLU A 1 348 ? 6.541 1.034 -28.649 1.00 90.88 348 GLU A CA 1
ATOM 2786 C C . GLU A 1 348 ? 7.818 0.761 -29.457 1.00 90.88 348 GLU A C 1
ATOM 2788 O O . GLU A 1 348 ? 8.707 0.037 -29.003 1.00 90.88 348 GLU A O 1
ATOM 2793 N N . ASP A 1 349 ? 7.958 1.396 -30.623 1.00 92.44 349 ASP A N 1
ATOM 2794 C CA . ASP A 1 349 ? 9.103 1.204 -31.518 1.00 92.44 349 ASP A CA 1
ATOM 2795 C C . ASP A 1 349 ? 10.437 1.636 -30.897 1.00 92.44 349 ASP A C 1
ATOM 2797 O O . ASP A 1 349 ? 11.481 1.041 -31.178 1.00 92.44 349 ASP A O 1
ATOM 2801 N N . ILE A 1 350 ? 10.436 2.655 -30.034 1.00 93.69 350 ILE A N 1
ATOM 2802 C CA . ILE A 1 350 ? 11.643 3.092 -29.322 1.00 93.69 350 ILE A CA 1
ATOM 2803 C C . ILE A 1 350 ? 12.018 2.050 -28.264 1.00 93.69 350 ILE A C 1
ATOM 2805 O O . ILE A 1 350 ? 13.173 1.618 -28.207 1.00 93.69 350 ILE A O 1
ATOM 2809 N N . CYS A 1 351 ? 11.035 1.578 -27.495 1.00 95.50 351 CYS A N 1
ATOM 2810 C CA . CYS A 1 351 ? 11.233 0.548 -26.479 1.00 95.50 351 CYS A CA 1
ATOM 2811 C C . CYS A 1 351 ? 11.753 -0.765 -27.083 1.00 95.50 351 CYS A C 1
ATOM 2813 O O . CYS A 1 351 ? 12.706 -1.351 -26.562 1.00 95.50 351 CYS A O 1
ATOM 2815 N N . TRP A 1 352 ? 11.188 -1.211 -28.211 1.00 95.94 352 TRP A N 1
ATOM 2816 C CA . TRP A 1 352 ? 11.643 -2.423 -28.896 1.00 95.94 352 TRP A CA 1
ATOM 2817 C C . TRP A 1 352 ? 13.078 -2.309 -29.397 1.00 95.94 352 TRP A C 1
ATOM 2819 O O . TRP A 1 352 ? 13.843 -3.268 -29.263 1.00 95.94 352 TRP A O 1
ATOM 2829 N N . ARG A 1 353 ? 13.462 -1.153 -29.949 1.00 95.56 353 ARG A N 1
ATOM 2830 C CA . ARG A 1 353 ? 14.837 -0.927 -30.407 1.00 95.56 353 ARG A CA 1
ATOM 2831 C C . ARG A 1 353 ? 15.821 -0.960 -29.243 1.00 95.56 353 ARG A C 1
ATOM 2833 O O . ARG A 1 353 ? 16.829 -1.652 -29.358 1.00 95.56 353 ARG A O 1
ATOM 2840 N N . LEU A 1 354 ? 15.517 -0.291 -28.123 1.00 95.56 354 LEU A N 1
ATOM 2841 C CA . LEU A 1 354 ? 16.422 -0.294 -26.967 1.00 95.56 354 LEU A CA 1
ATOM 2842 C C . LEU A 1 354 ? 16.582 -1.706 -26.404 1.00 95.56 354 LEU A C 1
ATOM 2844 O O . LEU A 1 354 ? 17.700 -2.143 -26.137 1.00 95.56 354 LEU A O 1
ATOM 2848 N N . PHE A 1 355 ? 15.473 -2.434 -26.260 1.00 96.62 355 PHE A N 1
ATOM 2849 C CA . PHE A 1 355 ? 15.515 -3.816 -25.795 1.00 96.62 355 PHE A CA 1
ATOM 2850 C C . PHE A 1 355 ? 16.386 -4.677 -26.715 1.00 96.62 355 PHE A C 1
ATOM 2852 O O . PHE A 1 355 ? 17.214 -5.437 -26.225 1.00 96.62 355 PHE A O 1
ATOM 2859 N N . THR A 1 356 ? 16.218 -4.548 -28.035 1.00 96.19 356 THR A N 1
ATOM 2860 C CA . THR A 1 356 ? 16.996 -5.307 -29.029 1.00 96.19 356 THR A CA 1
ATOM 2861 C C . THR A 1 356 ? 18.489 -5.023 -28.893 1.00 96.19 356 THR A C 1
ATOM 2863 O O . THR A 1 356 ? 19.271 -5.957 -28.741 1.00 96.19 356 THR A O 1
ATOM 2866 N N . GLU A 1 357 ? 18.882 -3.747 -28.868 1.00 94.62 357 GLU A N 1
ATOM 2867 C CA . GLU A 1 357 ? 20.295 -3.366 -28.779 1.00 94.62 357 GLU A CA 1
ATOM 2868 C C . GLU A 1 357 ? 20.949 -3.865 -27.482 1.00 94.62 357 GLU A C 1
ATOM 2870 O O . GLU A 1 357 ? 22.083 -4.352 -27.490 1.00 94.62 357 GLU A O 1
ATOM 2875 N N . LEU A 1 358 ? 20.238 -3.770 -26.355 1.00 95.38 358 LEU A N 1
ATOM 2876 C CA . LEU A 1 358 ? 20.748 -4.257 -25.077 1.00 95.38 358 LEU A CA 1
ATOM 2877 C C . LEU A 1 358 ? 20.782 -5.786 -25.022 1.00 95.38 358 LEU A C 1
ATOM 2879 O O . LEU A 1 358 ? 21.749 -6.337 -24.506 1.00 95.38 358 LEU A O 1
ATOM 2883 N N . ALA A 1 359 ? 19.794 -6.482 -25.584 1.00 94.94 359 ALA A N 1
ATOM 2884 C CA . ALA A 1 359 ? 19.760 -7.944 -25.607 1.00 94.94 359 ALA A CA 1
ATOM 2885 C C . ALA A 1 359 ? 20.899 -8.566 -26.435 1.00 94.94 359 ALA A C 1
ATOM 2887 O O . ALA A 1 359 ? 21.321 -9.683 -26.143 1.00 94.94 359 ALA A O 1
ATOM 2888 N N . GLU A 1 360 ? 21.425 -7.853 -27.435 1.00 94.31 360 GLU A N 1
ATOM 2889 C CA . GLU A 1 360 ? 22.599 -8.286 -28.207 1.00 94.31 360 GLU A CA 1
ATOM 2890 C C . GLU A 1 360 ? 23.906 -8.195 -27.407 1.00 94.31 360 GLU A C 1
ATOM 2892 O O . GLU A 1 360 ? 24.834 -8.972 -27.632 1.00 94.31 360 GLU A O 1
ATOM 2897 N N . LYS A 1 361 ? 23.992 -7.236 -26.477 1.00 94.00 361 LYS A N 1
ATOM 2898 C CA . LYS A 1 361 ? 25.236 -6.880 -25.773 1.00 94.00 361 LYS A CA 1
ATOM 2899 C C . LYS A 1 361 ? 25.242 -7.306 -24.305 1.00 94.00 361 LYS A C 1
ATOM 2901 O O . LYS A 1 361 ? 26.290 -7.286 -23.661 1.00 94.00 361 LYS A O 1
ATOM 2906 N N . CYS A 1 362 ? 24.086 -7.624 -23.733 1.00 95.00 362 CYS A N 1
ATOM 2907 C CA . CYS A 1 362 ? 23.888 -7.822 -22.302 1.00 95.00 362 CYS A CA 1
ATOM 2908 C C . CYS A 1 362 ? 22.942 -8.989 -22.013 1.00 95.00 362 CYS A C 1
ATOM 2910 O O . CYS A 1 362 ? 22.124 -9.393 -22.835 1.00 95.00 362 CYS A O 1
ATOM 2912 N N . SER A 1 363 ? 23.021 -9.512 -20.789 1.00 93.94 363 SER A N 1
ATOM 2913 C CA . SER A 1 363 ? 22.019 -10.455 -20.295 1.00 93.94 363 SER A CA 1
ATOM 2914 C C . SER A 1 363 ? 20.739 -9.720 -19.893 1.00 93.94 363 SER A C 1
ATOM 2916 O O . SER A 1 363 ? 20.804 -8.712 -19.190 1.00 93.94 363 SER A O 1
ATOM 2918 N N . MET A 1 364 ? 19.591 -10.250 -20.314 1.00 95.62 364 MET A N 1
ATOM 2919 C CA . MET A 1 364 ? 18.260 -9.703 -20.035 1.00 95.62 364 MET A CA 1
ATOM 2920 C C . MET A 1 364 ? 17.491 -10.688 -19.156 1.00 95.62 364 MET A C 1
ATOM 2922 O O . MET A 1 364 ? 17.367 -11.863 -19.517 1.00 95.62 364 MET A O 1
ATOM 2926 N N . ARG A 1 365 ? 17.016 -10.249 -17.986 1.00 92.12 365 ARG A N 1
ATOM 2927 C CA . ARG A 1 365 ? 16.345 -11.122 -17.002 1.00 92.12 365 ARG A CA 1
ATOM 2928 C C . ARG A 1 365 ? 15.198 -10.412 -16.299 1.00 92.12 365 ARG A C 1
ATOM 2930 O O . ARG A 1 365 ? 15.191 -9.189 -16.216 1.00 92.12 365 ARG A O 1
ATOM 2937 N N . TRP A 1 366 ? 14.260 -11.172 -15.744 1.00 85.50 366 TRP A N 1
ATOM 2938 C CA . TRP A 1 366 ? 13.256 -10.611 -14.837 1.00 85.50 366 TRP A CA 1
ATOM 2939 C C . TRP A 1 366 ? 13.884 -10.237 -13.494 1.00 85.50 366 TRP A C 1
ATOM 2941 O O . TRP A 1 366 ? 14.573 -11.057 -12.883 1.00 85.50 366 TRP A O 1
ATOM 2951 N N . SER A 1 367 ? 13.607 -9.025 -13.016 1.00 82.50 367 SER A N 1
ATOM 2952 C CA . S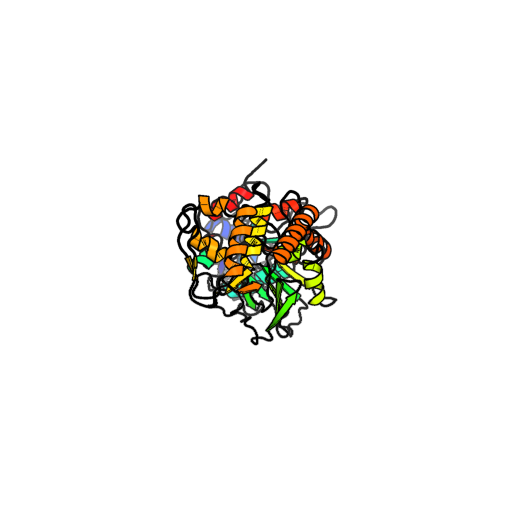ER A 1 367 ? 14.155 -8.501 -11.766 1.00 82.50 367 SER A CA 1
ATOM 2953 C C . SER A 1 367 ? 13.842 -9.414 -10.579 1.00 82.50 367 SER A C 1
ATOM 2955 O O . SER A 1 367 ? 12.728 -9.926 -10.420 1.00 82.50 367 SER A O 1
ATOM 2957 N N . GLY A 1 368 ? 14.858 -9.651 -9.749 1.00 71.12 368 GLY A N 1
ATOM 2958 C CA . GLY A 1 368 ? 14.758 -10.541 -8.592 1.00 71.12 368 GLY A CA 1
ATOM 2959 C C . GLY A 1 368 ? 14.596 -12.028 -8.936 1.00 71.12 368 GLY A C 1
ATOM 2960 O O . GLY A 1 368 ? 14.190 -12.803 -8.065 1.00 71.12 368 GLY A O 1
ATOM 2961 N N . THR A 1 369 ? 14.878 -12.436 -10.178 1.00 73.62 369 THR A N 1
ATOM 2962 C CA . THR A 1 369 ? 14.914 -13.841 -10.607 1.00 73.62 369 THR A CA 1
ATOM 2963 C C . THR A 1 369 ? 16.114 -14.098 -11.523 1.00 73.62 369 THR A C 1
ATOM 2965 O O . THR A 1 369 ? 16.651 -13.176 -12.135 1.00 73.62 369 THR A O 1
ATOM 2968 N N . ASP A 1 370 ? 16.496 -15.364 -11.687 1.00 78.12 370 ASP A N 1
ATOM 2969 C CA . ASP A 1 370 ? 17.488 -15.758 -12.694 1.00 78.12 370 ASP A CA 1
ATOM 2970 C C . ASP A 1 370 ? 16.865 -16.065 -14.066 1.00 78.12 370 ASP A C 1
ATOM 2972 O O . ASP A 1 370 ? 17.580 -16.450 -14.994 1.00 78.12 370 ASP A O 1
ATOM 2976 N N . ASN A 1 371 ? 15.555 -15.863 -14.232 1.00 83.75 371 ASN A N 1
ATOM 2977 C CA . ASN A 1 371 ? 14.843 -16.211 -15.457 1.00 83.75 371 ASN A CA 1
ATOM 2978 C C . ASN A 1 371 ? 15.207 -15.237 -16.592 1.00 83.75 371 ASN A C 1
ATOM 2980 O O . ASN A 1 371 ? 14.968 -14.032 -16.449 1.00 83.75 371 ASN A O 1
ATOM 2984 N N . PRO A 1 372 ? 15.777 -15.721 -17.712 1.00 90.50 372 PRO A N 1
ATOM 2985 C CA . PRO A 1 372 ? 16.045 -14.883 -18.873 1.00 90.50 372 PRO A CA 1
ATOM 2986 C C . PRO A 1 372 ? 14.742 -14.441 -19.546 1.00 90.50 372 PRO A C 1
ATOM 2988 O O . PRO A 1 372 ? 13.717 -15.109 -19.420 1.00 90.50 372 PRO A O 1
ATOM 2991 N N . ILE A 1 373 ? 14.796 -13.321 -20.267 1.00 92.44 373 ILE A N 1
ATOM 2992 C CA . ILE A 1 373 ? 13.682 -12.823 -21.080 1.00 92.44 373 ILE A CA 1
ATOM 2993 C C . ILE A 1 373 ? 14.200 -12.363 -22.441 1.00 92.44 373 ILE A C 1
ATOM 2995 O O . ILE A 1 373 ? 15.152 -11.586 -22.518 1.00 92.44 373 ILE A O 1
ATOM 2999 N N . ASN A 1 374 ? 13.587 -12.843 -23.523 1.00 94.06 374 ASN A N 1
ATOM 3000 C CA . ASN A 1 374 ? 13.905 -12.387 -24.878 1.00 94.06 374 ASN A CA 1
ATOM 3001 C C . ASN A 1 374 ? 12.840 -11.422 -25.430 1.00 94.06 374 ASN A C 1
ATOM 3003 O O . ASN A 1 374 ? 11.750 -11.284 -24.876 1.00 94.06 374 ASN A O 1
ATOM 3007 N N . LEU A 1 375 ? 13.150 -10.747 -26.543 1.00 93.44 375 LEU A N 1
ATOM 3008 C CA . LEU A 1 375 ? 12.258 -9.743 -27.134 1.00 93.44 375 LEU A CA 1
ATOM 3009 C C . LEU A 1 375 ? 10.905 -10.328 -27.566 1.00 93.44 375 LEU A C 1
ATOM 3011 O O . LEU A 1 375 ? 9.885 -9.653 -27.448 1.00 93.44 375 LEU A O 1
ATOM 3015 N N . SER A 1 376 ? 10.885 -11.563 -28.078 1.00 93.88 376 SER A N 1
ATOM 3016 C CA . SER A 1 376 ? 9.650 -12.209 -28.534 1.00 93.88 376 SER A CA 1
ATOM 3017 C C . SER A 1 376 ? 8.710 -12.474 -27.362 1.00 93.88 376 SER A C 1
ATOM 3019 O O . SER A 1 376 ? 7.538 -12.112 -27.421 1.00 93.88 376 SER A O 1
ATOM 3021 N N . GLU A 1 377 ? 9.234 -13.056 -26.284 1.00 91.44 377 GLU A N 1
ATOM 3022 C CA . GLU A 1 377 ? 8.495 -13.287 -25.038 1.00 91.44 377 GLU A CA 1
ATOM 3023 C C . GLU A 1 377 ? 8.020 -11.964 -24.428 1.00 91.44 377 GLU A C 1
ATOM 3025 O O . GLU A 1 377 ? 6.863 -11.837 -24.033 1.00 91.44 377 GLU A O 1
ATOM 3030 N N . PHE A 1 378 ? 8.885 -10.947 -24.404 1.00 92.88 378 PHE A N 1
ATOM 3031 C CA . PHE A 1 378 ? 8.555 -9.634 -23.858 1.00 92.88 378 PHE A CA 1
ATOM 3032 C C . PHE A 1 378 ? 7.425 -8.942 -24.645 1.00 92.88 378 PHE A C 1
ATOM 3034 O O . PHE A 1 378 ? 6.489 -8.416 -24.044 1.00 92.88 378 PHE A O 1
ATOM 3041 N N . ARG A 1 379 ? 7.451 -9.005 -25.985 1.00 93.75 379 ARG A N 1
ATOM 3042 C CA . ARG A 1 379 ? 6.376 -8.494 -26.859 1.00 93.75 379 ARG A CA 1
ATOM 3043 C C . ARG A 1 379 ? 5.071 -9.269 -26.714 1.00 93.75 379 ARG A C 1
ATOM 3045 O O . ARG A 1 379 ? 3.995 -8.666 -26.745 1.00 93.75 379 ARG A O 1
ATOM 3052 N N . GLN A 1 380 ? 5.155 -10.590 -26.569 1.00 91.38 380 GLN A N 1
ATOM 3053 C CA . GLN A 1 380 ? 3.981 -11.419 -26.324 1.00 91.38 380 GLN A CA 1
ATOM 3054 C C . GLN A 1 380 ? 3.309 -11.010 -25.010 1.00 91.38 380 GLN A C 1
ATOM 3056 O O . GLN A 1 380 ? 2.116 -10.723 -25.006 1.00 91.38 380 GLN A O 1
ATOM 3061 N N . LEU A 1 381 ? 4.082 -10.886 -23.929 1.00 87.94 381 LEU A N 1
ATOM 3062 C CA . LEU A 1 381 ? 3.574 -10.447 -22.629 1.00 87.94 381 LEU A CA 1
ATOM 3063 C C . LEU A 1 381 ? 2.979 -9.042 -22.683 1.00 87.94 381 LEU A C 1
ATOM 3065 O O . LEU A 1 381 ? 1.904 -8.811 -22.142 1.00 87.94 381 LEU A O 1
ATOM 3069 N N . PHE A 1 382 ? 3.633 -8.108 -23.377 1.00 89.44 382 PHE A N 1
ATOM 3070 C CA . PHE A 1 382 ? 3.078 -6.773 -23.590 1.00 89.44 382 PHE A CA 1
ATOM 3071 C C . PHE A 1 382 ? 1.703 -6.849 -24.265 1.00 89.44 382 PHE A C 1
ATOM 3073 O O . PHE A 1 382 ? 0.747 -6.239 -23.794 1.00 89.44 382 PHE A O 1
ATOM 3080 N N . SER A 1 383 ? 1.575 -7.664 -25.313 1.00 87.75 383 SER A N 1
ATOM 3081 C CA . SER A 1 383 ? 0.307 -7.858 -26.023 1.00 87.75 383 SER A CA 1
ATOM 3082 C C . SER A 1 383 ? -0.773 -8.471 -25.121 1.00 87.75 383 SER A C 1
ATOM 3084 O O . SER A 1 383 ? -1.918 -8.019 -25.138 1.00 87.75 383 SER A O 1
ATOM 3086 N N . GLU A 1 384 ? -0.411 -9.466 -24.305 1.00 85.00 384 GLU A N 1
ATOM 3087 C CA . GLU A 1 384 ? -1.301 -10.087 -23.315 1.00 85.00 384 GLU A CA 1
ATOM 3088 C C . GLU A 1 384 ? -1.791 -9.056 -22.285 1.00 85.00 384 GLU A C 1
ATOM 3090 O O . GLU A 1 384 ? -2.999 -8.939 -22.060 1.00 85.00 384 GLU A O 1
ATOM 3095 N N . TYR A 1 385 ? -0.890 -8.232 -21.740 1.00 82.06 385 TYR A N 1
ATOM 3096 C CA . TYR A 1 385 ? -1.236 -7.172 -20.794 1.00 82.06 385 TYR A CA 1
ATOM 3097 C C . TYR A 1 385 ? -2.081 -6.058 -21.420 1.00 82.06 385 TYR A C 1
ATOM 3099 O O . TYR A 1 385 ? -3.012 -5.589 -20.772 1.00 82.06 385 TYR A O 1
ATOM 3107 N N . VAL A 1 386 ? -1.837 -5.650 -22.672 1.00 80.94 386 VAL A N 1
ATOM 3108 C CA . VAL A 1 386 ? -2.692 -4.669 -23.374 1.00 80.94 386 VAL A CA 1
ATOM 3109 C C . VAL A 1 386 ? -4.128 -5.184 -23.490 1.00 80.94 386 VAL A C 1
ATOM 3111 O O . VAL A 1 386 ? -5.082 -4.425 -23.295 1.00 80.94 386 VAL A O 1
ATOM 3114 N N . VAL A 1 387 ? -4.304 -6.472 -23.800 1.00 80.62 387 VAL A N 1
ATOM 3115 C CA . VAL A 1 387 ? -5.632 -7.099 -23.873 1.00 80.62 387 VAL A CA 1
ATOM 3116 C C . VAL A 1 387 ? -6.268 -7.191 -22.484 1.00 80.62 387 VAL A C 1
ATOM 3118 O O . VAL A 1 387 ? -7.437 -6.829 -22.337 1.00 80.62 387 VAL A O 1
ATOM 3121 N N . ALA A 1 388 ? -5.512 -7.624 -21.471 1.00 73.94 388 ALA A N 1
ATOM 3122 C CA . ALA A 1 388 ? -5.988 -7.718 -20.092 1.00 73.94 388 ALA A CA 1
ATOM 3123 C C . ALA A 1 388 ? -6.410 -6.347 -19.542 1.00 73.94 388 ALA A C 1
ATOM 3125 O O . ALA A 1 388 ? -7.519 -6.209 -19.036 1.00 73.94 388 ALA A O 1
ATOM 3126 N N . LEU A 1 389 ? -5.600 -5.304 -19.743 1.00 73.06 389 LEU A N 1
ATOM 3127 C CA . LEU A 1 389 ? -5.904 -3.927 -19.346 1.00 73.06 389 LEU A CA 1
ATOM 3128 C C . LEU A 1 389 ? -7.227 -3.439 -19.932 1.00 73.06 389 LEU A C 1
ATOM 3130 O O . LEU A 1 389 ? -8.065 -2.914 -19.205 1.00 73.06 389 LEU A O 1
ATOM 3134 N N . LYS A 1 390 ? -7.455 -3.653 -21.232 1.00 72.62 390 LYS A N 1
ATOM 3135 C CA . LYS A 1 390 ? -8.712 -3.259 -21.890 1.00 72.62 390 LYS A CA 1
ATOM 3136 C C . LYS A 1 390 ? -9.933 -4.001 -21.340 1.00 72.62 390 LYS A C 1
ATOM 3138 O O . LYS A 1 390 ? -11.041 -3.480 -21.443 1.00 72.62 390 LYS A O 1
ATOM 3143 N N . ARG A 1 391 ? -9.746 -5.209 -20.803 1.00 72.94 391 ARG A N 1
ATOM 3144 C CA . ARG A 1 391 ? -10.822 -6.052 -20.268 1.00 72.94 391 ARG A CA 1
ATOM 3145 C C . ARG A 1 391 ? -11.097 -5.796 -18.785 1.00 72.94 391 ARG A C 1
ATOM 3147 O O . ARG A 1 391 ? -12.258 -5.761 -18.399 1.00 72.94 391 ARG A O 1
ATOM 3154 N N . ASP A 1 392 ? -10.047 -5.645 -17.980 1.00 69.38 392 ASP A N 1
ATOM 3155 C CA . ASP A 1 392 ? -10.088 -5.747 -16.515 1.00 69.38 392 ASP A CA 1
ATOM 3156 C C . ASP A 1 392 ? -9.769 -4.416 -15.796 1.00 69.38 392 ASP A C 1
ATOM 3158 O O . ASP A 1 392 ? -9.560 -4.389 -14.577 1.00 69.38 392 ASP A O 1
ATOM 3162 N N . THR A 1 393 ? -9.792 -3.285 -16.515 1.00 69.69 393 THR A N 1
ATOM 3163 C CA . THR A 1 393 ? -9.787 -1.927 -15.933 1.00 69.69 393 THR A CA 1
ATOM 3164 C C . THR A 1 393 ? -11.102 -1.203 -16.172 1.00 69.69 393 THR A C 1
ATOM 3166 O O . THR A 1 393 ? -11.758 -1.372 -17.199 1.00 69.69 393 THR A O 1
ATOM 3169 N N . THR A 1 394 ? -11.534 -0.400 -15.200 1.00 73.25 394 THR A N 1
ATOM 3170 C CA . THR A 1 394 ? -12.663 0.511 -15.414 1.00 73.25 394 THR A CA 1
ATOM 3171 C C . THR A 1 394 ? -12.248 1.667 -16.319 1.00 73.25 394 THR A C 1
ATOM 3173 O O . THR A 1 394 ? -11.061 1.929 -16.516 1.00 73.25 394 THR A O 1
ATOM 3176 N N . LYS A 1 395 ? -13.231 2.434 -16.812 1.00 65.81 395 LYS A N 1
ATOM 3177 C CA . LYS A 1 395 ? -12.988 3.698 -17.537 1.00 65.81 395 LYS A CA 1
ATOM 3178 C C . LYS A 1 395 ? -12.109 4.679 -16.748 1.00 65.81 395 LYS A C 1
ATOM 3180 O O . LYS A 1 395 ? -11.468 5.542 -17.331 1.00 65.81 395 LYS A O 1
ATOM 3185 N N . ASP A 1 396 ? -12.071 4.505 -15.432 1.00 71.00 396 ASP A N 1
ATOM 3186 C CA . ASP A 1 396 ? -11.319 5.297 -14.476 1.00 71.00 396 ASP A CA 1
ATOM 3187 C C . ASP A 1 396 ? -9.928 4.732 -14.148 1.00 71.00 396 ASP A C 1
ATOM 3189 O O . ASP A 1 396 ? -9.268 5.269 -13.259 1.00 71.00 396 ASP A O 1
ATOM 3193 N N . GLY A 1 397 ? -9.466 3.679 -14.828 1.00 77.31 397 GLY A N 1
ATOM 3194 C CA . GLY A 1 397 ? -8.143 3.084 -14.602 1.00 77.31 397 GLY A CA 1
ATOM 3195 C C . GLY A 1 397 ? -8.030 2.269 -13.308 1.00 77.31 397 GLY A C 1
ATOM 3196 O O . GLY A 1 397 ? -6.921 1.985 -12.854 1.00 77.31 397 GLY A O 1
ATOM 3197 N N . ILE A 1 398 ? -9.166 1.902 -12.701 1.00 82.31 398 ILE A N 1
ATOM 3198 C CA . ILE A 1 398 ? -9.231 1.101 -11.472 1.00 82.31 398 ILE A CA 1
ATOM 3199 C C . ILE A 1 398 ? -9.311 -0.384 -11.841 1.00 82.31 398 ILE A C 1
ATOM 3201 O O . ILE A 1 398 ? -10.114 -0.776 -12.694 1.00 82.31 398 ILE A O 1
ATOM 3205 N N . ALA A 1 399 ? -8.498 -1.219 -11.196 1.00 84.81 399 ALA A N 1
ATOM 3206 C CA . ALA A 1 399 ? -8.498 -2.663 -11.418 1.00 84.81 399 ALA A CA 1
ATOM 3207 C C . ALA A 1 399 ? -9.832 -3.312 -11.007 1.00 84.81 399 ALA A C 1
ATOM 3209 O O . ALA A 1 399 ? -10.357 -3.056 -9.926 1.00 84.81 399 ALA A O 1
ATOM 3210 N N . HIS A 1 400 ? -10.370 -4.221 -11.826 1.00 86.12 400 HIS A N 1
ATOM 3211 C CA . HIS A 1 400 ? -11.589 -4.970 -11.482 1.00 86.12 400 HIS A CA 1
ATOM 3212 C C . HIS A 1 400 ? -11.412 -5.853 -10.238 1.00 86.12 400 HIS A C 1
ATOM 3214 O O . HIS A 1 400 ? -12.370 -6.098 -9.501 1.00 86.12 400 HIS A O 1
ATOM 3220 N N . SER A 1 401 ? -10.181 -6.302 -9.982 1.00 90.62 401 SER A N 1
ATOM 3221 C CA . SER A 1 401 ? -9.825 -7.080 -8.798 1.00 90.62 401 SER A CA 1
ATOM 3222 C C . SER A 1 401 ? -10.075 -6.327 -7.489 1.00 90.62 401 SER A C 1
ATOM 3224 O O . SER A 1 401 ? -10.462 -6.966 -6.509 1.00 90.62 401 SER A O 1
ATOM 3226 N N . TRP A 1 402 ? -9.957 -4.992 -7.477 1.00 92.94 402 TRP A N 1
ATOM 3227 C CA . TRP A 1 402 ? -10.316 -4.153 -6.328 1.00 92.94 402 TRP A CA 1
ATOM 3228 C C . TRP A 1 402 ? -11.805 -4.265 -5.976 1.00 92.94 402 TRP A C 1
ATOM 3230 O O . TRP A 1 402 ? -12.154 -4.588 -4.843 1.00 92.94 402 TRP A O 1
ATOM 3240 N N . PHE A 1 403 ? -12.697 -4.073 -6.950 1.00 91.38 403 PHE A N 1
ATOM 3241 C CA . PHE A 1 403 ? -14.138 -4.147 -6.690 1.00 91.38 403 PHE A CA 1
ATOM 3242 C C . PHE A 1 403 ? -14.544 -5.538 -6.217 1.00 91.38 403 PHE A C 1
ATOM 3244 O O . PHE A 1 403 ? -15.306 -5.668 -5.264 1.00 91.38 403 PHE A O 1
ATOM 3251 N N . LYS A 1 404 ? -13.987 -6.595 -6.82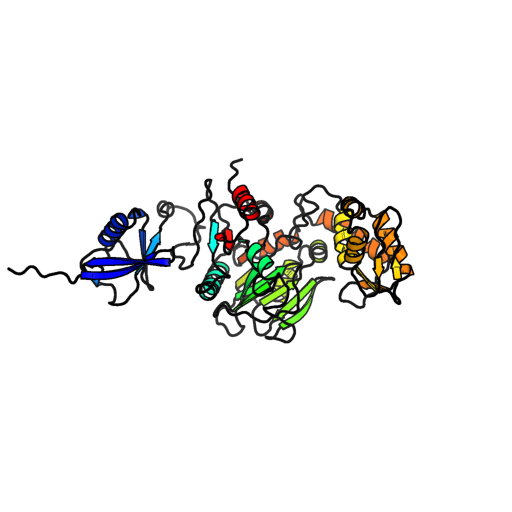3 1.00 91.69 404 LYS A N 1
ATOM 3252 C CA . LYS A 1 404 ? -14.275 -7.964 -6.384 1.00 91.69 404 LYS A CA 1
ATOM 3253 C C . LYS A 1 404 ? -13.833 -8.211 -4.947 1.00 91.69 404 LYS A C 1
ATOM 3255 O O . LYS A 1 404 ? -14.583 -8.829 -4.196 1.00 91.69 404 LYS A O 1
ATOM 3260 N N . VAL A 1 405 ? -12.637 -7.762 -4.556 1.00 95.25 405 VAL A N 1
ATOM 3261 C CA . VAL A 1 405 ? -12.177 -7.970 -3.178 1.00 95.25 405 VAL A CA 1
ATOM 3262 C C . VAL A 1 405 ? -12.983 -7.140 -2.187 1.00 95.25 405 VAL A C 1
ATOM 3264 O O . VAL A 1 405 ? -13.366 -7.672 -1.149 1.00 95.25 405 VAL A O 1
ATOM 3267 N N . PHE A 1 406 ? -13.333 -5.895 -2.521 1.00 95.25 406 PHE A N 1
ATOM 3268 C CA . PHE A 1 406 ? -14.195 -5.080 -1.671 1.00 95.25 406 PHE A CA 1
ATOM 3269 C C . PHE A 1 406 ? -15.568 -5.735 -1.466 1.00 95.25 406 PHE A C 1
ATOM 3271 O O . PHE A 1 406 ? -16.021 -5.864 -0.333 1.00 95.25 406 PHE A O 1
ATOM 3278 N N . GLU A 1 407 ? -16.186 -6.253 -2.531 1.00 92.19 407 GLU A N 1
ATOM 3279 C CA . GLU A 1 407 ? -17.464 -6.973 -2.458 1.00 92.19 407 GLU A CA 1
ATOM 3280 C C . GLU A 1 407 ? -17.410 -8.237 -1.586 1.00 92.19 407 GLU A C 1
ATOM 3282 O O . GLU A 1 407 ? -18.403 -8.581 -0.948 1.00 92.19 407 GLU A O 1
ATOM 3287 N N . VAL A 1 408 ? -16.267 -8.927 -1.537 1.00 90.38 408 VAL A N 1
ATOM 3288 C CA . VAL A 1 408 ? -16.065 -10.099 -0.666 1.00 90.38 408 VAL A CA 1
ATOM 3289 C C . VAL A 1 408 ? -15.849 -9.694 0.793 1.00 90.38 408 VAL A C 1
ATOM 3291 O O . VAL A 1 408 ? -16.245 -10.426 1.699 1.00 90.38 408 VAL A O 1
ATOM 3294 N N . LEU A 1 409 ? -15.199 -8.555 1.030 1.00 90.94 409 LEU A N 1
ATOM 3295 C CA . LEU A 1 409 ? -14.826 -8.105 2.370 1.00 90.94 409 LEU A CA 1
ATOM 3296 C C . LEU A 1 409 ? -15.930 -7.299 3.069 1.00 90.94 409 LEU A C 1
ATOM 3298 O O . LEU A 1 409 ? -16.021 -7.341 4.302 1.00 90.94 409 LEU A O 1
ATOM 3302 N N . LYS A 1 410 ? -16.763 -6.585 2.305 1.00 85.62 410 LYS A N 1
ATOM 3303 C CA . LYS A 1 410 ? -17.814 -5.718 2.844 1.00 85.62 410 LYS A CA 1
ATOM 3304 C C . LYS A 1 410 ? -18.818 -6.487 3.709 1.00 85.62 410 LYS A C 1
ATOM 3306 O O . LYS A 1 410 ? -19.116 -7.659 3.484 1.00 85.62 410 LYS A O 1
ATOM 3311 N N . GLY A 1 411 ? -19.346 -5.820 4.724 1.00 77.56 411 GLY A N 1
ATOM 3312 C CA . GLY A 1 411 ? -20.304 -6.338 5.693 1.00 77.56 411 GLY A CA 1
ATOM 3313 C C . GLY A 1 411 ? -19.684 -7.145 6.835 1.00 77.56 411 GLY A C 1
ATOM 3314 O O . GLY A 1 411 ? -20.390 -7.464 7.790 1.00 77.56 411 GLY A O 1
ATOM 3315 N N . ARG A 1 412 ? -18.382 -7.463 6.784 1.00 84.81 412 ARG A N 1
ATOM 3316 C CA . ARG A 1 412 ? -17.696 -8.210 7.855 1.00 84.81 412 ARG A CA 1
ATOM 3317 C C . ARG A 1 412 ? -16.300 -7.691 8.173 1.00 84.81 412 ARG A C 1
ATOM 3319 O O . ARG A 1 412 ? -15.925 -7.618 9.343 1.00 84.81 412 ARG A O 1
ATOM 3326 N N . HIS A 1 413 ? -15.517 -7.355 7.161 1.00 93.44 413 HIS A N 1
ATOM 3327 C CA . HIS A 1 413 ? -14.110 -6.992 7.304 1.00 93.44 413 HIS A CA 1
ATOM 3328 C C . HIS A 1 413 ? -13.910 -5.484 7.151 1.00 93.44 413 HIS A C 1
ATOM 3330 O O . HIS A 1 413 ? -14.846 -4.756 6.824 1.00 93.44 413 HIS A O 1
ATOM 3336 N N . THR A 1 414 ? -12.696 -5.024 7.431 1.00 94.62 414 THR A N 1
ATOM 3337 C CA . THR A 1 414 ? -12.311 -3.622 7.264 1.00 94.62 414 THR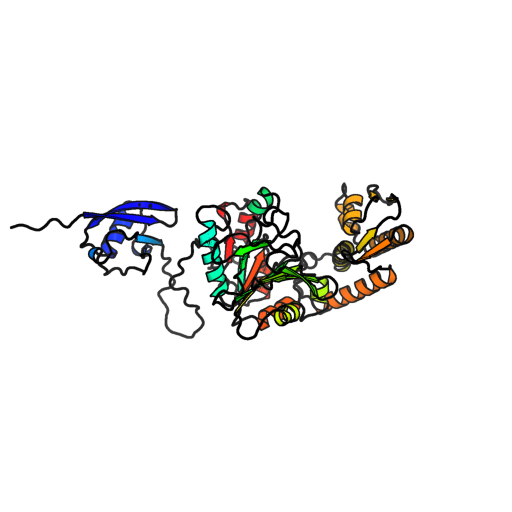 A CA 1
ATOM 3338 C C . THR A 1 414 ? -11.385 -3.505 6.073 1.00 94.62 414 THR A C 1
ATOM 3340 O O . THR A 1 414 ? -10.403 -4.244 5.976 1.00 94.62 414 THR A O 1
ATOM 3343 N N . VAL A 1 415 ? -11.675 -2.559 5.190 1.00 96.88 415 VAL A N 1
ATOM 3344 C CA . VAL A 1 415 ? -10.808 -2.181 4.080 1.00 96.88 415 VAL A CA 1
ATOM 3345 C C . VAL A 1 415 ? -10.372 -0.741 4.294 1.00 96.88 415 VAL A C 1
ATOM 3347 O O . VAL A 1 415 ? -11.197 0.158 4.447 1.00 96.88 415 VAL A O 1
ATOM 3350 N N . VAL A 1 416 ? -9.062 -0.532 4.320 1.00 96.81 416 VAL A N 1
ATOM 3351 C CA . VAL A 1 416 ? -8.451 0.770 4.561 1.00 96.81 416 VAL A CA 1
ATOM 3352 C C . VAL A 1 416 ? -7.718 1.200 3.306 1.00 96.81 416 VAL A C 1
ATOM 3354 O O . VAL A 1 416 ? -6.686 0.622 2.967 1.00 96.81 416 VAL A O 1
ATOM 3357 N N . LEU A 1 417 ? -8.211 2.235 2.629 1.00 95.81 417 LEU A N 1
ATOM 3358 C CA . LEU A 1 417 ? -7.406 2.910 1.612 1.00 95.81 417 LEU A CA 1
ATOM 3359 C C . LEU A 1 417 ? -6.320 3.706 2.331 1.00 95.81 417 LEU A C 1
ATOM 3361 O O . LEU A 1 417 ? -6.619 4.699 2.989 1.00 95.81 417 LEU A O 1
ATOM 3365 N N . ASN A 1 418 ? -5.075 3.246 2.244 1.00 93.94 418 ASN A N 1
ATOM 3366 C CA . ASN A 1 418 ? -3.955 3.788 3.003 1.00 93.94 418 ASN A CA 1
ATOM 3367 C C . ASN A 1 418 ? -2.929 4.424 2.066 1.00 93.94 418 ASN A C 1
ATOM 3369 O O . ASN A 1 418 ? -2.141 3.722 1.430 1.00 93.94 418 ASN A O 1
ATOM 3373 N N . SER A 1 419 ? -2.917 5.753 1.986 1.00 90.81 419 SER A N 1
ATOM 3374 C CA . SER A 1 419 ? -2.068 6.473 1.036 1.00 90.81 419 SER A CA 1
ATOM 3375 C C . SER A 1 419 ? -1.313 7.630 1.678 1.00 90.81 419 SER A C 1
ATOM 3377 O O . SER A 1 419 ? -1.689 8.133 2.728 1.00 90.81 419 SER A O 1
ATOM 3379 N N . PHE A 1 420 ? -0.229 8.059 1.034 1.00 86.38 420 PHE A N 1
ATOM 3380 C CA . PHE A 1 420 ? 0.377 9.373 1.282 1.00 86.38 420 PHE A CA 1
ATOM 3381 C C . PHE A 1 420 ? -0.260 10.469 0.429 1.00 86.38 420 PHE A C 1
ATOM 3383 O O . PHE A 1 420 ? -0.146 11.648 0.748 1.00 86.38 420 PHE A O 1
ATOM 3390 N N . GLY A 1 421 ? -0.868 10.083 -0.694 1.00 76.31 421 GLY A N 1
ATOM 3391 C CA . GLY A 1 421 ? -1.554 10.998 -1.586 1.00 76.31 421 GLY A CA 1
ATOM 3392 C C . GLY A 1 421 ? -3.003 11.170 -1.163 1.00 76.31 421 GLY A C 1
ATOM 3393 O O . GLY A 1 421 ? -3.616 10.269 -0.598 1.00 76.31 421 GLY A O 1
ATOM 3394 N N . VAL A 1 422 ? -3.567 12.322 -1.500 1.00 61.78 422 VAL A N 1
ATOM 3395 C CA . VAL A 1 422 ? -4.980 12.601 -1.244 1.00 61.78 422 VAL A CA 1
ATOM 3396 C C . VAL A 1 422 ? -5.895 11.948 -2.287 1.00 61.78 422 VAL A C 1
ATOM 3398 O O . VAL A 1 422 ? -7.100 11.930 -2.112 1.00 61.78 422 VAL A O 1
ATOM 3401 N N . ASP A 1 423 ? -5.377 11.378 -3.378 1.00 72.38 423 ASP A N 1
ATOM 3402 C CA . ASP A 1 423 ? -6.162 10.919 -4.544 1.00 72.38 423 ASP A CA 1
ATOM 3403 C C . ASP A 1 423 ? -7.069 9.684 -4.288 1.00 72.38 423 ASP A C 1
ATOM 3405 O O . ASP A 1 423 ? -7.632 9.096 -5.213 1.00 72.38 423 ASP A O 1
ATOM 3409 N N . THR A 1 424 ? -7.268 9.309 -3.022 1.00 84.62 424 THR A N 1
ATOM 3410 C CA . THR A 1 424 ? -8.133 8.216 -2.556 1.00 84.62 424 THR A CA 1
ATOM 3411 C C . THR A 1 424 ? -9.612 8.452 -2.878 1.00 84.62 424 THR A C 1
ATOM 3413 O O . THR A 1 424 ? -10.322 7.487 -3.169 1.00 84.62 424 THR A O 1
ATOM 3416 N N . ARG A 1 425 ? -10.079 9.714 -2.913 1.00 84.25 425 ARG A N 1
ATOM 3417 C CA . ARG A 1 425 ? -11.491 10.069 -3.173 1.00 84.25 425 ARG A CA 1
ATOM 3418 C C . ARG A 1 425 ? -12.029 9.471 -4.473 1.00 84.25 425 ARG A C 1
ATOM 3420 O O . ARG A 1 425 ? -13.158 8.994 -4.514 1.00 84.25 425 ARG A O 1
ATOM 3427 N N . LYS A 1 426 ? -11.208 9.417 -5.525 1.00 84.25 426 LYS A N 1
ATOM 3428 C CA . LYS A 1 426 ? -11.608 8.813 -6.802 1.00 84.25 426 LYS A CA 1
ATOM 3429 C C . LYS A 1 426 ? -11.983 7.336 -6.646 1.00 84.25 426 LYS A C 1
ATOM 3431 O O . LYS A 1 426 ? -12.982 6.893 -7.206 1.00 84.25 426 LYS A O 1
ATOM 3436 N N . VAL A 1 427 ? -11.188 6.575 -5.893 1.00 88.62 427 VAL A N 1
ATOM 3437 C CA . VAL A 1 427 ? -11.480 5.160 -5.625 1.00 88.62 427 VAL A CA 1
ATOM 3438 C C . VAL A 1 427 ? -12.720 5.037 -4.750 1.00 88.62 427 VAL A C 1
ATOM 3440 O O . VAL A 1 427 ? -13.559 4.188 -5.031 1.00 88.62 427 VAL A O 1
ATOM 3443 N N . VAL A 1 428 ? -12.882 5.906 -3.748 1.00 89.44 428 VAL A N 1
ATOM 3444 C CA . VAL A 1 428 ? -14.078 5.932 -2.891 1.00 89.44 428 VAL A CA 1
ATOM 3445 C C . VAL A 1 428 ? -15.350 6.119 -3.722 1.00 89.44 428 VAL A C 1
ATOM 3447 O O . VAL A 1 428 ? -16.221 5.255 -3.669 1.00 89.44 428 VAL A O 1
ATOM 3450 N N . LEU A 1 429 ? -15.420 7.168 -4.546 1.00 87.06 429 LEU A N 1
ATOM 3451 C CA . LEU A 1 429 ? -16.581 7.475 -5.394 1.00 87.06 429 LEU A CA 1
ATOM 3452 C C . LEU A 1 429 ? -16.878 6.388 -6.435 1.00 87.06 429 LEU A C 1
ATOM 3454 O O . LEU A 1 429 ? -18.029 6.169 -6.798 1.00 87.06 429 LEU A O 1
ATOM 3458 N N . ALA A 1 430 ? -15.849 5.692 -6.924 1.00 87.94 430 ALA A N 1
ATOM 3459 C CA . ALA A 1 430 ? -16.042 4.566 -7.832 1.00 87.94 430 ALA A CA 1
ATOM 3460 C C . ALA A 1 430 ? -16.546 3.302 -7.110 1.00 87.94 430 ALA A C 1
ATOM 3462 O O . ALA A 1 430 ? -17.138 2.429 -7.742 1.00 87.94 430 ALA A O 1
ATOM 3463 N N . THR A 1 431 ? -16.267 3.175 -5.809 1.00 89.75 431 THR A N 1
ATOM 3464 C CA . THR A 1 431 ? -16.546 1.970 -5.010 1.00 89.75 431 THR A CA 1
ATOM 3465 C C . THR A 1 431 ? -17.888 2.048 -4.297 1.00 89.75 431 THR A C 1
ATOM 3467 O O . THR A 1 431 ? -18.586 1.040 -4.196 1.00 89.75 431 THR A O 1
ATOM 3470 N N . LEU A 1 432 ? -18.247 3.225 -3.786 1.00 85.62 432 LEU A N 1
ATOM 3471 C CA . LEU A 1 432 ? -19.432 3.437 -2.967 1.00 85.62 432 LEU A CA 1
ATOM 3472 C C . LEU A 1 432 ? -20.371 4.464 -3.602 1.00 85.62 432 LEU A C 1
ATOM 3474 O O . LEU A 1 432 ? -19.905 5.437 -4.189 1.00 85.62 432 LEU A O 1
ATOM 3478 N N . PRO A 1 433 ? -21.695 4.286 -3.447 1.00 77.50 433 PRO A N 1
ATOM 3479 C CA . PRO A 1 433 ? -22.675 5.241 -3.954 1.00 77.50 433 PRO A CA 1
ATOM 3480 C C . PRO A 1 433 ? -22.692 6.560 -3.168 1.00 77.50 433 PRO A C 1
ATOM 3482 O O . PRO A 1 433 ? -23.150 7.566 -3.699 1.00 77.50 433 PRO A O 1
ATOM 3485 N N . ASP A 1 434 ? -22.231 6.548 -1.913 1.00 76.94 434 ASP A N 1
ATOM 3486 C CA . ASP A 1 434 ? -22.187 7.714 -1.033 1.00 76.94 434 ASP A CA 1
ATOM 3487 C C . ASP A 1 434 ? -20.904 7.693 -0.188 1.00 76.94 434 ASP A C 1
ATOM 3489 O O . ASP A 1 434 ? -20.645 6.744 0.557 1.00 76.94 434 ASP A O 1
ATOM 3493 N N . GLU A 1 435 ? -20.093 8.743 -0.315 1.00 80.19 435 GLU A N 1
ATOM 3494 C CA . GLU A 1 435 ? -18.839 8.908 0.423 1.00 80.19 435 GLU A CA 1
ATOM 3495 C C . GLU A 1 435 ? -19.028 9.515 1.822 1.00 80.19 435 GLU A C 1
ATOM 3497 O O . GLU A 1 435 ? -18.115 9.426 2.642 1.00 80.19 435 GLU A O 1
ATOM 3502 N N . LYS A 1 436 ? -20.206 10.070 2.146 1.00 71.69 436 LYS A N 1
ATOM 3503 C CA . LYS A 1 436 ? -20.474 10.753 3.430 1.00 71.69 436 LYS A CA 1
ATOM 3504 C C . LYS A 1 436 ? -20.309 9.835 4.643 1.00 71.69 436 LYS A C 1
ATOM 3506 O O . LYS A 1 436 ? -19.976 10.280 5.742 1.00 71.69 436 LYS A O 1
ATOM 3511 N N . HIS A 1 437 ? -20.514 8.534 4.448 1.00 71.31 437 HIS A N 1
ATOM 3512 C CA . HIS A 1 437 ? -20.365 7.519 5.490 1.00 71.31 437 HIS A CA 1
ATOM 3513 C C . HIS A 1 437 ? -18.933 6.987 5.641 1.00 71.31 437 HIS A C 1
ATOM 3515 O O . HIS A 1 437 ? -18.655 6.264 6.601 1.00 71.31 437 HIS A O 1
ATOM 3521 N N . VAL A 1 438 ? -18.025 7.359 4.736 1.00 80.00 438 VAL A N 1
ATOM 3522 C CA . VAL A 1 438 ? -16.629 6.918 4.747 1.00 80.00 438 VAL A CA 1
ATOM 3523 C C . VAL A 1 438 ? -15.840 7.780 5.719 1.00 80.00 438 VAL A C 1
ATOM 3525 O O . VAL A 1 438 ? -15.736 8.997 5.561 1.00 80.00 438 VAL A O 1
ATOM 3528 N N . ILE A 1 439 ? -15.257 7.139 6.729 1.00 81.56 439 ILE A N 1
ATOM 3529 C CA . ILE A 1 439 ? -14.357 7.813 7.665 1.00 81.56 439 ILE A CA 1
ATOM 3530 C C . ILE A 1 439 ? -13.071 8.200 6.924 1.00 81.56 439 ILE A C 1
ATOM 3532 O O . ILE A 1 439 ? -12.457 7.368 6.255 1.00 81.56 439 ILE A O 1
ATOM 3536 N N . GLN A 1 440 ? -12.656 9.456 7.070 1.00 83.81 440 GLN A N 1
ATOM 3537 C CA . GLN A 1 440 ? -11.396 9.981 6.551 1.00 83.81 440 GLN A CA 1
ATOM 3538 C C . GLN A 1 440 ? -10.465 10.258 7.733 1.00 83.81 440 GLN A C 1
ATOM 3540 O O . GLN A 1 440 ? -10.739 11.145 8.536 1.00 83.81 440 GLN A O 1
ATOM 3545 N N . VAL A 1 441 ? -9.380 9.501 7.865 1.00 85.88 441 VAL A N 1
ATOM 3546 C CA . VAL A 1 441 ? -8.373 9.681 8.917 1.00 85.88 441 VAL A CA 1
ATOM 3547 C C . VAL A 1 441 ? -7.142 10.359 8.324 1.00 85.88 441 VAL A C 1
ATOM 3549 O O . VAL A 1 441 ? -6.416 9.766 7.533 1.00 85.88 441 VAL A O 1
ATOM 3552 N N . CYS A 1 442 ? -6.872 11.593 8.717 1.00 85.69 442 CYS A N 1
ATOM 3553 C CA . CYS A 1 442 ? -5.611 12.276 8.474 1.00 85.69 442 CYS A CA 1
ATOM 3554 C C . CYS A 1 442 ? -4.619 11.909 9.577 1.00 85.69 442 CYS A C 1
ATOM 3556 O O . CYS A 1 442 ? -4.977 11.866 10.750 1.00 85.69 442 CYS A O 1
ATOM 3558 N N . VAL A 1 443 ? -3.367 11.640 9.216 1.00 89.06 443 VAL A N 1
ATOM 3559 C CA . VAL A 1 443 ? -2.302 11.406 10.194 1.00 89.06 443 VAL A CA 1
ATOM 3560 C C . VAL A 1 443 ? -1.456 12.662 10.317 1.00 89.06 443 VAL A C 1
ATOM 3562 O O . VAL A 1 443 ? -0.820 13.061 9.339 1.00 89.06 443 VAL A O 1
ATOM 3565 N N . ASN A 1 444 ? -1.398 13.240 11.518 1.00 84.31 444 ASN A N 1
ATOM 3566 C CA . ASN A 1 444 ? -0.619 14.438 11.831 1.00 84.31 444 ASN A CA 1
ATOM 3567 C C . ASN A 1 444 ? -0.865 15.578 10.824 1.00 84.31 444 ASN A C 1
ATOM 3569 O O . ASN A 1 444 ? 0.082 16.108 10.230 1.00 84.31 444 ASN A O 1
ATOM 3573 N N . TYR A 1 445 ? -2.135 15.909 10.585 1.00 81.75 445 TYR A N 1
ATOM 3574 C CA . TYR A 1 445 ? -2.578 16.900 9.602 1.00 81.75 445 TYR A CA 1
ATOM 3575 C C . TYR A 1 445 ? -1.877 18.256 9.758 1.00 81.75 445 TYR A C 1
ATOM 3577 O O . TYR A 1 445 ? -1.538 18.908 8.772 1.00 81.75 445 TYR A O 1
ATOM 3585 N N . GLU A 1 446 ? -1.561 18.653 10.991 1.00 79.56 446 GLU A N 1
ATOM 3586 C CA . GLU A 1 446 ? -0.859 19.897 11.309 1.00 79.56 446 GLU A CA 1
ATOM 3587 C C . GLU A 1 446 ? 0.573 19.974 10.753 1.00 79.56 446 GLU A C 1
ATOM 3589 O O . GLU A 1 446 ? 1.178 21.045 10.734 1.00 79.56 446 GLU A O 1
ATOM 3594 N N . LEU A 1 447 ? 1.141 18.840 10.337 1.00 84.00 447 LEU A N 1
ATOM 3595 C CA . LEU A 1 447 ? 2.487 18.737 9.766 1.00 84.00 447 LEU A CA 1
ATOM 3596 C C . LEU A 1 447 ? 2.494 18.617 8.245 1.00 84.00 447 LEU A C 1
ATOM 3598 O O . LEU A 1 447 ? 3.567 18.506 7.639 1.00 84.00 447 LEU A O 1
ATOM 3602 N N . TRP A 1 448 ? 1.323 18.574 7.621 1.00 82.88 448 TRP A N 1
ATOM 3603 C CA . TRP A 1 448 ? 1.232 18.507 6.173 1.00 82.88 448 TRP A CA 1
ATOM 3604 C C . TRP A 1 448 ? 1.727 19.820 5.575 1.00 82.88 448 TRP A C 1
ATOM 3606 O O . TRP A 1 448 ? 1.616 20.885 6.184 1.00 82.88 448 TRP A O 1
ATOM 3616 N N . ASP A 1 449 ? 2.324 19.744 4.387 1.00 85.19 449 ASP A N 1
ATOM 3617 C CA . ASP A 1 449 ? 2.695 20.970 3.694 1.00 85.19 449 ASP A CA 1
ATOM 3618 C C . ASP A 1 449 ? 1.455 21.662 3.103 1.00 85.19 449 ASP A C 1
ATOM 3620 O O . ASP A 1 449 ? 0.391 21.062 2.925 1.00 85.19 449 ASP A O 1
ATOM 3624 N N . GLU A 1 450 ? 1.579 22.957 2.806 1.00 83.31 450 GLU A N 1
ATOM 3625 C CA . GLU A 1 450 ? 0.458 23.769 2.312 1.00 83.31 450 GLU A CA 1
ATOM 3626 C C . GLU A 1 450 ? -0.165 23.200 1.030 1.00 83.31 450 GLU A C 1
ATOM 3628 O O . GLU A 1 450 ? -1.361 23.370 0.780 1.00 83.31 450 GLU A O 1
ATOM 3633 N N . ARG A 1 451 ? 0.636 22.515 0.203 1.00 85.94 451 ARG A N 1
ATOM 3634 C CA . ARG A 1 451 ? 0.168 21.911 -1.044 1.00 85.94 451 ARG A CA 1
ATOM 3635 C C . ARG A 1 451 ? -0.752 20.733 -0.751 1.00 85.94 451 ARG A C 1
ATOM 3637 O O . ARG A 1 451 ? -1.817 20.659 -1.365 1.00 85.94 451 ARG A O 1
ATOM 3644 N N . ASP A 1 452 ? -0.352 19.836 0.141 1.00 83.38 452 ASP A N 1
ATOM 3645 C CA . ASP A 1 452 ? -1.133 18.650 0.494 1.00 83.38 452 ASP A CA 1
ATOM 3646 C C . ASP A 1 452 ? -2.411 19.034 1.251 1.00 83.38 452 ASP A C 1
ATOM 3648 O O . ASP A 1 452 ? -3.487 18.558 0.891 1.00 83.38 452 ASP A O 1
ATOM 3652 N N . VAL A 1 453 ? -2.333 19.994 2.184 1.00 81.00 453 VAL A N 1
ATOM 3653 C CA . VAL A 1 453 ? -3.504 20.592 2.860 1.00 81.00 453 VAL A CA 1
ATOM 3654 C C . VAL A 1 453 ? -4.488 21.172 1.846 1.00 81.00 453 VAL A C 1
ATOM 3656 O O . VAL A 1 453 ? -5.680 20.866 1.872 1.00 81.00 453 VAL A O 1
ATOM 3659 N N . LYS A 1 454 ? -4.001 21.990 0.905 1.00 81.38 454 LYS A N 1
ATOM 3660 C CA . LYS A 1 454 ? -4.851 22.595 -0.126 1.00 81.38 454 LYS A CA 1
ATOM 3661 C C . LYS A 1 454 ? -5.505 21.536 -1.007 1.00 81.38 454 LYS A C 1
ATOM 3663 O O . LYS A 1 454 ? -6.697 21.634 -1.287 1.00 81.38 454 LYS A O 1
ATOM 3668 N N . LYS A 1 455 ? -4.742 20.537 -1.460 1.00 81.69 455 LYS A N 1
ATOM 3669 C CA . LYS A 1 455 ? -5.284 19.450 -2.280 1.00 81.69 455 LYS A CA 1
ATOM 3670 C C . LYS A 1 455 ? -6.341 18.647 -1.524 1.00 81.69 455 LYS A C 1
ATOM 3672 O O . LYS A 1 455 ? -7.373 18.364 -2.116 1.00 81.69 455 LYS A O 1
ATOM 3677 N N . PHE A 1 456 ? -6.097 18.317 -0.257 1.00 82.00 456 PHE A N 1
ATOM 3678 C CA . PHE A 1 456 ? -7.044 17.599 0.593 1.00 82.00 456 PHE A CA 1
ATOM 3679 C C . PHE A 1 456 ? -8.336 18.390 0.784 1.00 82.00 456 PHE A C 1
ATOM 3681 O O . PHE A 1 456 ? -9.408 17.897 0.459 1.00 82.00 456 PHE A O 1
ATOM 3688 N N . ASN A 1 457 ? -8.243 19.654 1.207 1.00 77.19 457 ASN A N 1
ATOM 3689 C CA . ASN A 1 457 ? -9.420 20.501 1.405 1.00 77.19 457 ASN A CA 1
ATOM 3690 C C . ASN A 1 457 ? -10.240 20.637 0.119 1.00 77.19 457 ASN A C 1
ATOM 3692 O O . ASN A 1 457 ? -11.456 20.490 0.155 1.00 77.19 457 ASN A O 1
ATOM 3696 N N . ASN A 1 458 ? -9.582 20.828 -1.029 1.00 78.12 458 ASN A N 1
ATOM 3697 C CA . ASN A 1 458 ? -10.257 20.911 -2.325 1.00 78.12 458 ASN A CA 1
ATOM 3698 C C . ASN A 1 458 ? -11.105 19.675 -2.655 1.00 78.12 458 ASN A C 1
ATOM 3700 O O . ASN A 1 458 ? -12.060 19.793 -3.418 1.00 78.12 458 ASN A O 1
ATOM 3704 N N . GLN A 1 459 ? -10.779 18.503 -2.103 1.00 72.81 459 GLN A N 1
ATOM 3705 C CA . GLN A 1 459 ? -11.580 17.301 -2.310 1.00 72.81 459 GLN A CA 1
ATOM 3706 C C . GLN A 1 459 ? -12.913 17.336 -1.578 1.00 72.81 459 GLN A C 1
ATOM 3708 O O . GLN A 1 459 ? -13.822 16.654 -2.025 1.00 72.81 459 GLN A O 1
ATOM 3713 N N . PHE A 1 460 ? -13.053 18.120 -0.513 1.00 67.25 460 PHE A N 1
ATOM 3714 C CA . PHE A 1 460 ? -14.266 18.151 0.309 1.00 67.25 460 PHE A CA 1
ATOM 3715 C C . PHE A 1 460 ? -15.011 19.491 0.240 1.00 67.25 460 PHE A C 1
ATOM 3717 O O . PHE A 1 460 ? -16.131 19.586 0.722 1.00 67.25 460 PHE A O 1
ATOM 3724 N N . THR A 1 461 ? -14.425 20.519 -0.384 1.00 56.38 461 THR A N 1
ATOM 3725 C CA . THR A 1 461 ? -15.001 21.874 -0.474 1.00 56.38 461 THR A CA 1
ATOM 3726 C C . THR A 1 461 ? -15.744 22.173 -1.779 1.00 56.38 461 THR A C 1
ATOM 3728 O O . THR A 1 461 ? -16.131 23.318 -2.001 1.00 56.38 461 THR A O 1
ATOM 3731 N N . HIS A 1 462 ? -15.943 21.192 -2.666 1.00 47.56 462 HIS A N 1
ATOM 3732 C CA . HIS A 1 462 ? -16.668 21.415 -3.922 1.00 47.56 462 HIS A CA 1
ATOM 3733 C C . HIS A 1 462 ? -18.119 20.940 -3.823 1.00 47.56 462 HIS A C 1
ATOM 3735 O O . HIS A 1 462 ? -18.400 19.762 -4.034 1.00 47.56 462 HIS A O 1
ATOM 3741 N N . ASP A 1 463 ? -19.017 21.897 -3.577 1.00 40.31 463 ASP A N 1
ATOM 3742 C CA . ASP A 1 463 ? -20.391 21.858 -4.080 1.00 40.31 463 ASP A CA 1
ATOM 3743 C C . ASP A 1 463 ? -20.340 21.898 -5.619 1.00 40.31 463 ASP A C 1
ATOM 3745 O O . ASP A 1 463 ? -20.098 22.958 -6.208 1.00 40.31 463 ASP A O 1
ATOM 3749 N N . GLN A 1 464 ? -20.547 20.752 -6.272 1.00 32.91 464 GLN A N 1
ATOM 3750 C CA . GLN A 1 464 ? -21.113 20.673 -7.625 1.00 32.91 464 GLN A CA 1
ATOM 3751 C C . GLN A 1 464 ? -22.054 19.484 -7.741 1.00 32.91 464 GLN A C 1
ATOM 3753 O O . GLN A 1 464 ? -21.612 18.356 -7.425 1.00 32.91 464 GLN A O 1
#

Nearest PDB structures (foldseek):
  7wfc-assembly1_B  TM=9.216E-01  e=1.259E-05  Homo sapiens
  3ai5-assembly1_A  TM=8.379E-01  e=1.188E-05  Aequorea victoria
  3sdl-assembly1_C  TM=8.896E-01  e=7.559E-05  Homo sapiens
  7s6p-assembly6_F  TM=8.707E-01  e=1.069E-04  Homo sapiens
  6j62-assembly1_A  TM=8.499E-01  e=1.698E-04  Mus musculus

Organism: NCBI:txid141414

Radius of gyration: 27.16 Å; Cα contacts (8 Å, |Δi|>4): 842; chains: 1; bounding box: 69×50×95 Å

Foldseek 3Di:
DDDDDFPWDWAFEQELVRDTDTDTDGQADFLLVVLVVCCVPVVADSLQKWKDWPVGTGDRRDGNVVDPDPTHIYIGTDDPPPPPDPDDDDDDDPPPDQPASWDADDLPDPFAFETEFACQDPDCNFVNLLSVVVCLQSDFFEAAEAAFPLQCVVLVQFQLRAFEFEWEWPPDPAQEAEEAEAQFADACQDRSDHGHHQYAHSNGSDGQRQHDPGQQWHWDDDDDPKIWIDHPGIRYIYINAAVLSLLLDLQSVVVVCVVSHDPPHAYRYEYACDRRFFPVQLQVVDDPQLSLLLSVQQFKKWAAPAWDWDDDPDQFDIDIHHGIDGSNVVLCNRQVPPPVSSRVCSPPVNSLVVLVVSVVGTFMAGPPDPHGDHSVNSVVSSVVSVVSQVVQADSNRGGSSVLVVSVVRGPGYGYYHYYNALPCVVVQVVNDVDSSPHYYYYHPLVSHDPVRVVVNSVSSNDDD

Solvent-accessible surface area (backbone atoms only — not comparable to full-atom values): 25459 Å² total; per-residue (Å²): 134,88,78,81,82,70,63,72,40,77,44,54,34,38,37,90,85,71,53,71,44,78,44,84,42,46,39,83,35,32,41,48,57,52,35,51,49,47,21,72,76,71,70,48,57,49,83,33,58,41,44,27,46,97,86,44,77,60,51,58,83,41,46,49,65,77,53,64,94,83,68,60,39,35,45,42,79,48,79,74,86,79,78,80,79,94,84,80,85,92,81,76,78,83,76,83,77,77,92,50,79,59,47,77,60,90,60,94,50,93,60,61,50,36,27,30,32,52,68,80,53,79,87,50,18,38,63,36,33,32,38,51,37,48,53,50,66,74,45,61,28,63,34,36,36,35,36,41,50,49,56,12,56,75,54,71,34,9,6,69,43,30,45,79,43,55,35,46,50,60,86,49,91,69,59,52,37,29,37,39,38,30,51,68,61,50,68,70,26,40,53,81,33,60,29,48,58,18,39,22,34,29,87,71,37,42,79,49,55,54,18,73,76,35,68,52,17,45,78,51,74,46,86,89,75,26,39,34,39,35,31,78,45,28,32,40,38,41,28,28,37,36,44,66,50,34,33,74,30,57,53,38,57,46,54,56,48,59,73,76,55,61,94,88,52,43,41,35,38,36,30,27,46,72,53,44,38,29,44,74,53,52,62,70,75,47,62,64,64,26,55,50,47,58,53,53,27,55,42,30,24,42,33,46,86,56,78,40,80,46,77,53,85,90,86,42,42,73,39,76,38,77,54,72,42,30,46,40,58,53,50,52,53,25,24,68,90,35,71,67,56,54,64,60,46,36,42,67,73,52,47,53,49,53,52,51,60,45,54,76,67,25,48,38,23,36,59,99,52,91,50,71,58,53,72,68,60,51,52,49,51,51,54,52,47,56,53,29,47,74,71,32,35,46,96,71,24,35,34,45,15,52,58,51,36,48,67,70,36,46,89,69,18,18,37,31,43,42,29,64,58,72,74,53,58,64,56,46,60,75,73,38,100,64,61,52,81,33,43,35,36,32,31,42,58,92,60,46,49,73,67,58,50,51,56,44,50,57,74,60,56,65,92,126

Mean predicted aligned error: 13.91 Å

pLDDT: mean 81.12, std 17.9, range [27.39, 98.75]

Sequence (464 aa):
MEINGGEAVTLKISSFTGKALKLPAERQWTVDELKARIEADEGIPKWKQALFTDKRKLEDTDLLNTLPTGDSVHLFLINQEYLTNSTNSDRSVKLDGMPYSLQLLDSGGERCNVYDINLHKAPEKELNVQRYYSLCKDYIDLHVTTSCFTIWRQNKKTNGSAKVIPTLPAGHPEEVRVFFFDDNLEWDGTEEASGICNLRDATTGKFVDFAEGTNGFVRERAGRHTVIQHSSEWRCVLVKANILDAYEDPSYFIKIIQRFSHPGEKLIVYMDVNSTIVCNDTVQGKDVGGTLLSTMFEFVEVGPPEALDLNWEGGYEPVRLTKKRTLKQVVKEMTLKNHDLYTHFWEEDICWRLFTELAEKCSMRWSGTDNPINLSEFRQLFSEYVVALKRDTTKDGIAHSWFKVFEVLKGRHTVVLNSFGVDTRKVVLATLPDEKHVIQVCVNYELWDERDVKKFNNQFTHDQ

InterPro domains:
  IPR000626 Ubiquitin-like domain [PF00240] (11-77)
  IPR000626 Ubiquitin-like domain [PS50053] (9-78)
  IPR029071 Ubiquitin-like domain superfamily [SSF54236] (4-77)